Protein AF-A0A1I8B9E3-F1 (afdb_monomer)

Foldseek 3Di:
DDDLPQFAKDKDFDPAFDDAFDKDKDKDAFAAPVSNVDVKRKKKKWFFFQDDPPDPLGTWTFWIWMWTADDPPDDFTKIWIWTGPPSDDIDDIDIDGRPQHHHGGMKMWMWGRHPFWTFIDIPNDPHTDTGGTPDHRSRGGMMIMGDDDPPDDDFQDVVHDDPPDDWDWDWDDDVQWTFIDTPNHGRDIGGDSDDPVSCPDDDDDDPDDDDPDVKDWDFDPDFDFQQADPPFQKKKKFDDQPQDPQDPPRLPDSTITIITDDDPAQQTQMDMDGHRGQRTSCNSVQFAWEDQDPRGIYTDDGQFWWKWKDAPNHDIGITGPDPDDDPGPAMAMDTGRHHHHHDPVCVQQFAWEWFDAQPRPDIGTDRYTQPLQKKKWAQDPPPRTIGIDRDDDDPPDDPQRMDMDRHHHPHDPQSHWAKEQAPPDPSRIDTDHQAFKKKWFWDDPDLQDIDIGTDTGDDPDLRMDIDRHHHPRVPPPQAPAWEQALVLHHIDGENAQKKKAFPSSGIDYDACVVVVPPAAMEMDGHHHPHHPVVSVPFDWEWDADPVRDTDIHNYGDPDPSDHDDDDPPVPPDPD

Nearest PDB structures (foldseek):
  2wt1-assembly1_A  TM=3.837E-01  e=2.945E-06  Porcine adenovirus 4
  3axd-assembly2_B  TM=5.856E-01  e=5.454E-03  Fibrobacter succinogenes subsp. succinogenes S85
  2r49-assembly1_A  TM=5.493E-01  e=6.366E-03  Fibrobacter succinogenes
  3hr9-assembly1_A  TM=5.136E-01  e=1.244E-02  Fibrobacter succinogenes
  1zm1-assembly1_B  TM=4.891E-01  e=9.131E-03  Fibrobacter succinogenes

InterPro domains:
  IPR001079 Galectin, carbohydrate recognition domain [PF00337] (152-202)
  IPR001079 Galectin, carbohydrate recognition domain [PS51304] (10-170)
  IPR013320 Concanavalin A-like lectin/glucanase domain superfamily [SSF49899] (58-143)
  IPR013320 Concanavalin A-like lectin/glucanase domain superfamily [SSF49899] (151-203)

Secondary structure (DSSP, 8-state):
----TT---EEEE-SS---TT-EEEEEEEPPPHHHHSSS--EEEEEEEES--TT-TTSSEEEEEEEEE---TTT---EEEEEEE-TT------EEEE-TT-SSSSEEEEEEEE-SSEEEEEETT-SSPEEEE-SS-GGG--EEEEE-----------SSPPPTT----EEEEEETTEEEEEETTEEEEEEE-SS-GGG--------SSS----SS--B--SS-----PPTT---EEEEE--PPPSS-GGGG--S-EEEEESS-S-TTS-EEEESSTT---HHHHTTS-EEEEETTEEEE-SSSPPEEEEEETTTEEEEEE-SS-----S-EEEEEE-STT---HHHHHTS---EEB-TT-SS-EE-SB--TTS-EEEEE-TTT--EEEEESPPPTT--TTTEEEE-STT---GGGSPEEEE-TTSTTSEEEE-TTS-EEEEEEEEETTEEEEEEEES---STTEEEE-STT--SSTTS-SEEEE-TTSSSEEEESSSEEEEETT--EEES-TTTTT--S-EEEEESTT---HHHHHT--EEEEE-TT--EEEEEEEPPTT--------TT-----

pLDDT: mean 76.55, std 17.05, range [29.75, 98.0]

Structure (mmCIF, N/CA/C/O backbone):
data_AF-A0A1I8B9E3-F1
#
_entry.id   AF-A0A1I8B9E3-F1
#
loop_
_atom_site.group_PDB
_atom_site.id
_atom_site.type_symbol
_atom_site.label_atom_id
_atom_site.label_alt_id
_atom_site.label_comp_id
_atom_site.label_asym_id
_atom_site.label_entity_id
_atom_site.label_seq_id
_atom_site.pdbx_PDB_ins_code
_atom_site.Cartn_x
_atom_site.Cartn_y
_atom_site.Cartn_z
_atom_site.occupancy
_atom_site.B_iso_or_equiv
_atom_site.auth_seq_id
_atom_site.auth_comp_id
_atom_site.auth_asym_id
_atom_site.auth_atom_id
_atom_site.pdbx_PDB_model_num
ATOM 1 N N . MET A 1 1 ? 18.383 -31.623 -49.478 1.00 32.19 1 MET A N 1
ATOM 2 C CA . MET A 1 1 ? 18.243 -30.736 -48.309 1.00 32.19 1 MET A CA 1
ATOM 3 C C . MET A 1 1 ? 19.401 -31.040 -47.386 1.00 32.19 1 MET A C 1
ATOM 5 O O . MET A 1 1 ? 19.388 -32.079 -46.746 1.00 32.19 1 MET A O 1
ATOM 9 N N . GLY A 1 2 ? 20.447 -30.224 -47.435 1.00 29.75 2 GLY A N 1
ATOM 10 C CA . GLY A 1 2 ? 21.567 -30.300 -46.507 1.00 29.75 2 GLY A CA 1
ATOM 11 C C . GLY A 1 2 ? 21.748 -28.903 -45.950 1.00 29.75 2 GLY A C 1
ATOM 12 O O . GLY A 1 2 ? 22.167 -28.022 -46.691 1.00 29.75 2 GLY A O 1
ATOM 13 N N . THR A 1 3 ? 21.353 -28.694 -44.698 1.00 35.56 3 THR A N 1
ATOM 14 C CA . THR A 1 3 ? 21.766 -27.521 -43.925 1.00 35.56 3 THR A CA 1
ATOM 15 C C . THR A 1 3 ? 23.289 -27.474 -43.944 1.00 35.56 3 THR A C 1
ATOM 17 O O . THR A 1 3 ? 23.921 -28.493 -43.658 1.00 35.56 3 THR A O 1
ATOM 20 N N . ASP A 1 4 ? 23.880 -26.341 -44.316 1.00 45.19 4 ASP A N 1
ATOM 21 C CA . ASP A 1 4 ? 25.330 -26.158 -44.268 1.00 45.19 4 ASP A CA 1
ATOM 22 C C . ASP A 1 4 ? 25.797 -26.281 -42.808 1.00 45.19 4 ASP A C 1
ATOM 24 O O . ASP A 1 4 ? 25.680 -25.350 -42.013 1.00 45.19 4 ASP A O 1
ATOM 28 N N . GLU A 1 5 ? 26.263 -27.476 -42.428 1.00 50.78 5 GLU A N 1
ATOM 29 C CA . GLU A 1 5 ? 26.661 -27.827 -41.057 1.00 50.78 5 GLU A CA 1
ATOM 30 C C . GLU A 1 5 ? 27.781 -26.916 -40.518 1.00 50.78 5 GLU A C 1
ATOM 32 O O . GLU A 1 5 ? 28.041 -26.917 -39.318 1.00 50.78 5 GLU A O 1
ATOM 37 N N . LYS A 1 6 ? 28.461 -26.149 -41.380 1.00 50.84 6 LYS A N 1
ATOM 38 C CA . LYS A 1 6 ? 29.711 -25.452 -41.054 1.00 50.84 6 LYS A CA 1
ATOM 39 C C . LYS A 1 6 ? 29.534 -24.139 -40.290 1.00 50.84 6 LYS A C 1
ATOM 41 O O . LYS A 1 6 ? 30.481 -23.737 -39.621 1.00 50.84 6 LYS A O 1
ATOM 46 N N . ASN A 1 7 ? 28.360 -23.503 -40.353 1.00 51.25 7 ASN A N 1
ATOM 47 C CA . ASN A 1 7 ? 28.145 -22.142 -39.844 1.00 51.25 7 ASN A CA 1
ATOM 48 C C . ASN A 1 7 ? 26.877 -22.045 -38.983 1.00 51.25 7 ASN A C 1
ATOM 50 O O . ASN A 1 7 ? 25.823 -21.619 -39.450 1.00 51.25 7 ASN A O 1
ATOM 54 N N . GLN A 1 8 ? 26.986 -22.437 -37.712 1.00 54.38 8 GLN A N 1
ATOM 55 C CA . GLN A 1 8 ? 25.898 -22.315 -36.739 1.00 54.38 8 GLN A CA 1
ATOM 56 C C . GLN A 1 8 ? 26.240 -21.270 -35.681 1.00 54.38 8 GLN A C 1
ATOM 58 O O . GLN A 1 8 ? 27.114 -21.503 -34.843 1.00 54.38 8 GLN A O 1
ATOM 63 N N . ILE A 1 9 ? 25.514 -20.152 -35.714 1.00 59.56 9 ILE A N 1
ATOM 64 C CA . ILE A 1 9 ? 25.472 -19.187 -34.618 1.00 59.56 9 ILE A CA 1
ATOM 65 C C . ILE A 1 9 ? 24.268 -19.544 -33.748 1.00 59.56 9 ILE A C 1
ATOM 67 O O . ILE A 1 9 ? 23.156 -19.676 -34.258 1.00 59.56 9 ILE A O 1
ATOM 71 N N . PHE A 1 10 ? 24.485 -19.730 -32.449 1.00 64.81 10 PHE A N 1
ATOM 72 C CA . PHE A 1 10 ? 23.407 -19.940 -31.481 1.00 64.81 10 PHE A CA 1
ATOM 73 C C . PHE A 1 10 ? 23.421 -18.781 -30.495 1.00 64.81 10 PHE A C 1
ATOM 75 O O . PHE A 1 10 ? 24.462 -18.508 -29.909 1.00 64.81 10 PHE A O 1
ATOM 82 N N . LYS A 1 11 ? 22.286 -18.102 -30.329 1.00 67.81 11 LYS A N 1
ATOM 83 C CA . LYS A 1 11 ? 22.112 -16.983 -29.399 1.00 67.81 11 LYS A CA 1
ATOM 84 C C . LYS A 1 11 ? 20.883 -17.257 -28.539 1.00 67.81 11 LYS A C 1
ATOM 86 O O . LYS A 1 11 ? 19.837 -17.623 -29.073 1.00 67.81 11 LYS A O 1
ATOM 91 N N . HIS A 1 12 ? 21.018 -17.090 -27.229 1.00 71.25 12 HIS A N 1
ATOM 92 C CA . HIS A 1 12 ? 19.942 -17.299 -26.266 1.00 71.25 12 HIS A CA 1
ATOM 93 C C . HIS A 1 12 ? 19.963 -16.195 -25.207 1.00 71.25 12 HIS A C 1
ATOM 95 O O . HIS A 1 12 ? 21.006 -15.947 -24.599 1.00 71.25 12 HIS A O 1
ATOM 101 N N . GLU A 1 13 ? 18.825 -15.525 -25.031 1.00 74.81 13 GLU A N 1
ATOM 102 C CA . GLU A 1 13 ? 18.593 -14.596 -23.923 1.00 74.81 13 GLU A CA 1
ATOM 103 C C . GLU A 1 13 ? 18.204 -15.395 -22.683 1.00 74.81 13 GLU A C 1
ATOM 105 O O . GLU A 1 13 ? 17.439 -16.354 -22.783 1.00 74.81 13 GLU A O 1
ATOM 110 N N . LEU A 1 14 ? 18.735 -15.015 -21.525 1.00 65.75 14 LEU A N 1
ATOM 111 C CA . LEU A 1 14 ? 18.371 -15.643 -20.263 1.00 65.75 14 LEU A CA 1
ATOM 112 C C . LEU A 1 14 ? 17.068 -15.040 -19.731 1.00 65.75 14 LEU A C 1
ATOM 114 O O . LEU A 1 14 ? 16.969 -13.827 -19.564 1.00 65.75 14 LEU A O 1
ATOM 118 N N . ASP A 1 15 ? 16.110 -15.895 -19.365 1.00 61.56 15 ASP A N 1
ATOM 119 C CA . ASP A 1 15 ? 14.837 -15.476 -18.752 1.00 61.56 15 ASP A CA 1
ATOM 120 C C . ASP A 1 15 ? 15.028 -14.768 -17.394 1.00 61.56 15 ASP A C 1
ATOM 122 O O . ASP A 1 15 ? 14.147 -14.053 -16.913 1.00 61.56 15 ASP A O 1
ATOM 126 N N . TYR A 1 16 ? 16.173 -14.990 -16.743 1.00 61.75 16 TYR A N 1
ATOM 127 C CA . TYR A 1 16 ? 16.550 -14.384 -15.471 1.00 61.75 16 TYR A CA 1
ATOM 128 C C . TYR A 1 16 ? 18.060 -14.148 -15.399 1.00 61.75 16 TYR A C 1
ATOM 130 O O . TYR A 1 16 ? 18.859 -14.916 -15.937 1.00 61.75 16 TYR A O 1
ATOM 138 N N . LEU A 1 17 ? 18.457 -13.097 -14.677 1.00 59.19 17 LEU A N 1
ATOM 139 C CA . LEU A 1 17 ? 19.867 -12.816 -14.416 1.00 59.19 17 LEU A CA 1
ATOM 140 C C . LEU A 1 17 ? 20.470 -13.920 -13.533 1.00 59.19 17 LEU A C 1
ATOM 142 O O . LEU A 1 17 ? 19.831 -14.352 -12.564 1.00 59.19 17 LEU A O 1
ATOM 146 N N . PRO A 1 18 ? 21.698 -14.377 -13.815 1.00 63.88 18 PRO A N 1
ATOM 147 C CA . PRO A 1 18 ? 22.320 -15.423 -13.027 1.00 63.88 18 PRO A CA 1
ATOM 148 C C . PRO A 1 18 ? 22.717 -14.909 -11.643 1.00 63.88 18 PRO A C 1
ATOM 150 O O . PRO A 1 18 ? 23.302 -13.838 -11.480 1.00 63.88 18 PRO A O 1
ATOM 153 N N . PHE A 1 19 ? 22.432 -15.726 -10.635 1.00 63.97 19 PHE A N 1
ATOM 154 C CA . PHE A 1 19 ? 22.842 -15.529 -9.247 1.00 63.97 19 PHE A CA 1
ATOM 155 C C . PHE A 1 19 ? 23.816 -16.632 -8.815 1.00 63.97 19 PHE A C 1
ATOM 157 O O . PHE A 1 19 ? 23.918 -17.673 -9.469 1.00 63.97 19 PHE A O 1
ATOM 164 N N . ASN A 1 20 ? 24.524 -16.425 -7.704 1.00 63.03 20 ASN A N 1
ATOM 165 C CA . ASN A 1 20 ? 25.465 -17.412 -7.165 1.00 63.03 20 ASN A CA 1
ATOM 166 C C . ASN A 1 20 ? 24.787 -18.780 -6.981 1.00 63.03 20 ASN A C 1
ATOM 168 O O . ASN A 1 20 ? 23.761 -18.887 -6.311 1.00 63.03 20 ASN A O 1
ATOM 172 N N . GLY A 1 21 ? 25.376 -19.821 -7.565 1.00 59.56 21 GLY A N 1
ATOM 173 C CA . GLY A 1 21 ? 24.817 -21.172 -7.631 1.00 59.56 21 GLY A CA 1
ATOM 174 C C . GLY A 1 21 ? 24.120 -21.510 -8.953 1.00 59.56 21 GLY A C 1
ATOM 175 O O . GLY A 1 21 ? 23.737 -22.663 -9.141 1.00 59.56 21 GLY A O 1
ATOM 176 N N . SER A 1 22 ? 23.978 -20.555 -9.878 1.00 73.00 22 SER A N 1
ATOM 177 C CA . SER A 1 22 ? 23.486 -20.827 -11.238 1.00 73.00 22 SER A CA 1
ATOM 178 C C . SER A 1 22 ? 24.491 -21.667 -12.028 1.00 73.00 22 SER A C 1
ATOM 180 O O . SER A 1 22 ? 25.702 -21.543 -11.831 1.00 73.00 22 SER A O 1
ATOM 182 N N . VAL A 1 23 ? 23.996 -22.501 -12.945 1.00 76.19 23 VAL A N 1
ATOM 183 C CA . VAL A 1 23 ? 24.835 -23.321 -13.827 1.00 76.19 23 VAL A CA 1
ATOM 184 C C . VAL A 1 23 ? 24.322 -23.231 -15.258 1.00 76.19 23 VAL A C 1
ATOM 186 O O . VAL A 1 23 ? 23.143 -23.477 -15.510 1.00 76.19 23 VAL A O 1
ATOM 189 N N . PHE A 1 24 ? 25.212 -22.909 -16.194 1.00 80.44 24 PHE A N 1
ATOM 190 C CA . PHE A 1 24 ? 24.931 -22.972 -17.626 1.00 80.44 24 PHE A CA 1
ATOM 191 C C . PHE A 1 24 ? 25.466 -24.280 -18.190 1.00 80.44 24 PHE A C 1
ATOM 193 O O . PHE A 1 24 ? 26.665 -24.527 -18.102 1.00 80.44 24 PHE A O 1
ATOM 200 N N . CYS A 1 25 ? 24.601 -25.095 -18.788 1.00 78.12 25 CYS A N 1
ATOM 201 C CA . CYS A 1 25 ? 24.990 -26.364 -19.396 1.00 78.12 25 CYS A CA 1
ATOM 202 C C . CYS A 1 25 ? 24.865 -26.271 -20.916 1.00 78.12 25 CYS A C 1
ATOM 204 O O . CYS A 1 25 ? 23.774 -26.049 -21.438 1.00 78.12 25 CYS A O 1
ATOM 206 N N . LEU A 1 26 ? 25.980 -26.459 -21.617 1.00 81.50 26 LEU A N 1
ATOM 207 C CA . LEU A 1 26 ? 26.035 -26.515 -23.071 1.00 81.50 26 LEU A CA 1
ATOM 208 C C . LEU A 1 26 ? 26.528 -27.889 -23.502 1.00 81.50 26 LEU A C 1
ATOM 210 O O . LEU A 1 26 ? 27.607 -28.318 -23.100 1.00 81.50 26 LEU A O 1
ATOM 214 N N . GLU A 1 27 ? 25.761 -28.548 -24.359 1.00 80.44 27 GLU A N 1
ATOM 215 C CA . GLU A 1 27 ? 26.121 -29.826 -24.963 1.00 80.44 27 GLU A CA 1
ATOM 216 C C . GLU A 1 27 ? 26.112 -29.685 -26.483 1.00 80.44 27 GLU A C 1
ATOM 218 O O . GLU A 1 27 ? 25.288 -28.969 -27.059 1.00 80.44 27 GLU A O 1
ATOM 223 N N . GLY A 1 28 ? 27.054 -30.339 -27.151 1.00 81.81 28 GLY A N 1
ATOM 224 C CA . GLY A 1 28 ? 27.133 -30.276 -28.601 1.00 81.81 28 GLY A CA 1
ATOM 225 C C . GLY A 1 28 ? 28.188 -31.193 -29.187 1.00 81.81 28 GLY A C 1
ATOM 226 O O . GLY A 1 28 ? 28.839 -31.958 -28.487 1.00 81.81 28 GLY A O 1
ATOM 227 N N . PHE A 1 29 ? 28.369 -31.101 -30.501 1.00 80.62 29 PHE A N 1
ATOM 228 C CA . PHE A 1 29 ? 29.351 -31.883 -31.245 1.00 80.62 29 PHE A CA 1
ATOM 229 C C . PHE A 1 29 ? 30.298 -30.953 -32.003 1.00 80.62 29 PHE A C 1
ATOM 231 O O . PHE A 1 29 ? 29.853 -30.080 -32.755 1.00 80.62 29 PHE A O 1
ATOM 238 N N . VAL A 1 30 ? 31.608 -31.127 -31.816 1.00 82.00 30 VAL A N 1
ATOM 239 C CA . VAL A 1 30 ? 32.629 -30.397 -32.580 1.00 82.00 30 VAL A CA 1
ATOM 240 C C . VAL A 1 30 ? 32.834 -31.107 -33.910 1.00 82.00 30 VAL A C 1
ATOM 242 O O . VAL A 1 30 ? 33.169 -32.288 -33.938 1.00 82.00 30 VAL A O 1
ATOM 245 N N . LEU A 1 31 ? 32.684 -30.400 -35.030 1.00 80.81 31 LEU A N 1
ATOM 246 C CA . LEU A 1 31 ? 32.890 -31.006 -36.347 1.00 80.81 31 LEU A CA 1
ATOM 247 C C . LEU A 1 31 ? 34.344 -31.477 -36.543 1.00 80.81 31 LEU A C 1
ATOM 249 O O . LEU A 1 31 ? 35.272 -30.773 -36.142 1.00 80.81 31 LEU A O 1
ATOM 253 N N . PRO A 1 32 ? 34.571 -32.627 -37.207 1.00 78.75 32 PRO A N 1
ATOM 254 C CA . PRO A 1 32 ? 35.914 -33.077 -37.555 1.00 78.75 32 PRO A CA 1
ATOM 255 C C . PRO A 1 32 ? 36.559 -32.123 -38.569 1.00 78.75 32 PRO A C 1
ATOM 257 O O . PRO A 1 32 ? 35.881 -31.577 -39.443 1.00 78.75 32 PRO A O 1
ATOM 260 N N . THR A 1 33 ? 37.886 -31.983 -38.518 1.00 76.94 33 THR A N 1
ATOM 261 C CA . THR A 1 33 ? 38.661 -31.078 -39.393 1.00 76.94 33 THR A CA 1
ATOM 262 C C . THR A 1 33 ? 38.358 -31.276 -40.881 1.00 76.94 33 THR A C 1
ATOM 264 O O . THR A 1 33 ? 38.250 -30.308 -41.632 1.00 76.94 33 THR A O 1
ATOM 267 N N . SER A 1 34 ? 38.125 -32.523 -41.309 1.00 75.38 34 SER A N 1
ATOM 268 C CA . SER A 1 34 ? 37.772 -32.865 -42.694 1.00 75.38 34 SER A CA 1
ATOM 269 C C . SER A 1 34 ? 36.477 -32.208 -43.189 1.00 75.38 34 SER A C 1
ATOM 271 O O . SER A 1 34 ? 36.328 -31.996 -44.391 1.00 75.38 34 SER A O 1
ATOM 273 N N . LYS A 1 35 ? 35.550 -31.860 -42.287 1.00 73.06 35 LYS A N 1
ATOM 274 C CA . LYS A 1 35 ? 34.286 -31.189 -42.620 1.00 73.06 35 LYS A CA 1
ATOM 275 C C . LYS A 1 35 ? 34.398 -29.662 -42.620 1.00 73.06 35 LYS A C 1
ATOM 277 O O . LYS A 1 35 ? 33.716 -29.018 -43.414 1.00 73.06 35 LYS A O 1
ATOM 282 N N . VAL A 1 36 ? 35.259 -29.075 -41.787 1.00 68.44 36 VAL A N 1
ATOM 283 C CA . VAL A 1 36 ? 35.350 -27.609 -41.611 1.00 68.44 36 VAL A CA 1
ATOM 284 C C . VAL A 1 36 ? 35.998 -26.920 -42.822 1.00 68.44 36 VAL A C 1
ATOM 286 O O . VAL A 1 36 ? 35.669 -25.781 -43.130 1.00 68.44 36 VAL A O 1
ATOM 289 N N . GLY A 1 37 ? 36.848 -27.620 -43.583 1.00 64.38 37 GLY A N 1
ATOM 290 C CA . GLY A 1 37 ? 37.472 -27.086 -44.806 1.00 64.38 37 GLY A CA 1
ATOM 291 C C . GLY A 1 37 ? 38.624 -26.100 -44.562 1.00 64.38 37 GLY A C 1
ATOM 292 O O . GLY A 1 37 ? 39.260 -25.665 -45.518 1.00 64.38 37 GLY A O 1
ATOM 293 N N . THR A 1 38 ? 38.921 -25.791 -43.298 1.00 67.00 38 THR A N 1
ATOM 294 C CA . THR A 1 38 ? 40.104 -25.054 -42.835 1.00 67.00 38 THR A CA 1
ATOM 295 C C . THR A 1 38 ? 40.911 -25.931 -41.880 1.00 67.00 38 THR A C 1
ATOM 297 O O . THR A 1 38 ? 40.346 -26.798 -41.212 1.00 67.00 38 THR A O 1
ATOM 300 N N . ASN A 1 39 ? 42.223 -25.698 -41.782 1.00 65.44 39 ASN A N 1
ATOM 301 C CA . ASN A 1 39 ? 43.070 -26.406 -40.811 1.00 65.44 39 ASN A CA 1
ATOM 302 C C . ASN A 1 39 ? 42.764 -25.997 -39.360 1.00 65.44 39 ASN A C 1
ATOM 304 O O . ASN A 1 39 ? 43.041 -26.764 -38.441 1.00 65.44 39 ASN A O 1
ATOM 308 N N . ASP A 1 40 ? 42.138 -24.833 -39.170 1.00 69.50 40 ASP A N 1
ATOM 309 C CA . ASP A 1 40 ? 41.800 -24.298 -37.856 1.00 69.50 40 ASP A CA 1
ATOM 310 C C . ASP A 1 40 ? 40.335 -24.609 -37.518 1.00 69.50 40 ASP A C 1
ATOM 312 O O . ASP A 1 40 ? 39.396 -24.050 -38.104 1.00 69.50 40 ASP A O 1
ATOM 316 N N . VAL A 1 41 ? 40.143 -25.531 -36.572 1.00 78.56 41 VAL A N 1
ATOM 317 C CA . VAL A 1 41 ? 38.848 -25.785 -35.932 1.00 78.56 41 VAL A CA 1
ATOM 318 C C . VAL A 1 41 ? 38.832 -25.002 -34.625 1.00 78.56 41 VAL A C 1
ATOM 320 O O . VAL A 1 41 ? 39.652 -25.247 -33.740 1.00 78.56 41 VAL A O 1
ATOM 323 N N . ILE A 1 42 ? 37.925 -24.031 -34.548 1.00 81.69 42 ILE A N 1
ATOM 324 C CA . ILE A 1 42 ? 37.746 -23.129 -33.410 1.00 81.69 42 ILE A CA 1
ATOM 325 C C . ILE A 1 42 ? 36.264 -23.132 -33.056 1.00 81.69 42 ILE A C 1
ATOM 327 O O . ILE A 1 42 ? 35.412 -23.133 -33.949 1.00 81.69 42 ILE A O 1
ATOM 331 N N . PHE A 1 43 ? 35.985 -23.145 -31.761 1.00 80.75 43 PHE A N 1
ATOM 332 C CA . PHE A 1 43 ? 34.651 -23.024 -31.196 1.00 80.75 43 PHE A CA 1
ATOM 333 C C . PHE A 1 43 ? 34.690 -22.016 -30.047 1.00 80.75 43 PHE A C 1
ATOM 335 O O . PHE A 1 43 ? 35.559 -22.116 -29.183 1.00 80.75 43 PHE A O 1
ATOM 342 N N . GLU A 1 44 ? 33.768 -21.055 -30.050 1.00 85.12 44 GLU A N 1
ATOM 343 C CA . GLU A 1 44 ? 33.713 -19.966 -29.072 1.00 85.12 44 GLU A CA 1
ATOM 344 C C . GLU A 1 44 ? 32.366 -19.960 -28.337 1.00 85.12 44 GLU A C 1
ATOM 346 O O . GLU A 1 44 ? 31.320 -20.215 -28.943 1.00 85.12 44 GLU A O 1
ATOM 351 N N . ILE A 1 45 ? 32.406 -19.676 -27.033 1.00 86.44 45 ILE A N 1
ATOM 352 C CA . ILE A 1 45 ? 31.237 -19.423 -26.181 1.00 86.44 45 ILE A CA 1
ATOM 353 C C . ILE A 1 45 ? 31.412 -18.047 -25.538 1.00 86.44 45 ILE A C 1
ATOM 355 O O . ILE A 1 45 ? 32.402 -17.815 -24.845 1.00 86.44 45 ILE A O 1
ATOM 359 N N . PHE A 1 46 ? 30.423 -17.175 -25.701 1.00 85.06 46 PHE A N 1
ATOM 360 C CA . PHE A 1 46 ? 30.391 -15.837 -25.118 1.00 85.06 46 PHE A CA 1
ATOM 361 C C . PHE A 1 46 ? 29.275 -15.725 -24.078 1.00 85.06 46 PHE A C 1
ATOM 363 O O . PHE A 1 46 ? 28.129 -16.083 -24.357 1.00 85.06 46 PHE A O 1
ATOM 370 N N . LEU A 1 47 ? 29.602 -15.176 -22.908 1.00 85.00 47 LEU A N 1
ATOM 371 C CA . LEU A 1 47 ? 28.653 -14.676 -21.914 1.00 85.00 47 LEU A CA 1
ATOM 372 C C . LEU A 1 47 ? 28.654 -13.148 -21.966 1.00 85.00 47 LEU A C 1
ATOM 374 O O . LEU A 1 47 ? 29.698 -12.527 -21.744 1.00 85.00 47 LEU A O 1
ATOM 378 N N . MET A 1 48 ? 27.504 -12.547 -22.273 1.00 80.75 48 MET A N 1
ATOM 379 C CA . MET A 1 48 ? 27.420 -11.120 -22.600 1.00 80.75 48 MET A CA 1
ATOM 380 C C . MET A 1 48 ? 26.370 -10.365 -21.781 1.00 80.75 48 MET A C 1
ATOM 382 O O . MET A 1 48 ? 25.358 -10.941 -21.377 1.00 80.75 48 MET A O 1
ATOM 386 N N . HIS A 1 49 ? 26.612 -9.064 -21.601 1.00 71.38 49 HIS A N 1
ATOM 387 C CA . HIS A 1 49 ? 25.679 -8.066 -21.076 1.00 71.38 49 HIS A CA 1
ATOM 388 C C . HIS A 1 49 ? 25.284 -7.062 -22.166 1.00 71.38 49 HIS A C 1
ATOM 390 O O . HIS A 1 49 ? 26.149 -6.594 -22.904 1.00 71.38 49 HIS A O 1
ATOM 396 N N . GLU A 1 50 ? 23.998 -6.705 -22.252 1.00 63.66 50 GLU A N 1
ATOM 397 C CA . GLU A 1 50 ? 23.476 -5.670 -23.173 1.00 63.66 50 GLU A CA 1
ATOM 398 C C . GLU A 1 50 ? 23.922 -5.861 -24.643 1.00 63.66 50 GLU A C 1
ATOM 400 O O . GLU A 1 50 ? 24.214 -4.902 -25.359 1.00 63.66 50 GLU A O 1
ATOM 405 N N . SER A 1 51 ? 23.984 -7.113 -25.116 1.00 56.75 51 SER A N 1
ATOM 406 C CA . SER A 1 51 ? 24.378 -7.401 -26.498 1.00 56.75 51 SER A CA 1
ATOM 407 C C . SER A 1 51 ? 23.293 -7.000 -27.499 1.00 56.75 51 SER A C 1
ATOM 409 O O . SER A 1 51 ? 22.139 -7.403 -27.347 1.00 56.75 51 SER A O 1
ATOM 411 N N . ASN A 1 52 ? 23.654 -6.260 -28.556 1.00 50.22 52 ASN A N 1
ATOM 412 C CA . ASN A 1 52 ? 22.741 -6.016 -29.679 1.00 50.22 52 ASN A CA 1
ATOM 413 C C . ASN A 1 52 ? 22.808 -7.149 -30.724 1.00 50.22 52 ASN A C 1
ATOM 415 O O . ASN A 1 52 ? 23.760 -7.925 -30.781 1.00 50.22 52 ASN A O 1
ATOM 419 N N . ASP A 1 53 ? 21.777 -7.280 -31.558 1.00 46.25 53 ASP A N 1
ATOM 420 C CA . ASP A 1 53 ? 21.602 -8.415 -32.483 1.00 46.25 53 ASP A CA 1
ATOM 421 C C . ASP A 1 53 ? 22.551 -8.436 -33.692 1.00 46.25 53 ASP A C 1
ATOM 423 O O . ASP A 1 53 ? 22.398 -9.276 -34.578 1.00 46.25 53 ASP A O 1
ATOM 427 N N . VAL A 1 54 ? 23.526 -7.522 -33.756 1.00 38.38 54 VAL A N 1
ATOM 428 C CA . VAL A 1 54 ? 24.270 -7.239 -34.993 1.00 38.38 54 VAL A CA 1
ATOM 429 C C . VAL A 1 54 ? 25.780 -7.471 -34.861 1.00 38.38 54 VAL A C 1
ATOM 431 O O . VAL A 1 54 ? 26.437 -7.655 -35.887 1.00 38.38 54 VAL A O 1
ATOM 434 N N . SER A 1 55 ? 26.377 -7.494 -33.657 1.00 46.06 55 SER A N 1
ATOM 435 C CA . SER A 1 55 ? 27.809 -7.832 -33.528 1.00 46.06 55 SER A CA 1
ATOM 436 C C . SER A 1 55 ? 28.275 -8.099 -32.091 1.00 46.06 55 SER A C 1
ATOM 438 O O . SER A 1 55 ? 27.863 -7.392 -31.174 1.00 46.06 55 SER A O 1
ATOM 440 N N . SER A 1 56 ? 29.247 -9.007 -31.911 1.00 42.84 56 SER A N 1
ATOM 441 C CA . SER A 1 56 ? 29.903 -9.230 -30.609 1.00 42.84 56 SER A CA 1
ATOM 442 C C . SER A 1 56 ? 30.716 -8.028 -30.097 1.00 42.84 56 SER A C 1
ATOM 444 O O . SER A 1 56 ? 31.091 -8.001 -28.933 1.00 42.84 56 SER A O 1
ATOM 446 N N . LYS A 1 57 ? 30.934 -6.991 -30.925 1.00 47.06 57 LYS A N 1
ATOM 447 C CA . LYS A 1 57 ? 31.495 -5.690 -30.498 1.00 47.06 57 LYS A CA 1
ATOM 448 C C . LYS A 1 57 ? 30.513 -4.811 -29.726 1.00 47.06 57 LYS A C 1
ATOM 450 O O . LYS A 1 57 ? 30.897 -3.750 -29.252 1.00 47.06 57 LYS A O 1
ATOM 455 N N . PHE A 1 58 ? 29.237 -5.177 -29.686 1.00 54.12 58 PHE A N 1
ATOM 456 C CA . PHE A 1 58 ? 28.212 -4.384 -29.030 1.00 54.12 58 PHE A CA 1
ATOM 457 C C . PHE A 1 58 ? 27.622 -5.220 -27.903 1.00 54.12 58 PHE A C 1
ATOM 459 O O . PHE A 1 58 ? 26.837 -6.136 -28.147 1.00 54.12 58 PHE A O 1
ATOM 466 N N . GLY A 1 59 ? 28.072 -4.914 -26.692 1.00 63.78 59 GLY A N 1
ATOM 467 C CA . GLY A 1 59 ? 27.766 -5.611 -25.447 1.00 63.78 59 GLY A CA 1
ATOM 468 C C . GLY A 1 59 ? 29.047 -5.859 -24.654 1.00 63.78 59 GLY A C 1
ATOM 469 O O . GLY A 1 59 ? 30.118 -6.016 -25.240 1.00 63.78 59 GLY A O 1
ATOM 470 N N . ASP A 1 60 ? 28.950 -5.886 -23.329 1.00 73.06 60 ASP A N 1
ATOM 471 C CA . ASP A 1 60 ? 30.092 -6.256 -22.497 1.00 73.06 60 ASP A CA 1
ATOM 472 C C . ASP A 1 60 ? 30.257 -7.777 -22.538 1.00 73.06 60 ASP A C 1
ATOM 474 O O . ASP A 1 60 ? 29.323 -8.523 -22.244 1.00 73.06 60 ASP A O 1
ATOM 478 N N . ILE A 1 61 ? 31.444 -8.255 -22.897 1.00 81.38 61 ILE A N 1
ATOM 479 C CA . ILE A 1 61 ? 31.802 -9.672 -22.876 1.00 81.38 61 ILE A CA 1
ATOM 480 C C . ILE A 1 61 ? 32.390 -9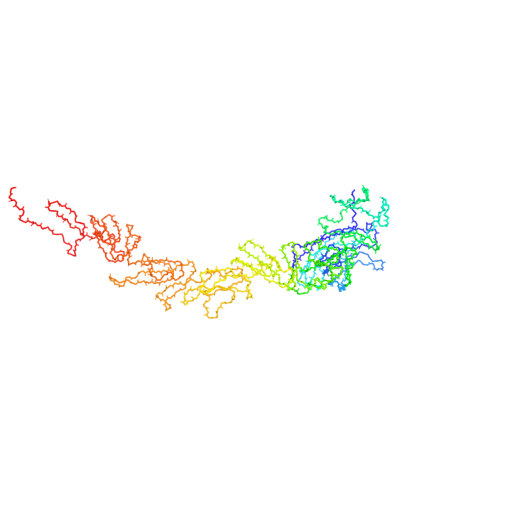.969 -21.505 1.00 81.38 61 ILE A C 1
ATOM 482 O O . ILE A 1 61 ? 33.530 -9.609 -21.210 1.00 81.38 61 ILE A O 1
ATOM 486 N N . LEU A 1 62 ? 31.611 -10.637 -20.661 1.00 83.69 62 LEU A N 1
ATOM 487 C CA . LEU A 1 62 ? 32.029 -11.001 -19.311 1.00 83.69 62 LEU A CA 1
ATOM 488 C C . LEU A 1 62 ? 32.945 -12.225 -19.301 1.00 83.69 62 LEU A C 1
ATOM 490 O O . LEU A 1 62 ? 33.828 -12.323 -18.450 1.00 83.69 62 LEU A O 1
ATOM 494 N N . LEU A 1 63 ? 32.725 -13.145 -20.240 1.00 87.00 63 LEU A N 1
ATOM 495 C CA . LEU A 1 63 ? 33.556 -14.322 -20.460 1.00 87.00 63 LEU A CA 1
ATOM 496 C C . LEU A 1 63 ? 33.450 -14.747 -21.928 1.00 87.00 63 LEU A C 1
ATOM 498 O O . LEU A 1 63 ? 32.374 -15.118 -22.391 1.00 87.00 63 LEU A O 1
ATOM 502 N N . ASN A 1 64 ? 34.569 -14.726 -22.641 1.00 90.56 64 ASN A N 1
ATOM 503 C CA . ASN A 1 64 ? 34.775 -15.440 -23.895 1.00 90.56 64 ASN A CA 1
ATOM 504 C C . ASN A 1 64 ? 35.575 -16.707 -23.589 1.00 90.56 64 ASN A C 1
ATOM 506 O O . ASN A 1 64 ? 36.624 -16.616 -22.957 1.00 90.56 64 ASN A O 1
ATOM 510 N N . MET A 1 65 ? 35.101 -17.868 -24.032 1.00 90.12 65 MET A N 1
ATOM 511 C CA . MET A 1 65 ? 35.828 -19.134 -23.987 1.00 90.12 65 MET A CA 1
ATOM 512 C C . MET A 1 65 ? 36.075 -19.627 -25.405 1.00 90.12 65 MET A C 1
ATOM 514 O O . MET A 1 65 ? 35.144 -20.043 -26.097 1.00 90.12 65 MET A O 1
ATOM 518 N N . LYS A 1 66 ? 37.338 -19.647 -25.812 1.00 90.31 66 LYS A N 1
ATOM 519 C CA . LYS A 1 66 ? 37.765 -20.035 -27.150 1.00 90.31 66 LYS A CA 1
ATOM 520 C C . LYS A 1 66 ? 38.521 -21.355 -27.123 1.00 90.31 66 LYS A C 1
ATOM 522 O O . LYS A 1 66 ? 39.656 -21.439 -26.659 1.00 90.31 66 LYS A O 1
ATOM 527 N N . PHE A 1 67 ? 37.893 -22.393 -27.660 1.00 88.56 67 PHE A N 1
ATOM 528 C CA . PHE A 1 67 ? 38.457 -23.730 -27.795 1.00 88.56 67 PHE A CA 1
ATOM 529 C C . PHE A 1 67 ? 39.149 -23.863 -29.154 1.00 88.56 67 PHE A C 1
ATOM 531 O O . PHE A 1 67 ? 38.508 -24.056 -30.189 1.00 88.56 67 PHE A O 1
ATOM 538 N N . ASN A 1 68 ? 40.475 -23.776 -29.143 1.00 87.19 68 ASN A N 1
ATOM 539 C CA . ASN A 1 68 ? 41.336 -23.964 -30.303 1.00 87.19 68 ASN A CA 1
ATOM 540 C C . ASN A 1 68 ? 41.801 -25.424 -30.375 1.00 87.19 68 ASN A C 1
ATOM 542 O O . ASN A 1 68 ? 42.349 -25.963 -29.408 1.00 87.19 68 ASN A O 1
ATOM 546 N N . PHE A 1 69 ? 41.614 -26.072 -31.527 1.00 80.62 69 PHE A N 1
ATOM 547 C CA . PHE A 1 69 ? 41.955 -27.489 -31.696 1.00 80.62 69 PHE A CA 1
ATOM 548 C C . PHE A 1 69 ? 43.261 -27.736 -32.472 1.00 80.62 69 PHE A C 1
ATOM 550 O O . PHE A 1 69 ? 43.784 -28.842 -32.376 1.00 80.62 69 PHE A O 1
ATOM 557 N N . ILE A 1 70 ? 43.815 -26.749 -33.204 1.00 69.38 70 ILE A N 1
ATOM 558 C CA . ILE A 1 70 ? 45.103 -26.849 -33.934 1.00 69.38 70 ILE A CA 1
ATOM 559 C C . ILE A 1 70 ? 45.774 -25.460 -34.062 1.00 69.38 70 ILE A C 1
ATOM 561 O O . ILE A 1 70 ? 45.098 -24.477 -34.346 1.00 69.38 70 ILE A O 1
ATOM 565 N N . SER A 1 71 ? 47.106 -25.392 -33.891 1.00 49.06 71 SER A N 1
ATOM 566 C CA . SER A 1 71 ? 47.971 -24.247 -34.243 1.00 49.06 71 SER A CA 1
ATOM 567 C C . SER A 1 71 ? 49.010 -24.685 -35.278 1.00 49.06 71 SER A C 1
ATOM 569 O O . SER A 1 71 ? 49.696 -25.690 -35.081 1.00 49.06 71 SER A O 1
ATOM 571 N N . ILE A 1 72 ? 49.155 -23.910 -36.357 1.00 49.88 72 ILE A N 1
ATOM 572 C CA . ILE A 1 72 ? 49.974 -24.232 -37.542 1.00 49.88 72 ILE A CA 1
ATOM 573 C C . ILE A 1 72 ? 51.483 -24.296 -37.215 1.00 49.88 72 ILE A C 1
ATOM 575 O O . ILE A 1 72 ? 52.248 -24.835 -38.007 1.00 49.88 72 ILE A O 1
ATOM 579 N N . ASN A 1 73 ? 51.923 -23.815 -36.041 1.00 45.09 73 ASN A N 1
ATOM 580 C CA . ASN A 1 73 ? 53.351 -23.758 -35.705 1.00 45.09 73 ASN A CA 1
ATOM 581 C C . ASN A 1 73 ? 53.808 -24.512 -34.436 1.00 45.09 73 ASN A C 1
ATOM 583 O O . ASN A 1 73 ? 54.999 -24.794 -34.379 1.00 45.09 73 ASN A O 1
ATOM 587 N N . TYR A 1 74 ? 52.958 -24.884 -33.455 1.00 50.97 74 TYR A N 1
ATOM 588 C CA . TYR A 1 74 ? 53.450 -25.516 -32.197 1.00 50.97 74 TYR A CA 1
ATOM 589 C C . TYR A 1 74 ? 52.529 -26.536 -31.465 1.00 50.97 74 TYR A C 1
ATOM 591 O O . TYR A 1 74 ? 52.832 -26.923 -30.343 1.00 50.97 74 TYR A O 1
ATOM 599 N N . GLY A 1 75 ? 51.472 -27.077 -32.087 1.00 58.00 75 GLY A N 1
ATOM 600 C CA . GLY A 1 75 ? 51.054 -28.468 -31.796 1.00 58.00 75 GLY A CA 1
ATOM 601 C C . GLY A 1 75 ? 50.301 -28.834 -30.497 1.00 58.00 75 GLY A C 1
ATOM 602 O O . GLY A 1 75 ? 50.186 -30.030 -30.238 1.00 58.00 75 GLY A O 1
ATOM 603 N N . THR A 1 76 ? 49.733 -27.906 -29.717 1.00 67.56 76 THR A N 1
ATOM 604 C CA . THR A 1 76 ? 48.828 -28.257 -28.594 1.00 67.56 76 THR A CA 1
ATOM 605 C C . THR A 1 76 ? 47.473 -27.533 -28.666 1.00 67.56 76 THR A C 1
ATOM 607 O O . THR A 1 76 ? 47.446 -26.317 -28.852 1.00 67.56 76 THR A O 1
ATOM 610 N N . PRO A 1 77 ? 46.342 -28.252 -28.521 1.00 80.62 77 PRO A N 1
ATOM 611 C CA . PRO A 1 77 ? 45.011 -27.664 -28.353 1.00 80.62 77 PRO A CA 1
ATOM 612 C C . PRO A 1 77 ? 44.924 -26.768 -27.106 1.00 80.62 77 PRO A C 1
ATOM 614 O O . PRO A 1 77 ? 45.352 -27.175 -26.023 1.00 80.62 77 PRO A O 1
ATOM 617 N N . LEU A 1 78 ? 44.337 -25.574 -27.233 1.00 87.88 78 LEU A N 1
ATOM 618 C CA . LEU A 1 78 ? 44.244 -24.578 -26.154 1.00 87.88 78 LEU A CA 1
ATOM 619 C C . LEU A 1 78 ? 42.807 -24.109 -25.915 1.00 87.88 78 LEU A C 1
ATOM 621 O O . LEU A 1 78 ? 42.032 -23.963 -26.855 1.00 87.88 78 LEU A O 1
ATOM 625 N N . LEU A 1 79 ? 42.475 -23.861 -24.652 1.00 90.06 79 LEU A N 1
ATOM 626 C CA . LEU A 1 79 ? 41.323 -23.076 -24.225 1.00 90.06 79 LEU A CA 1
ATOM 627 C C . LEU A 1 79 ? 41.832 -21.695 -23.805 1.00 90.06 79 LEU A C 1
ATOM 629 O O . LEU A 1 79 ? 42.622 -21.592 -22.867 1.00 90.06 79 LEU A O 1
ATOM 633 N N . GLU A 1 80 ? 41.387 -20.653 -24.497 1.00 90.81 80 GLU A N 1
ATOM 634 C CA . GLU A 1 80 ? 41.677 -19.259 -24.161 1.00 90.81 80 GLU A CA 1
ATOM 635 C C . GLU A 1 80 ? 40.437 -18.631 -23.523 1.00 90.81 80 GLU A C 1
ATOM 637 O O . GLU A 1 80 ? 39.326 -18.824 -24.017 1.00 90.81 80 GLU A O 1
ATOM 642 N N . MET A 1 81 ? 40.620 -17.910 -22.418 1.00 90.88 81 MET A N 1
ATOM 643 C CA . MET A 1 81 ? 39.541 -17.211 -21.725 1.00 90.88 81 MET A CA 1
ATOM 644 C C . MET A 1 81 ? 39.883 -15.740 -21.535 1.00 90.88 81 MET A C 1
ATOM 646 O O . MET A 1 81 ? 40.956 -15.411 -21.026 1.00 90.88 81 MET A O 1
ATOM 650 N N . GLU A 1 82 ? 38.965 -14.863 -21.916 1.00 90.12 82 GLU A N 1
ATOM 651 C CA . GLU A 1 82 ? 39.163 -13.412 -21.915 1.00 90.12 82 GLU A CA 1
ATOM 652 C C . GLU A 1 82 ? 37.838 -12.665 -21.706 1.00 90.12 82 GLU A C 1
ATOM 654 O O . GLU A 1 82 ? 36.760 -13.258 -21.753 1.00 90.12 82 GLU A O 1
ATOM 659 N N . SER A 1 83 ? 37.914 -11.359 -21.455 1.00 85.50 83 SER A N 1
ATOM 660 C CA . SER A 1 83 ? 36.745 -10.490 -21.297 1.00 85.50 83 SER A CA 1
ATOM 661 C C . SER A 1 83 ? 36.992 -9.124 -21.927 1.00 85.50 83 SER A C 1
ATOM 663 O O . SER A 1 83 ? 38.139 -8.698 -22.080 1.00 85.50 83 SER A O 1
ATOM 665 N N . GLN A 1 84 ? 35.917 -8.428 -22.284 1.00 82.88 84 GLN A N 1
ATOM 666 C CA . GLN A 1 84 ? 35.962 -7.104 -22.895 1.00 82.88 84 GLN A CA 1
ATOM 667 C C . GLN A 1 84 ? 34.790 -6.272 -22.371 1.00 82.88 84 GLN A C 1
ATOM 669 O O . GLN A 1 84 ? 33.638 -6.591 -22.641 1.00 82.88 84 GLN A O 1
ATOM 674 N N . LEU A 1 85 ? 35.076 -5.212 -21.612 1.00 72.94 85 LEU A N 1
ATOM 675 C CA . LEU A 1 85 ? 34.056 -4.342 -21.016 1.00 72.94 85 LEU A CA 1
ATOM 676 C C . LEU A 1 85 ? 34.124 -2.940 -21.639 1.00 72.94 85 LEU A C 1
ATOM 678 O O . LEU A 1 85 ? 35.214 -2.427 -21.892 1.00 72.94 85 LEU A O 1
ATOM 682 N N . PHE A 1 86 ? 32.970 -2.310 -21.839 1.00 68.00 86 PHE A N 1
ATOM 683 C CA . PHE A 1 86 ? 32.776 -0.922 -22.265 1.00 68.00 86 PHE A CA 1
ATOM 684 C C . PHE A 1 86 ? 33.489 -0.536 -23.569 1.00 68.00 86 PHE A C 1
ATOM 686 O O . PHE A 1 86 ? 34.017 0.573 -23.679 1.00 68.00 86 PHE A O 1
ATOM 693 N N . ASP A 1 87 ? 33.519 -1.444 -24.552 1.00 62.31 87 ASP A N 1
ATOM 694 C CA . ASP A 1 87 ? 34.225 -1.245 -25.836 1.00 62.31 87 ASP A CA 1
ATOM 695 C C . ASP A 1 87 ? 35.741 -0.964 -25.637 1.00 62.31 87 ASP A C 1
ATOM 697 O O . ASP A 1 87 ? 36.398 -0.327 -26.464 1.00 62.31 87 ASP A O 1
ATOM 701 N N . GLY A 1 88 ? 36.293 -1.399 -24.493 1.00 63.53 88 GLY A N 1
ATOM 702 C CA . GLY A 1 88 ? 37.702 -1.276 -24.117 1.00 63.53 88 GLY A CA 1
ATOM 703 C C . GLY A 1 88 ? 38.597 -2.361 -24.725 1.00 63.53 88 GLY A C 1
ATOM 704 O O . GLY A 1 88 ? 38.149 -3.209 -25.499 1.00 63.53 88 GLY A O 1
ATOM 705 N N . ASP A 1 89 ? 39.885 -2.340 -24.373 1.00 74.94 89 ASP A N 1
ATOM 706 C CA . ASP A 1 89 ? 40.827 -3.396 -24.760 1.00 74.94 89 ASP A CA 1
ATOM 707 C C . ASP A 1 89 ? 40.461 -4.732 -24.084 1.00 74.94 89 ASP A C 1
ATOM 709 O O . ASP A 1 89 ? 39.912 -4.756 -22.979 1.00 74.94 89 ASP A O 1
ATOM 713 N N . TRP A 1 90 ? 40.776 -5.853 -24.739 1.00 78.38 90 TRP A N 1
ATOM 714 C CA . TRP A 1 90 ? 40.613 -7.184 -24.149 1.00 78.38 90 TRP A CA 1
ATOM 715 C C . TRP A 1 90 ? 41.450 -7.308 -22.868 1.00 78.38 90 TRP A C 1
ATOM 717 O O . TRP A 1 90 ? 42.648 -7.008 -22.855 1.00 78.38 90 TRP A O 1
ATOM 727 N N . ASN A 1 91 ? 40.811 -7.750 -21.786 1.00 74.75 91 ASN A N 1
ATOM 728 C CA . ASN A 1 91 ? 41.458 -7.996 -20.501 1.00 74.75 91 ASN A CA 1
ATOM 729 C C . ASN A 1 91 ? 42.310 -9.280 -20.533 1.00 74.75 91 ASN A C 1
ATOM 731 O O . ASN A 1 91 ? 42.379 -9.992 -21.530 1.00 74.75 91 ASN A O 1
ATOM 735 N N . THR A 1 92 ? 42.978 -9.579 -19.414 1.00 64.19 92 THR A N 1
ATOM 736 C CA . THR A 1 92 ? 43.936 -10.685 -19.257 1.00 64.19 92 THR A CA 1
ATOM 737 C C . THR A 1 92 ? 43.453 -12.015 -19.849 1.00 64.19 92 THR A C 1
ATOM 739 O O . THR A 1 92 ? 42.493 -12.611 -19.363 1.00 64.19 92 THR A O 1
ATOM 742 N N . ILE A 1 93 ? 44.200 -12.507 -20.841 1.00 76.31 93 ILE A N 1
ATOM 743 C CA . ILE A 1 93 ? 44.020 -13.824 -21.458 1.00 76.31 93 ILE A CA 1
ATOM 744 C C . ILE A 1 93 ? 44.523 -14.897 -20.484 1.00 76.31 93 ILE A C 1
ATOM 746 O O . ILE A 1 93 ? 45.702 -14.907 -20.118 1.00 76.31 93 ILE A O 1
ATOM 750 N N . GLN A 1 94 ? 43.649 -15.817 -20.078 1.00 85.00 94 GLN A N 1
ATOM 751 C CA . GLN A 1 94 ? 44.032 -17.052 -19.389 1.00 85.00 94 GLN A CA 1
ATOM 752 C C . GLN A 1 94 ? 44.064 -18.203 -20.395 1.00 85.00 94 GLN A C 1
ATOM 754 O O . GLN A 1 94 ? 43.122 -18.379 -21.162 1.00 85.00 94 GLN A O 1
ATOM 759 N N . GLN A 1 95 ? 45.145 -18.985 -20.404 1.00 88.00 95 GLN A N 1
ATOM 760 C CA . GLN A 1 95 ? 45.310 -20.114 -21.321 1.00 88.00 95 GLN A CA 1
ATOM 761 C C . GLN A 1 95 ? 45.401 -21.429 -20.550 1.00 88.00 95 GLN A C 1
ATOM 763 O O . GLN A 1 95 ? 46.187 -21.565 -19.612 1.00 88.00 95 GLN A O 1
ATOM 768 N N . HIS A 1 96 ? 44.626 -22.412 -20.993 1.00 88.50 96 HIS A N 1
ATOM 769 C CA . HIS A 1 96 ? 44.628 -23.777 -20.482 1.00 88.50 96 HIS A CA 1
ATOM 770 C C . HIS A 1 96 ? 44.775 -24.765 -21.639 1.00 88.50 96 HIS A C 1
ATOM 772 O O . HIS A 1 96 ? 44.498 -24.438 -22.793 1.00 88.50 96 HIS A O 1
ATOM 778 N N . ASN A 1 97 ? 45.175 -26.002 -21.345 1.00 88.06 97 ASN A N 1
ATOM 779 C CA . ASN A 1 97 ? 45.063 -27.078 -22.329 1.00 88.06 97 ASN A CA 1
ATOM 780 C C . ASN A 1 97 ? 43.585 -27.280 -22.666 1.00 88.06 97 ASN A C 1
ATOM 782 O O . ASN A 1 97 ? 42.768 -27.333 -21.749 1.00 88.06 97 ASN A O 1
ATOM 786 N N . ASN A 1 98 ? 43.240 -27.402 -23.949 1.00 88.50 98 ASN A N 1
ATOM 787 C CA . ASN A 1 98 ? 41.854 -27.620 -24.361 1.00 88.50 98 ASN A CA 1
ATOM 788 C C . ASN A 1 98 ? 41.357 -28.976 -23.814 1.00 88.50 98 ASN A C 1
ATOM 790 O O . ASN A 1 98 ? 41.813 -30.022 -24.289 1.00 88.50 98 ASN A O 1
ATOM 794 N N . PRO A 1 99 ? 40.413 -28.986 -22.855 1.00 87.31 99 PRO A N 1
ATOM 795 C CA . PRO A 1 99 ? 39.967 -30.214 -22.200 1.00 87.31 99 PRO A CA 1
ATOM 796 C C . PRO A 1 99 ? 39.073 -31.090 -23.094 1.00 87.31 99 PRO A C 1
ATOM 798 O O . PRO A 1 99 ? 38.863 -32.259 -22.784 1.00 87.31 99 PRO A O 1
ATOM 801 N N . ILE A 1 100 ? 38.577 -30.563 -24.220 1.00 88.00 100 ILE A N 1
ATOM 802 C CA . ILE A 1 100 ? 37.832 -31.338 -25.229 1.00 88.00 100 ILE A CA 1
ATOM 803 C C . ILE A 1 100 ? 38.798 -32.225 -26.039 1.00 88.00 100 ILE A C 1
ATOM 805 O O . ILE A 1 100 ? 38.419 -33.272 -26.565 1.00 88.00 100 ILE A O 1
ATOM 809 N N . GLY A 1 101 ? 40.075 -31.839 -26.115 1.00 83.94 101 GLY A N 1
ATOM 810 C CA . GLY A 1 101 ? 41.123 -32.601 -26.783 1.00 83.94 101 GLY A CA 1
ATOM 811 C C . GLY A 1 101 ? 41.115 -32.413 -28.299 1.00 83.94 101 GLY A C 1
ATOM 812 O O . GLY A 1 101 ? 41.870 -31.595 -28.817 1.00 83.94 101 GLY A O 1
ATOM 813 N N . GLN A 1 102 ? 40.294 -33.182 -29.019 1.00 83.69 102 GLN A N 1
ATOM 814 C CA . GLN A 1 102 ? 40.328 -33.265 -30.487 1.00 83.69 102 GLN A CA 1
ATOM 815 C C . GLN A 1 102 ? 38.972 -32.921 -31.126 1.00 83.69 102 GLN A C 1
ATOM 817 O O . GLN A 1 102 ? 37.940 -33.097 -30.485 1.00 83.69 102 GLN A O 1
ATOM 822 N N . PRO A 1 103 ? 38.938 -32.454 -32.387 1.00 84.00 103 PRO A N 1
ATOM 823 C CA . PRO A 1 103 ? 37.682 -32.235 -33.100 1.00 84.00 103 PRO A CA 1
ATOM 824 C C . PRO A 1 103 ? 37.012 -33.571 -33.469 1.00 84.00 103 PRO A C 1
ATOM 826 O O . PRO A 1 103 ? 37.666 -34.612 -33.520 1.00 84.00 103 PRO A O 1
ATOM 829 N N . GLY A 1 104 ? 35.716 -33.550 -33.790 1.00 80.38 104 GLY A N 1
ATOM 830 C CA . GLY A 1 104 ? 34.945 -34.754 -34.133 1.00 80.38 104 GLY A CA 1
ATOM 831 C C . GLY A 1 104 ? 34.364 -35.504 -32.931 1.00 80.38 104 GLY A C 1
ATOM 832 O O . GLY A 1 104 ? 34.033 -36.681 -33.069 1.00 80.38 104 GLY A O 1
ATOM 833 N N . VAL A 1 105 ? 34.267 -34.854 -31.769 1.00 84.19 105 VAL A N 1
ATOM 834 C CA . VAL A 1 105 ? 33.752 -35.433 -30.520 1.00 84.19 105 VAL A CA 1
ATOM 835 C C . VAL A 1 105 ? 32.585 -34.616 -29.975 1.00 84.19 105 VAL A C 1
ATOM 837 O O . VAL A 1 105 ? 32.453 -33.421 -30.263 1.00 84.19 105 VAL A O 1
ATOM 840 N N . GLU A 1 106 ? 31.749 -35.266 -29.171 1.00 84.25 106 GLU A N 1
ATOM 841 C CA . GLU A 1 106 ? 30.772 -34.578 -28.333 1.00 84.25 106 GLU A CA 1
ATOM 842 C C . GLU A 1 106 ? 31.481 -33.846 -27.193 1.00 84.25 106 GLU A C 1
ATOM 844 O O . GLU A 1 106 ? 32.521 -34.285 -26.693 1.00 84.25 106 GLU A O 1
ATOM 849 N N . PHE A 1 107 ? 30.919 -32.713 -26.796 1.00 86.69 107 PHE A N 1
ATOM 850 C CA . PHE A 1 107 ? 31.376 -31.941 -25.660 1.00 86.69 107 PHE A CA 1
ATOM 851 C C . PHE A 1 107 ? 30.201 -31.589 -24.758 1.00 86.69 107 PHE A C 1
ATOM 853 O O . PHE A 1 107 ? 29.079 -31.370 -25.219 1.00 86.69 107 PHE A O 1
ATOM 860 N N . LYS A 1 108 ? 30.512 -31.457 -23.475 1.00 85.31 108 LYS A N 1
ATOM 861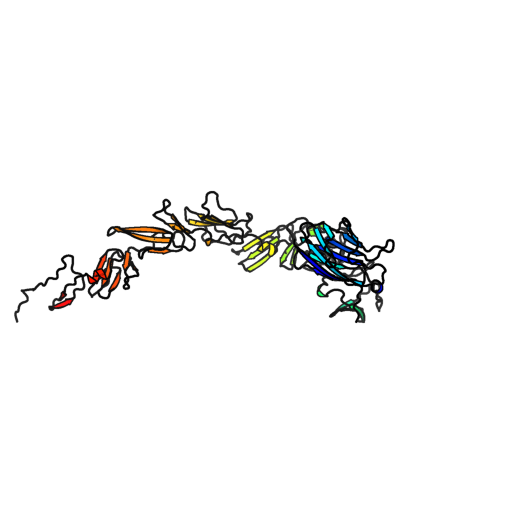 C CA . LYS A 1 108 ? 29.651 -30.871 -22.460 1.00 85.31 108 LYS A CA 1
ATOM 862 C C . LYS A 1 108 ? 30.451 -29.835 -21.691 1.00 85.31 108 LYS A C 1
ATOM 864 O O . LYS A 1 108 ? 31.534 -30.141 -21.204 1.00 85.31 108 LYS A O 1
ATOM 869 N N . VAL A 1 109 ? 29.939 -28.619 -21.587 1.00 86.88 109 VAL A N 1
ATOM 870 C CA . VAL A 1 109 ? 30.528 -27.542 -20.789 1.00 86.88 109 VAL A CA 1
ATOM 871 C C . VAL A 1 109 ? 29.488 -27.094 -19.774 1.00 86.88 109 VAL A C 1
ATOM 873 O O . VAL A 1 109 ? 28.403 -26.663 -20.156 1.00 86.88 109 VAL A O 1
ATOM 876 N N . ALA A 1 110 ? 29.822 -27.201 -18.492 1.00 85.06 110 ALA A N 1
ATOM 877 C CA . ALA A 1 110 ? 29.048 -26.636 -17.399 1.00 85.06 110 ALA A CA 1
ATOM 878 C C . ALA A 1 110 ? 29.800 -25.433 -16.818 1.00 85.06 110 ALA A C 1
ATOM 880 O O . ALA A 1 110 ? 30.961 -25.544 -16.429 1.00 85.06 110 ALA A O 1
ATOM 881 N N . ILE A 1 111 ? 29.153 -24.272 -16.781 1.00 88.31 111 ILE A N 1
ATOM 882 C CA . ILE A 1 111 ? 29.713 -23.034 -16.234 1.00 88.31 111 ILE A CA 1
ATOM 883 C C . ILE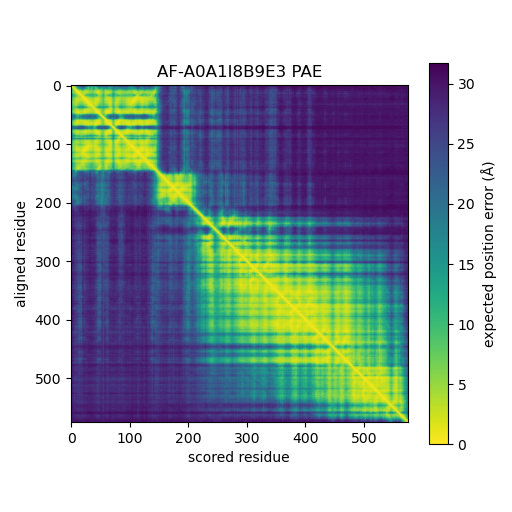 A 1 111 ? 28.959 -22.713 -14.951 1.00 88.31 111 ILE A C 1
ATOM 885 O O . ILE A 1 111 ? 27.789 -22.336 -14.987 1.00 88.31 111 ILE A O 1
ATOM 889 N N . HIS A 1 112 ? 29.631 -22.864 -13.821 1.00 82.19 112 HIS A N 1
ATOM 890 C CA . HIS A 1 112 ? 29.101 -22.609 -12.493 1.00 82.19 112 HIS A CA 1
ATOM 891 C C . HIS A 1 112 ? 29.374 -21.159 -12.105 1.00 82.19 112 HIS A C 1
ATOM 893 O O . HIS A 1 112 ? 30.514 -20.694 -12.144 1.00 82.19 112 HIS A O 1
ATOM 899 N N . VAL A 1 113 ? 28.323 -20.445 -11.719 1.00 81.75 113 VAL A N 1
ATOM 900 C CA . VAL A 1 113 ? 28.403 -19.073 -11.222 1.00 81.75 113 VAL A CA 1
ATOM 901 C C . VAL A 1 113 ? 28.681 -19.136 -9.724 1.00 81.75 113 VAL A C 1
ATOM 903 O O . VAL A 1 113 ? 27.775 -19.390 -8.931 1.00 81.75 113 VAL A O 1
ATOM 906 N N . GLU A 1 114 ? 29.937 -18.954 -9.319 1.00 80.75 114 GLU A N 1
ATOM 907 C CA . GLU A 1 114 ? 30.318 -18.903 -7.903 1.00 80.75 114 GLU A CA 1
ATOM 908 C C . GLU A 1 114 ? 30.339 -17.457 -7.391 1.00 80.75 114 GLU A C 1
ATOM 910 O O . GLU A 1 114 ? 30.059 -16.512 -8.119 1.00 80.75 114 GLU A O 1
ATOM 915 N N . GLU A 1 115 ? 30.672 -17.244 -6.122 1.00 76.19 115 GLU A N 1
ATOM 916 C CA . GLU A 1 115 ? 30.600 -15.911 -5.514 1.00 76.19 115 GLU A CA 1
ATOM 917 C C . GLU A 1 115 ? 31.562 -14.886 -6.144 1.00 76.19 115 GLU A C 1
ATOM 919 O O . GLU A 1 115 ? 31.229 -13.707 -6.234 1.00 76.19 115 GLU A O 1
ATOM 924 N N . TYR A 1 116 ? 32.726 -15.331 -6.637 1.00 77.94 116 TYR A N 1
ATOM 925 C CA . TYR A 1 116 ? 33.796 -14.439 -7.121 1.00 77.94 116 TYR A CA 1
ATOM 926 C C . TYR A 1 116 ? 34.426 -14.851 -8.464 1.00 77.94 116 TYR A C 1
ATOM 928 O O . TYR A 1 116 ? 35.372 -14.211 -8.932 1.00 77.94 116 TYR A O 1
ATOM 936 N N . LYS A 1 117 ? 33.949 -15.940 -9.073 1.00 85.75 117 LYS A N 1
ATOM 937 C CA . LYS A 1 117 ? 34.546 -16.543 -10.269 1.00 85.75 117 LYS A CA 1
ATOM 938 C C . LYS A 1 117 ? 33.569 -17.478 -10.978 1.00 85.75 117 LYS A C 1
ATOM 940 O O . LYS A 1 117 ? 32.668 -18.027 -10.350 1.00 85.75 117 LYS A O 1
ATOM 945 N N . PHE A 1 118 ? 33.805 -17.719 -12.260 1.00 86.69 118 PHE A N 1
ATOM 946 C CA . PHE A 1 118 ? 33.197 -18.830 -12.980 1.00 86.69 118 PHE A CA 1
ATOM 947 C C . PHE A 1 118 ? 33.999 -20.110 -12.719 1.00 86.69 118 PHE A C 1
ATOM 949 O O . PHE A 1 118 ? 35.227 -20.106 -12.837 1.00 86.69 118 PHE A O 1
ATOM 956 N N . GLY A 1 119 ? 33.311 -21.197 -12.370 1.00 89.75 119 GLY A N 1
ATOM 957 C CA . GLY A 1 119 ? 33.857 -22.553 -12.346 1.00 89.75 119 GLY A CA 1
ATOM 958 C C . GLY A 1 119 ? 33.451 -23.304 -13.611 1.00 89.75 119 GLY A C 1
ATOM 959 O O . GLY A 1 119 ? 32.286 -23.645 -13.775 1.00 89.75 119 GLY A O 1
ATOM 960 N N . ILE A 1 120 ? 34.391 -23.559 -14.516 1.00 92.44 120 ILE A N 1
ATOM 961 C CA . ILE A 1 120 ? 34.138 -24.229 -15.792 1.00 92.44 120 ILE A CA 1
ATOM 962 C C . ILE A 1 120 ? 34.492 -25.710 -15.668 1.00 92.44 120 ILE A C 1
ATOM 964 O O . ILE A 1 120 ? 35.637 -26.066 -15.391 1.00 92.44 120 ILE A O 1
ATOM 968 N N . GLN A 1 121 ? 33.515 -26.574 -15.911 1.00 89.81 121 GLN A N 1
ATOM 969 C CA . GLN A 1 121 ? 33.664 -28.021 -15.970 1.00 89.81 121 GLN A CA 1
ATOM 970 C C . GLN A 1 121 ? 33.435 -28.489 -17.407 1.00 89.81 121 GLN A C 1
ATOM 972 O O . GLN A 1 121 ? 32.441 -28.127 -18.035 1.00 89.81 121 GLN A O 1
ATOM 977 N N . VAL A 1 122 ? 34.344 -29.306 -17.939 1.00 89.19 122 VAL A N 1
ATOM 978 C CA . VAL A 1 122 ? 34.224 -29.857 -19.296 1.00 89.19 122 VAL A CA 1
ATOM 979 C C . VAL A 1 122 ? 34.161 -31.379 -19.230 1.00 89.19 122 VAL A C 1
ATOM 981 O O . VAL A 1 122 ? 34.953 -31.998 -18.522 1.00 89.19 122 VAL A O 1
ATOM 984 N N . ASN A 1 123 ? 33.211 -31.972 -19.955 1.00 86.44 123 ASN A N 1
ATOM 985 C CA . ASN A 1 123 ? 32.957 -33.412 -20.052 1.00 86.44 123 ASN A CA 1
ATOM 986 C C . ASN A 1 123 ? 32.851 -34.106 -18.682 1.00 86.44 123 ASN A C 1
ATOM 988 O O . ASN A 1 123 ? 33.435 -35.167 -18.471 1.00 86.44 123 ASN A O 1
ATOM 992 N N . ASP A 1 124 ? 32.134 -33.474 -17.746 1.00 80.44 124 ASP A N 1
ATOM 993 C CA . ASP A 1 124 ? 31.929 -33.949 -16.370 1.00 80.44 124 ASP A CA 1
ATOM 994 C C . ASP A 1 124 ? 33.239 -34.197 -15.580 1.00 80.44 124 ASP A C 1
ATOM 996 O O . ASP A 1 124 ? 33.268 -34.962 -14.614 1.00 80.44 124 ASP A O 1
ATOM 1000 N N . GLY A 1 125 ? 34.340 -33.532 -15.956 1.00 80.94 125 GLY A N 1
ATOM 1001 C CA . GLY A 1 125 ? 35.624 -33.626 -15.255 1.00 80.94 125 GLY A CA 1
ATOM 1002 C C . GLY A 1 125 ? 35.526 -33.236 -13.774 1.00 80.94 125 GLY A C 1
ATOM 1003 O O . GLY A 1 125 ? 34.761 -32.354 -13.411 1.00 80.94 125 GLY A O 1
ATOM 1004 N N . MET A 1 126 ? 36.293 -33.877 -12.890 1.00 73.44 126 MET A N 1
ATOM 1005 C CA . MET A 1 126 ? 36.208 -33.600 -11.441 1.00 73.44 126 MET A CA 1
ATOM 1006 C C . MET A 1 126 ? 36.856 -32.270 -11.018 1.00 73.44 126 MET A C 1
ATOM 1008 O O . MET A 1 126 ? 36.678 -31.841 -9.880 1.00 73.44 126 MET A O 1
ATOM 1012 N N . GLU A 1 127 ? 37.619 -31.635 -11.908 1.00 81.50 127 GLU A N 1
ATOM 1013 C CA . GLU A 1 127 ? 38.336 -30.389 -11.642 1.00 81.50 127 GLU A CA 1
ATOM 1014 C C . GLU A 1 127 ? 37.712 -29.222 -12.410 1.00 81.50 127 GLU A C 1
ATOM 1016 O O . GLU A 1 127 ? 37.396 -29.340 -13.596 1.00 81.50 127 GLU A O 1
ATOM 1021 N N . TYR A 1 128 ? 37.574 -28.083 -11.730 1.00 88.19 128 TYR A N 1
ATOM 1022 C CA . TYR A 1 128 ? 37.119 -26.836 -12.332 1.00 88.19 128 TYR A CA 1
ATOM 1023 C C . TYR A 1 128 ? 38.293 -26.033 -12.886 1.00 88.19 128 TYR A C 1
ATOM 1025 O O . TYR A 1 128 ? 39.302 -25.819 -12.209 1.00 88.19 128 TYR A O 1
ATOM 1033 N N . ILE A 1 129 ? 38.113 -25.507 -14.092 1.00 92.81 129 ILE A N 1
ATOM 1034 C CA . ILE A 1 129 ? 38.917 -24.414 -14.629 1.00 92.81 129 ILE A CA 1
ATOM 1035 C C . ILE A 1 129 ? 38.273 -23.117 -14.138 1.00 92.81 129 ILE A C 1
ATOM 1037 O O . ILE A 1 129 ? 37.094 -22.887 -14.383 1.00 92.81 129 ILE A O 1
ATOM 1041 N N . TYR A 1 130 ? 39.013 -22.280 -13.412 1.00 92.56 130 TYR A N 1
ATOM 1042 C CA . TYR A 1 130 ? 38.450 -21.074 -12.803 1.00 92.56 130 TYR A CA 1
ATOM 1043 C C . TYR A 1 130 ? 38.778 -19.815 -13.598 1.00 92.56 130 TYR A C 1
ATOM 1045 O O . TYR A 1 130 ? 39.940 -19.580 -13.912 1.00 92.56 130 TYR A O 1
ATOM 1053 N N . TYR A 1 131 ? 37.774 -18.963 -13.816 1.00 89.44 131 TYR A N 1
ATOM 1054 C CA . TYR A 1 131 ? 37.949 -17.619 -14.367 1.00 89.44 131 TYR A CA 1
ATOM 1055 C C . TYR A 1 131 ? 37.394 -16.574 -13.395 1.00 89.44 131 TYR A C 1
ATOM 1057 O O . TYR A 1 131 ? 36.195 -16.545 -13.118 1.00 89.44 131 TYR A O 1
ATOM 1065 N N . ASN A 1 132 ? 38.262 -15.723 -12.846 1.00 85.31 132 ASN A N 1
ATOM 1066 C CA . ASN A 1 132 ? 37.849 -14.677 -11.908 1.00 85.31 132 ASN A CA 1
ATOM 1067 C C . ASN A 1 132 ? 36.992 -13.620 -12.607 1.00 85.31 132 ASN A C 1
ATOM 1069 O O . ASN A 1 132 ? 37.281 -13.228 -13.735 1.00 85.31 132 ASN A O 1
ATOM 1073 N N . TYR A 1 133 ? 35.979 -13.114 -11.910 1.00 76.25 133 TYR A N 1
ATOM 1074 C CA . TYR A 1 133 ? 35.110 -12.082 -12.459 1.00 76.25 133 TYR A CA 1
ATOM 1075 C C . TYR A 1 133 ? 35.865 -10.789 -12.770 1.00 76.25 133 TYR A C 1
ATOM 1077 O O . TYR A 1 133 ? 36.536 -10.222 -11.909 1.00 76.25 133 TYR A O 1
ATOM 1085 N N . THR A 1 134 ? 35.695 -10.288 -13.992 1.00 75.38 134 THR A N 1
ATOM 1086 C CA . THR A 1 134 ? 36.082 -8.918 -14.362 1.00 75.38 134 THR A CA 1
ATOM 1087 C C . THR A 1 134 ? 34.929 -7.929 -14.191 1.00 75.38 134 THR A C 1
ATOM 1089 O O . THR A 1 134 ? 35.163 -6.730 -14.084 1.00 75.38 134 THR A O 1
ATOM 1092 N N . ALA A 1 135 ? 33.695 -8.433 -14.130 1.00 68.50 135 ALA A N 1
ATOM 1093 C CA . ALA A 1 135 ? 32.471 -7.701 -13.830 1.00 68.50 135 ALA A CA 1
ATOM 1094 C C . ALA A 1 135 ? 31.497 -8.619 -13.067 1.00 68.50 135 ALA A C 1
ATOM 1096 O O . ALA A 1 135 ? 31.648 -9.843 -13.136 1.00 68.50 135 ALA A O 1
ATOM 1097 N N . PRO A 1 136 ? 30.517 -8.068 -12.331 1.00 68.50 136 PRO A N 1
ATOM 1098 C CA . PRO A 1 136 ? 29.563 -8.880 -11.589 1.00 68.50 136 PRO A CA 1
ATOM 1099 C C . PRO A 1 136 ? 28.809 -9.886 -12.480 1.00 68.50 136 PRO A C 1
ATOM 1101 O O . PRO A 1 136 ? 28.332 -9.511 -13.551 1.00 68.50 136 PRO A O 1
ATOM 1104 N N . PRO A 1 137 ? 28.631 -11.146 -12.042 1.00 55.91 137 PRO A N 1
ATOM 1105 C CA . PRO A 1 137 ? 28.061 -12.205 -12.878 1.00 55.91 137 PRO A CA 1
ATOM 1106 C C . PRO A 1 137 ? 26.610 -11.940 -13.287 1.00 55.91 137 PRO A C 1
ATOM 1108 O O . PRO A 1 137 ? 26.211 -12.349 -14.372 1.00 55.91 137 PRO A O 1
ATOM 1111 N N . TRP A 1 138 ? 25.845 -11.204 -12.470 1.00 65.06 138 TRP A N 1
ATOM 1112 C CA . TRP A 1 138 ? 24.460 -10.821 -12.768 1.00 65.06 138 TRP A CA 1
ATOM 1113 C C . TRP A 1 138 ? 24.319 -9.969 -14.033 1.00 65.06 138 TRP A C 1
ATOM 1115 O O . TRP A 1 138 ? 23.208 -9.801 -14.517 1.00 65.06 138 TRP A O 1
ATOM 1125 N N . MET A 1 139 ? 25.411 -9.430 -14.582 1.00 68.00 139 MET A N 1
ATOM 1126 C CA . MET A 1 139 ? 25.365 -8.707 -15.851 1.00 68.00 139 MET A CA 1
ATOM 1127 C C . MET A 1 139 ? 25.164 -9.651 -17.048 1.00 68.00 139 MET A C 1
ATOM 1129 O O . MET A 1 139 ? 24.730 -9.205 -18.100 1.00 68.00 139 MET A O 1
ATOM 1133 N N . VAL A 1 140 ? 25.408 -10.958 -16.935 1.00 59.84 140 VAL A N 1
ATOM 1134 C CA . VAL A 1 140 ? 25.167 -11.865 -18.069 1.00 59.84 140 VAL A CA 1
ATOM 1135 C C . VAL A 1 140 ? 23.662 -11.988 -18.331 1.00 59.84 140 VAL A C 1
ATOM 1137 O O . VAL A 1 140 ? 22.934 -12.534 -17.509 1.00 59.84 140 VAL A O 1
ATOM 1140 N N . ASN A 1 141 ? 23.197 -11.527 -19.491 1.00 66.69 141 ASN A N 1
ATOM 1141 C CA . ASN A 1 141 ? 21.830 -11.752 -19.974 1.00 66.69 141 ASN A CA 1
ATOM 1142 C C . ASN A 1 141 ? 21.775 -12.476 -21.328 1.00 66.69 141 ASN A C 1
ATOM 1144 O O . ASN A 1 141 ? 20.694 -12.868 -21.759 1.00 66.69 141 ASN A O 1
ATOM 1148 N N . TRP A 1 142 ? 22.923 -12.726 -21.966 1.00 66.81 142 TRP A N 1
ATOM 1149 C CA . TRP A 1 142 ? 23.012 -13.450 -23.236 1.00 66.81 142 TRP A CA 1
ATOM 1150 C C . TRP A 1 142 ? 24.098 -14.527 -23.233 1.00 66.81 142 TRP A C 1
ATOM 1152 O O . TRP A 1 142 ? 25.178 -14.337 -22.668 1.00 66.81 142 TRP A O 1
ATOM 1162 N N . ILE A 1 143 ? 23.830 -15.621 -23.954 1.00 55.50 143 ILE A N 1
ATOM 1163 C CA . ILE A 1 143 ? 24.802 -16.666 -24.301 1.00 55.50 143 ILE A CA 1
ATOM 1164 C C . ILE A 1 143 ? 24.877 -16.798 -25.824 1.00 55.50 143 ILE A C 1
ATOM 1166 O O . ILE A 1 143 ? 23.848 -16.996 -26.475 1.00 55.50 143 ILE A O 1
ATOM 1170 N N . ILE A 1 144 ? 26.085 -16.708 -26.393 1.00 59.81 144 ILE A N 1
ATOM 1171 C CA . ILE A 1 144 ? 26.321 -16.805 -27.844 1.00 59.81 144 ILE A CA 1
ATOM 1172 C C . ILE A 1 144 ? 27.379 -17.870 -28.168 1.00 59.81 144 ILE A C 1
ATOM 1174 O O . ILE A 1 144 ? 28.410 -17.955 -27.510 1.00 59.81 144 ILE A O 1
ATOM 1178 N N . LYS A 1 145 ? 27.144 -18.656 -29.222 1.00 50.62 145 LYS A N 1
ATOM 1179 C CA . LYS A 1 145 ? 28.122 -19.500 -29.929 1.00 50.62 145 LYS A CA 1
ATOM 1180 C C . LYS A 1 145 ? 28.339 -18.913 -31.320 1.00 50.62 145 LYS A C 1
ATOM 1182 O O . LYS A 1 145 ? 27.357 -18.791 -32.047 1.00 50.62 145 LYS A O 1
ATOM 1187 N N . GLU A 1 146 ? 29.574 -18.605 -31.720 1.00 55.19 146 GLU A N 1
ATOM 1188 C CA . GLU A 1 146 ? 29.859 -17.960 -33.017 1.00 55.19 146 GLU A CA 1
ATOM 1189 C C . GLU A 1 146 ? 31.117 -18.511 -33.731 1.00 55.19 146 GLU A C 1
ATOM 1191 O O . GLU A 1 146 ? 32.039 -19.028 -33.102 1.00 55.19 146 GLU A O 1
ATOM 1196 N N . LYS A 1 147 ? 31.132 -18.396 -35.073 1.00 36.06 147 LYS A N 1
ATOM 1197 C CA . LYS A 1 147 ? 32.328 -18.279 -35.931 1.00 36.06 147 LYS A CA 1
ATOM 1198 C C . LYS A 1 147 ? 31.994 -17.302 -37.070 1.00 36.06 147 LYS A C 1
ATOM 1200 O O . LYS A 1 147 ? 31.003 -17.495 -37.772 1.00 36.06 147 LYS A O 1
ATOM 1205 N N . TYR A 1 148 ? 32.811 -16.268 -37.267 1.00 34.22 148 TYR A N 1
ATOM 1206 C CA . TYR A 1 148 ? 32.590 -15.237 -38.290 1.00 34.22 148 TYR A CA 1
ATOM 1207 C C . TYR A 1 148 ? 32.767 -15.760 -39.726 1.00 34.22 148 TYR A C 1
ATOM 1209 O O . TYR A 1 148 ? 33.846 -16.241 -40.072 1.00 34.22 148 TYR A O 1
ATOM 1217 N N . PHE A 1 149 ? 31.772 -15.537 -40.595 1.00 33.16 149 PHE A N 1
ATOM 1218 C CA . PHE A 1 149 ? 31.943 -15.549 -42.055 1.00 33.16 149 PHE A CA 1
ATOM 1219 C C . PHE A 1 149 ? 31.125 -14.435 -42.723 1.00 33.16 149 PHE A C 1
ATOM 1221 O O . PHE A 1 149 ? 29.897 -14.452 -42.729 1.00 33.16 149 PHE A O 1
ATOM 1228 N N . CYS A 1 150 ? 31.818 -13.480 -43.349 1.00 32.88 150 CYS A N 1
ATOM 1229 C CA . CYS A 1 150 ? 31.232 -12.621 -44.376 1.00 32.88 150 CYS A CA 1
ATOM 1230 C C . CYS A 1 150 ? 31.286 -13.366 -45.715 1.00 32.88 150 CYS A C 1
ATOM 1232 O O . CYS A 1 150 ? 32.180 -13.108 -46.524 1.00 32.88 150 CYS A O 1
ATOM 1234 N N . ASP A 1 151 ? 30.353 -14.287 -45.953 1.00 41.56 151 ASP A N 1
ATOM 1235 C CA . ASP A 1 151 ? 30.193 -14.864 -47.288 1.00 41.56 151 ASP A CA 1
ATOM 1236 C C . ASP A 1 151 ? 29.619 -13.788 -48.212 1.00 41.56 151 ASP A C 1
ATOM 1238 O O . ASP A 1 151 ? 28.456 -13.394 -48.118 1.00 41.56 151 ASP A O 1
ATOM 1242 N N . LYS A 1 152 ? 30.472 -13.247 -49.084 1.00 48.69 152 LYS A N 1
ATOM 1243 C CA . LYS A 1 152 ? 30.048 -12.313 -50.124 1.00 48.69 152 LYS A CA 1
ATOM 1244 C C . LYS A 1 152 ? 29.452 -13.108 -51.274 1.00 48.69 152 LYS A C 1
ATOM 1246 O O . LYS A 1 152 ? 30.183 -13.702 -52.062 1.00 48.69 152 LYS A O 1
ATOM 1251 N N . GLU A 1 153 ? 28.134 -13.078 -51.393 1.00 55.91 153 GLU A N 1
ATOM 1252 C CA . GLU A 1 153 ? 27.450 -13.536 -52.595 1.00 55.91 153 GLU A CA 1
ATOM 1253 C C . GLU A 1 153 ? 27.094 -12.336 -53.468 1.00 55.91 153 GLU A C 1
ATOM 1255 O O . GLU A 1 153 ? 26.190 -11.559 -53.165 1.00 55.91 153 GLU A O 1
ATOM 1260 N N . GLU A 1 154 ? 27.825 -12.174 -54.567 1.00 62.69 154 GLU A N 1
ATOM 1261 C CA . GLU A 1 154 ? 27.534 -11.149 -55.563 1.00 62.69 154 GLU A CA 1
ATOM 1262 C C . GLU A 1 154 ? 26.551 -11.702 -56.601 1.00 62.69 154 GLU A C 1
ATOM 1264 O O . GLU A 1 154 ? 26.755 -12.778 -57.171 1.00 62.69 154 GLU A O 1
ATOM 1269 N N . LYS A 1 155 ? 25.464 -10.966 -56.852 1.00 73.88 155 LYS A N 1
ATOM 1270 C CA . LYS A 1 155 ? 24.488 -11.280 -57.903 1.00 73.88 155 LYS A CA 1
ATOM 1271 C C . LYS A 1 155 ? 24.524 -10.195 -58.965 1.00 73.88 155 LYS A C 1
ATOM 1273 O O . LYS A 1 155 ? 24.451 -9.005 -58.664 1.00 73.88 155 LYS A O 1
ATOM 1278 N N . THR A 1 156 ? 24.634 -10.610 -60.221 1.00 76.38 156 THR A N 1
ATOM 1279 C CA . THR A 1 156 ? 24.527 -9.695 -61.356 1.00 76.38 156 THR A CA 1
ATOM 1280 C C . THR A 1 156 ? 23.060 -9.338 -61.567 1.00 76.38 156 THR A C 1
ATOM 1282 O O . THR A 1 156 ? 22.229 -10.223 -61.744 1.00 76.38 156 THR A O 1
ATOM 1285 N N . LEU A 1 157 ? 22.746 -8.044 -61.551 1.00 77.06 157 LEU A N 1
ATOM 1286 C CA . LEU A 1 157 ? 21.400 -7.550 -61.836 1.00 77.06 157 LEU A CA 1
ATOM 1287 C C . LEU A 1 157 ? 21.163 -7.499 -63.348 1.00 77.06 157 LEU A C 1
ATOM 1289 O O . LEU A 1 157 ? 22.020 -7.019 -64.096 1.00 77.06 157 LEU A O 1
ATOM 1293 N N . ASN A 1 158 ? 19.990 -7.957 -63.780 1.00 78.25 158 ASN A N 1
ATOM 1294 C CA . ASN A 1 158 ? 19.516 -7.843 -65.152 1.00 78.25 158 ASN A CA 1
ATOM 1295 C C . ASN A 1 158 ? 18.123 -7.184 -65.145 1.00 78.25 158 ASN A C 1
ATOM 1297 O O . ASN A 1 158 ? 17.225 -7.721 -64.506 1.00 78.25 158 ASN A O 1
ATOM 1301 N N . PRO A 1 159 ? 17.925 -6.027 -65.802 1.00 77.06 159 PRO A N 1
ATOM 1302 C CA . PRO A 1 159 ? 18.942 -5.207 -66.464 1.00 77.06 159 PRO A CA 1
ATOM 1303 C C . PRO A 1 159 ? 19.975 -4.616 -65.478 1.00 77.06 159 PRO A C 1
ATOM 1305 O O . PRO A 1 159 ? 19.673 -4.422 -64.302 1.00 77.06 159 PRO A O 1
ATOM 1308 N N . PRO A 1 160 ? 21.200 -4.295 -65.929 1.00 80.56 160 PRO A N 1
ATOM 1309 C CA . PRO A 1 160 ? 22.184 -3.626 -65.084 1.00 80.56 160 PRO A CA 1
ATOM 1310 C C . PRO A 1 160 ? 21.713 -2.217 -64.694 1.00 80.56 160 PRO A C 1
ATOM 1312 O O . PRO A 1 160 ? 21.132 -1.489 -65.501 1.00 80.56 160 PRO A O 1
ATOM 1315 N N . LEU A 1 161 ? 22.009 -1.811 -63.456 1.00 72.44 161 LEU A N 1
ATOM 1316 C CA . LEU A 1 161 ? 21.660 -0.484 -62.947 1.00 72.44 161 LEU A CA 1
ATOM 1317 C C . LEU A 1 161 ? 22.442 0.619 -63.670 1.00 72.44 161 LEU A C 1
ATOM 1319 O O . LEU A 1 161 ? 23.674 0.619 -63.688 1.00 72.44 161 LEU A O 1
ATOM 1323 N N . VAL A 1 162 ? 21.727 1.618 -64.191 1.00 75.81 162 VAL A N 1
ATOM 1324 C CA . VAL A 1 162 ? 22.328 2.831 -64.760 1.00 75.81 162 VAL A CA 1
ATOM 1325 C C . VAL A 1 162 ? 22.324 3.955 -63.722 1.00 75.81 162 VAL A C 1
ATOM 1327 O O . VAL A 1 162 ? 21.355 4.162 -62.991 1.00 75.81 162 VAL A O 1
ATOM 1330 N N . LYS A 1 163 ? 23.412 4.729 -63.647 1.00 59.47 163 LYS A N 1
ATOM 1331 C CA . LYS A 1 163 ? 23.530 5.852 -62.704 1.00 59.47 163 LYS A CA 1
ATOM 1332 C C . LYS A 1 163 ? 22.354 6.829 -62.857 1.00 59.47 163 LYS A C 1
ATOM 1334 O O . LYS A 1 163 ? 22.136 7.379 -63.931 1.00 59.47 163 LYS A O 1
ATOM 1339 N N . GLY A 1 164 ? 21.647 7.088 -61.755 1.00 56.38 164 GLY A N 1
ATOM 1340 C CA . GLY A 1 164 ? 20.486 7.988 -61.716 1.00 56.38 164 GLY A CA 1
ATOM 1341 C C . GLY A 1 164 ? 19.144 7.324 -62.050 1.00 56.38 164 GLY A C 1
ATOM 1342 O O . GLY A 1 164 ? 18.111 7.979 -61.931 1.00 56.38 164 GLY A O 1
ATOM 1343 N N . GLN A 1 165 ? 19.142 6.040 -62.418 1.00 63.94 165 GLN A N 1
ATOM 1344 C CA . GLN A 1 165 ? 17.932 5.253 -62.631 1.00 63.94 165 GLN A CA 1
ATOM 1345 C C . GLN A 1 165 ? 17.251 4.939 -61.291 1.00 63.94 165 GLN A C 1
ATOM 1347 O O . GLN A 1 165 ? 17.903 4.543 -60.323 1.00 63.94 165 GLN A O 1
ATOM 1352 N N . LYS A 1 166 ? 15.925 5.099 -61.238 1.00 59.81 166 LYS A N 1
ATOM 1353 C CA . LYS A 1 166 ? 15.115 4.555 -60.142 1.00 59.81 166 LYS A CA 1
ATOM 1354 C C . LYS A 1 166 ? 14.979 3.051 -60.335 1.00 59.81 166 LYS A C 1
ATOM 1356 O O . LYS A 1 166 ? 14.709 2.603 -61.446 1.00 59.81 166 LYS A O 1
ATOM 1361 N N . PHE A 1 167 ? 15.114 2.293 -59.260 1.00 68.38 167 PHE A N 1
ATOM 1362 C CA . PHE A 1 167 ? 14.902 0.855 -59.279 1.00 68.38 167 PHE A CA 1
ATOM 1363 C C . PHE A 1 167 ? 14.043 0.426 -58.093 1.00 68.38 167 PHE A C 1
ATOM 1365 O O . PHE A 1 167 ? 13.892 1.178 -57.130 1.00 68.38 167 PHE A O 1
ATOM 1372 N N . SER A 1 168 ? 13.483 -0.775 -58.193 1.00 69.31 168 SER A N 1
ATOM 1373 C CA . SER A 1 168 ? 12.717 -1.426 -57.137 1.00 69.31 168 SER A CA 1
ATOM 1374 C C . SER A 1 168 ? 13.353 -2.780 -56.846 1.00 69.31 168 SER A C 1
ATOM 1376 O O . SER A 1 168 ? 13.693 -3.511 -57.778 1.00 69.31 168 SER A O 1
ATOM 1378 N N . MET A 1 169 ? 13.525 -3.092 -55.565 1.00 73.56 169 MET A N 1
ATOM 1379 C CA . MET A 1 169 ? 13.816 -4.440 -55.084 1.00 73.56 169 MET A CA 1
ATOM 1380 C C . MET A 1 169 ? 12.717 -4.840 -54.115 1.00 73.56 169 MET A C 1
ATOM 1382 O O . MET A 1 169 ? 12.316 -4.035 -53.274 1.00 73.56 169 MET A O 1
ATOM 1386 N N . VAL A 1 170 ? 12.267 -6.084 -54.213 1.00 77.06 170 VAL A N 1
ATOM 1387 C CA . VAL A 1 170 ? 11.264 -6.648 -53.311 1.00 77.06 170 VAL A CA 1
ATOM 1388 C C . VAL A 1 170 ? 11.896 -7.808 -52.562 1.00 77.06 170 VAL A C 1
ATOM 1390 O O . VAL A 1 170 ? 12.454 -8.710 -53.177 1.00 77.06 170 VAL A O 1
ATOM 1393 N N . PHE A 1 171 ? 11.801 -7.779 -51.236 1.00 78.12 171 PHE A N 1
ATOM 1394 C CA . PHE A 1 171 ? 12.187 -8.885 -50.366 1.00 78.12 171 PHE A CA 1
ATOM 1395 C C . PHE A 1 171 ? 10.902 -9.517 -49.846 1.00 78.12 171 PHE A C 1
ATOM 1397 O O . PHE A 1 171 ? 10.220 -8.939 -49.000 1.00 78.12 171 PHE A O 1
ATOM 1404 N N . LEU A 1 172 ? 10.540 -10.672 -50.390 1.00 78.12 172 LEU A N 1
ATOM 1405 C CA . LEU A 1 172 ? 9.392 -11.438 -49.937 1.00 78.12 172 LEU A CA 1
ATOM 1406 C C . LEU A 1 172 ? 9.847 -12.404 -48.845 1.00 78.12 172 LEU A C 1
ATOM 1408 O O . LEU A 1 172 ? 10.738 -13.227 -49.054 1.00 78.12 172 LEU A O 1
ATOM 1412 N N . ILE A 1 173 ? 9.236 -12.285 -47.674 1.00 79.44 173 ILE A N 1
ATOM 1413 C CA . ILE A 1 173 ? 9.532 -13.121 -46.515 1.00 79.44 173 ILE A CA 1
ATOM 1414 C C . ILE A 1 173 ? 8.589 -14.322 -46.548 1.00 79.44 173 ILE A C 1
ATOM 1416 O O . ILE A 1 173 ? 7.381 -14.160 -46.392 1.00 79.44 173 ILE A O 1
ATOM 1420 N N . ASN A 1 174 ? 9.140 -15.518 -46.732 1.00 79.25 174 ASN A N 1
ATOM 1421 C CA . ASN A 1 174 ? 8.391 -16.770 -46.738 1.00 79.25 174 ASN A CA 1
ATOM 1422 C C . ASN A 1 174 ? 8.889 -17.694 -45.627 1.00 79.25 174 ASN A C 1
ATOM 1424 O O . ASN A 1 174 ? 9.957 -17.490 -45.062 1.00 79.25 174 ASN A O 1
ATOM 1428 N N . GLU A 1 175 ? 8.140 -18.746 -45.312 1.00 73.50 175 GLU A N 1
ATOM 1429 C CA . GLU A 1 175 ? 8.584 -19.730 -44.324 1.00 73.50 175 GLU A CA 1
ATOM 1430 C C . GLU A 1 175 ? 9.952 -20.325 -44.725 1.00 73.50 175 GLU A C 1
ATOM 1432 O O . GLU A 1 175 ? 10.108 -20.921 -45.792 1.00 73.50 175 GLU A O 1
ATOM 1437 N N . GLY A 1 176 ? 10.966 -20.097 -43.884 1.00 69.69 176 GLY A N 1
ATOM 1438 C CA . GLY A 1 176 ? 12.329 -20.614 -44.054 1.00 69.69 176 GLY A CA 1
ATOM 1439 C C . GLY A 1 176 ? 13.244 -19.899 -45.064 1.00 69.69 176 GLY A C 1
ATOM 1440 O O . GLY A 1 176 ? 14.406 -20.291 -45.163 1.00 69.69 176 GLY A O 1
ATOM 1441 N N . LYS A 1 177 ? 12.796 -18.870 -45.803 1.00 84.19 177 LYS A N 1
ATOM 1442 C CA . LYS A 1 177 ? 13.638 -18.150 -46.786 1.00 84.19 177 LYS A CA 1
ATOM 1443 C C . LYS A 1 177 ? 13.114 -16.757 -47.168 1.00 84.19 177 LYS A C 1
ATOM 1445 O O . LYS A 1 177 ? 11.907 -16.519 -47.206 1.00 84.19 177 LYS A O 1
ATOM 1450 N N . PHE A 1 178 ? 14.027 -15.894 -47.606 1.00 79.62 178 PHE A N 1
ATOM 1451 C CA . PHE A 1 178 ? 13.724 -14.695 -48.382 1.00 79.62 178 PHE A CA 1
ATOM 1452 C C . PHE A 1 178 ? 13.752 -15.007 -49.874 1.00 79.62 178 PHE A C 1
ATOM 1454 O O . PHE A 1 178 ? 14.678 -15.656 -50.364 1.00 79.62 178 PHE A O 1
ATOM 1461 N N . GLU A 1 179 ? 12.783 -14.483 -50.609 1.00 88.81 179 GLU A N 1
ATOM 1462 C CA . GLU A 1 179 ? 12.822 -14.403 -52.067 1.00 88.81 179 GLU A CA 1
ATOM 1463 C C . GLU A 1 179 ? 13.055 -12.945 -52.459 1.00 88.81 179 GLU A C 1
ATOM 1465 O O . GLU A 1 179 ? 12.319 -12.049 -52.047 1.00 88.81 179 GLU A O 1
ATOM 1470 N N . ILE A 1 180 ? 14.122 -12.695 -53.209 1.00 86.25 180 ILE A N 1
ATOM 1471 C CA . ILE A 1 180 ? 14.577 -11.357 -53.569 1.00 86.25 180 ILE A CA 1
ATOM 1472 C C . ILE A 1 180 ? 14.300 -11.154 -55.050 1.00 86.25 180 ILE A C 1
ATOM 1474 O O . ILE A 1 180 ? 14.797 -11.911 -55.884 1.00 86.25 180 ILE A O 1
ATOM 1478 N N . TYR A 1 181 ? 13.538 -10.114 -55.369 1.00 82.94 181 TYR A N 1
ATOM 1479 C CA . TYR A 1 181 ? 13.142 -9.767 -56.726 1.00 82.94 181 TYR A CA 1
ATOM 1480 C C . TYR A 1 181 ? 13.713 -8.413 -57.139 1.00 82.94 181 TYR A C 1
ATOM 1482 O O . TYR A 1 181 ? 13.758 -7.470 -56.344 1.00 82.94 181 TYR A O 1
ATOM 1490 N N . TYR A 1 182 ? 14.098 -8.302 -58.405 1.00 84.12 182 TYR A N 1
ATOM 1491 C CA . TYR A 1 182 ? 14.526 -7.071 -59.056 1.00 84.12 182 TYR A CA 1
ATOM 1492 C C . TYR A 1 182 ? 13.918 -7.011 -60.458 1.00 84.12 182 TYR A C 1
ATOM 1494 O O . TYR A 1 182 ? 14.002 -7.984 -61.197 1.00 84.12 182 TYR A O 1
ATOM 1502 N N . ALA A 1 183 ? 13.308 -5.876 -60.818 1.00 81.38 183 ALA A N 1
ATOM 1503 C CA . ALA A 1 183 ? 12.599 -5.710 -62.096 1.00 81.38 183 ALA A CA 1
ATOM 1504 C C . ALA A 1 183 ? 11.593 -6.849 -62.391 1.00 81.38 183 ALA A C 1
ATOM 1506 O O . ALA A 1 183 ? 11.489 -7.313 -63.521 1.00 81.38 183 ALA A O 1
ATOM 1507 N N . ASP A 1 184 ? 10.877 -7.287 -61.349 1.00 78.69 184 ASP A N 1
ATOM 1508 C CA . ASP A 1 184 ? 9.902 -8.388 -61.360 1.00 78.69 184 ASP A CA 1
ATOM 1509 C C . ASP A 1 184 ? 10.483 -9.790 -61.644 1.00 78.69 184 ASP A C 1
ATOM 1511 O O . ASP A 1 184 ? 9.735 -10.762 -61.740 1.00 78.69 184 ASP A O 1
ATOM 1515 N N . GLU A 1 185 ? 11.812 -9.932 -61.690 1.00 82.94 185 GLU A N 1
ATOM 1516 C CA . GLU A 1 185 ? 12.504 -11.221 -61.769 1.00 82.94 185 GLU A CA 1
ATOM 1517 C C . GLU A 1 185 ? 13.058 -11.633 -60.399 1.00 82.94 185 GLU A C 1
ATOM 1519 O O . GLU A 1 185 ? 13.648 -10.823 -59.682 1.00 82.94 185 GLU A O 1
ATOM 1524 N N . GLU A 1 186 ? 12.888 -12.905 -60.027 1.00 89.25 186 GLU A N 1
ATOM 1525 C CA . GLU A 1 186 ? 13.514 -13.473 -58.830 1.00 89.25 186 GLU A CA 1
ATOM 1526 C C . GLU A 1 186 ? 15.027 -13.581 -59.058 1.00 89.25 186 GLU A C 1
ATOM 1528 O O . GLU A 1 186 ? 15.497 -14.417 -59.830 1.00 89.25 186 GLU A O 1
ATOM 1533 N N . ILE A 1 187 ? 15.798 -12.738 -58.375 1.00 87.88 187 ILE A N 1
ATOM 1534 C CA . ILE A 1 187 ? 17.259 -12.717 -58.492 1.00 87.88 187 ILE A CA 1
ATOM 1535 C C . ILE A 1 187 ? 17.939 -13.623 -57.473 1.00 87.88 187 ILE A C 1
ATOM 1537 O O . ILE A 1 187 ? 19.073 -14.056 -57.703 1.00 87.88 187 ILE A O 1
ATOM 1541 N N . TYR A 1 188 ? 17.285 -13.901 -56.339 1.00 86.75 188 TYR A N 1
ATOM 1542 C CA . TYR A 1 188 ? 17.861 -14.790 -55.344 1.00 86.75 188 TYR A CA 1
ATOM 1543 C C . TYR A 1 188 ? 16.869 -15.367 -54.331 1.00 86.75 188 TYR A C 1
ATOM 1545 O O . TYR A 1 188 ? 15.878 -14.733 -53.980 1.00 86.75 188 TYR A O 1
ATOM 1553 N N . LYS A 1 189 ? 17.202 -16.550 -53.801 1.00 87.25 189 LYS A N 1
ATOM 1554 C CA . LYS A 1 189 ? 16.567 -17.152 -52.626 1.00 87.25 189 LYS A CA 1
ATOM 1555 C C . LYS A 1 189 ? 17.604 -17.290 -51.521 1.00 87.25 189 LYS A C 1
ATOM 1557 O O . LYS A 1 189 ? 18.581 -18.010 -51.699 1.00 87.25 189 LYS A O 1
ATOM 1562 N N . TYR A 1 190 ? 17.379 -16.618 -50.400 1.00 77.31 190 TYR A N 1
ATOM 1563 C CA . TYR A 1 190 ? 18.263 -16.658 -49.241 1.00 77.31 190 TYR A CA 1
ATOM 1564 C C . TYR A 1 190 ? 17.575 -17.420 -48.112 1.00 77.31 190 TYR A C 1
ATOM 1566 O O . TYR A 1 190 ? 16.570 -16.956 -47.580 1.00 77.31 190 TYR A O 1
ATOM 1574 N N . GLU A 1 191 ? 18.087 -18.591 -47.745 1.00 76.06 191 GLU A N 1
ATOM 1575 C CA . GLU A 1 191 ? 17.545 -19.355 -46.616 1.00 76.06 191 GLU A CA 1
ATOM 1576 C C . GLU A 1 191 ? 17.692 -18.573 -45.307 1.00 76.06 191 GLU A C 1
ATOM 1578 O O . GLU A 1 191 ? 18.707 -17.918 -45.063 1.00 76.06 191 GLU A O 1
ATOM 1583 N N . HIS A 1 192 ? 16.676 -18.628 -44.449 1.00 61.56 192 HIS A N 1
ATOM 1584 C CA . HIS A 1 192 ? 16.726 -17.966 -43.152 1.00 61.56 192 HIS A CA 1
ATOM 1585 C C . HIS A 1 192 ? 17.837 -18.565 -42.296 1.00 61.56 192 HIS A C 1
ATOM 1587 O O . HIS A 1 192 ? 17.712 -19.667 -41.772 1.00 61.56 192 HIS A O 1
ATOM 1593 N N . LYS A 1 193 ? 18.917 -17.804 -42.117 1.00 57.28 193 LYS A N 1
ATOM 1594 C CA . LYS A 1 193 ? 19.954 -18.120 -41.128 1.00 57.28 193 LYS A CA 1
ATOM 1595 C C . LYS A 1 193 ? 19.590 -17.622 -39.726 1.00 57.28 193 LYS A C 1
ATOM 1597 O O . LYS A 1 193 ? 20.187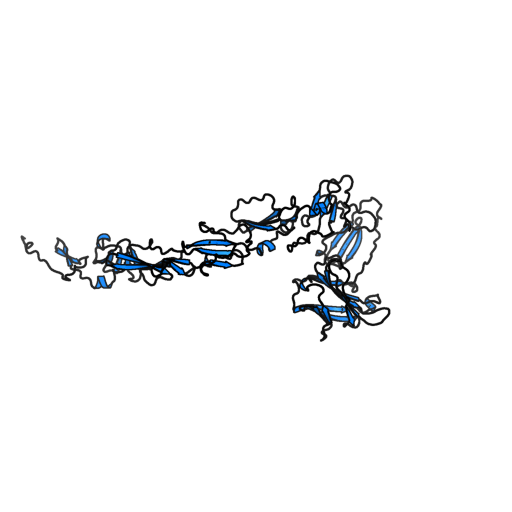 -18.063 -38.753 1.00 57.28 193 LYS A O 1
ATOM 1602 N N . LEU A 1 194 ? 18.608 -16.721 -39.633 1.00 47.41 194 LEU A N 1
ATOM 1603 C CA . LEU A 1 194 ? 18.081 -16.142 -38.398 1.00 47.41 194 LEU A CA 1
ATOM 1604 C C . LEU A 1 194 ? 16.543 -16.184 -38.414 1.00 47.41 194 LEU A C 1
ATOM 1606 O O . LEU A 1 194 ? 15.951 -16.135 -39.498 1.00 47.41 194 LEU A O 1
ATOM 1610 N N . PRO A 1 195 ? 15.874 -16.249 -37.248 1.00 44.34 195 PRO A N 1
ATOM 1611 C CA . PRO A 1 195 ? 14.421 -16.161 -37.178 1.00 44.34 195 PRO A CA 1
ATOM 1612 C C . PRO A 1 195 ? 13.904 -14.837 -37.752 1.00 44.34 195 PRO A C 1
ATOM 1614 O O . PRO A 1 195 ? 14.406 -13.767 -37.427 1.00 44.34 195 PRO A O 1
ATOM 1617 N N . VAL A 1 196 ? 12.854 -14.897 -38.573 1.00 44.78 196 VAL A N 1
ATOM 1618 C CA . VAL A 1 196 ? 12.270 -13.718 -39.245 1.00 44.78 196 VAL A CA 1
ATOM 1619 C C . VAL A 1 196 ? 11.810 -12.645 -38.268 1.00 44.78 196 VAL A C 1
ATOM 1621 O O . VAL A 1 196 ? 11.963 -11.458 -38.536 1.00 44.78 196 VAL A O 1
ATOM 1624 N N . TRP A 1 197 ? 11.242 -13.058 -37.134 1.00 45.16 197 TRP A N 1
ATOM 1625 C CA . TRP A 1 197 ? 10.747 -12.139 -36.112 1.00 45.16 197 TRP A CA 1
ATOM 1626 C C . TRP A 1 197 ? 11.872 -11.322 -35.455 1.00 45.16 197 TRP A C 1
ATOM 1628 O O . TRP A 1 197 ? 11.588 -10.298 -34.844 1.00 45.16 197 TRP A O 1
ATOM 1638 N N . ALA A 1 198 ? 13.136 -11.732 -35.612 1.00 37.50 198 ALA A N 1
ATOM 1639 C CA . ALA A 1 198 ? 14.299 -10.995 -35.123 1.00 37.50 198 ALA A CA 1
ATOM 1640 C C . ALA A 1 198 ? 14.728 -9.849 -36.068 1.00 37.50 198 ALA A C 1
ATOM 1642 O O . ALA A 1 198 ? 15.614 -9.066 -35.737 1.00 37.50 198 ALA A O 1
ATOM 1643 N N . ILE A 1 199 ? 14.113 -9.714 -37.250 1.00 45.75 199 ILE A N 1
ATOM 1644 C CA . ILE A 1 199 ? 14.415 -8.631 -38.195 1.00 45.75 199 ILE A CA 1
ATOM 1645 C C . ILE A 1 199 ? 13.671 -7.367 -37.761 1.00 45.75 199 ILE A C 1
ATOM 1647 O O . ILE A 1 199 ? 12.498 -7.180 -38.076 1.00 45.75 199 ILE A O 1
ATOM 1651 N N . GLN A 1 200 ? 14.366 -6.479 -37.055 1.00 37.44 200 GLN A N 1
ATOM 1652 C CA . GLN A 1 200 ? 13.790 -5.217 -36.569 1.00 37.44 200 GLN A CA 1
ATOM 1653 C C . GLN A 1 200 ? 14.128 -4.008 -37.457 1.00 37.44 200 GLN A C 1
ATOM 1655 O O . GLN A 1 200 ? 13.425 -2.998 -37.431 1.00 37.44 200 GLN A O 1
ATOM 1660 N N . TYR A 1 201 ? 15.183 -4.103 -38.274 1.00 40.78 201 TYR A N 1
ATOM 1661 C CA . TYR A 1 201 ? 15.686 -3.000 -39.097 1.00 40.78 201 TYR A CA 1
ATOM 1662 C C . TYR A 1 201 ? 16.087 -3.479 -40.497 1.00 40.78 201 TYR A C 1
ATOM 1664 O O . TYR A 1 201 ? 16.610 -4.579 -40.662 1.00 40.78 201 TYR A O 1
ATOM 1672 N N . ILE A 1 202 ? 15.916 -2.618 -41.504 1.00 44.28 202 ILE A N 1
ATOM 1673 C CA . ILE A 1 202 ? 16.515 -2.779 -42.837 1.00 44.28 202 ILE A CA 1
ATOM 1674 C C . ILE A 1 202 ? 17.561 -1.678 -43.001 1.00 44.28 202 ILE A C 1
ATOM 1676 O O . ILE A 1 202 ? 17.230 -0.492 -42.986 1.00 44.28 202 ILE A O 1
ATOM 1680 N N . VAL A 1 203 ? 18.826 -2.064 -43.169 1.00 40.09 203 VAL A N 1
ATOM 1681 C CA . VAL A 1 203 ? 19.929 -1.124 -43.403 1.00 40.09 203 VAL A CA 1
ATOM 1682 C C . VAL A 1 203 ? 20.372 -1.229 -44.854 1.00 40.09 203 VAL A C 1
ATOM 1684 O O . VAL A 1 203 ? 20.878 -2.256 -45.297 1.00 40.09 203 VAL A O 1
ATOM 1687 N N . ALA A 1 204 ? 20.205 -0.142 -45.601 1.00 44.22 204 ALA A N 1
ATOM 1688 C CA . ALA A 1 204 ? 20.693 -0.027 -46.966 1.00 44.22 204 ALA A CA 1
ATOM 1689 C C . ALA A 1 204 ? 22.033 0.735 -46.956 1.00 44.22 204 ALA A C 1
ATOM 1691 O O . ALA A 1 204 ? 22.067 1.963 -47.026 1.00 44.22 204 ALA A O 1
ATOM 1692 N N . GLY A 1 205 ? 23.140 0.007 -46.792 1.00 42.94 205 GLY A N 1
ATOM 1693 C CA . GLY A 1 205 ? 24.495 0.568 -46.746 1.00 42.94 205 GLY A CA 1
ATOM 1694 C C . GLY A 1 205 ? 25.201 0.546 -48.105 1.00 42.94 205 GLY A C 1
ATOM 1695 O O . GLY A 1 205 ? 24.930 -0.308 -48.945 1.00 42.94 205 GLY A O 1
ATOM 1696 N N . CYS A 1 206 ? 26.145 1.465 -48.325 1.00 41.97 206 CYS A N 1
ATOM 1697 C CA . CYS A 1 206 ? 27.017 1.457 -49.500 1.00 41.97 206 CYS A CA 1
ATOM 1698 C C . CYS A 1 206 ? 28.473 1.692 -49.084 1.00 41.97 206 CYS A C 1
ATOM 1700 O O . CYS A 1 206 ? 28.746 2.616 -48.320 1.00 41.97 206 CYS A O 1
ATOM 1702 N N . GLY A 1 207 ? 29.404 0.897 -49.625 1.00 39.00 207 GLY A N 1
ATOM 1703 C CA . GLY A 1 207 ? 30.841 1.128 -49.459 1.00 39.00 207 GLY A CA 1
ATOM 1704 C C . GLY A 1 207 ? 31.289 2.438 -50.110 1.00 39.00 207 GLY A C 1
ATOM 1705 O O . GLY A 1 207 ? 32.021 3.194 -49.491 1.00 39.00 207 GLY A O 1
ATOM 1706 N N . HIS A 1 208 ? 30.795 2.754 -51.314 1.00 36.59 208 HIS A N 1
ATOM 1707 C CA . HIS A 1 208 ? 31.013 4.030 -52.001 1.00 36.59 208 HIS A CA 1
ATOM 1708 C C . HIS A 1 208 ? 29.901 4.260 -53.059 1.00 36.59 208 HIS A C 1
ATOM 1710 O O . HIS A 1 208 ? 29.898 3.602 -54.093 1.00 36.59 208 HIS A O 1
ATOM 1716 N N . ALA A 1 209 ? 29.007 5.233 -52.812 1.00 37.75 209 ALA A N 1
ATOM 1717 C CA . ALA A 1 209 ? 27.964 5.801 -53.698 1.00 37.75 209 ALA A CA 1
ATOM 1718 C C . ALA A 1 209 ? 26.526 5.197 -53.740 1.00 37.75 209 ALA A C 1
ATOM 1720 O O . ALA A 1 209 ? 26.247 4.184 -54.368 1.00 37.75 209 ALA A O 1
ATOM 1721 N N . CYS A 1 210 ? 25.596 6.032 -53.243 1.00 37.84 210 CYS A N 1
ATOM 1722 C CA . CYS A 1 210 ? 24.207 6.266 -53.682 1.00 37.84 210 CYS A CA 1
ATOM 1723 C C . CYS A 1 210 ? 23.111 5.217 -53.414 1.00 37.84 210 CYS A C 1
ATOM 1725 O O . CYS A 1 210 ? 22.785 4.408 -54.276 1.00 37.84 210 CYS A O 1
ATOM 1727 N N . ILE A 1 211 ? 22.359 5.440 -52.328 1.00 34.03 211 ILE A N 1
ATOM 1728 C CA . ILE A 1 211 ? 20.923 5.128 -52.250 1.00 34.03 211 ILE A CA 1
ATOM 1729 C C . ILE A 1 211 ? 20.189 6.429 -51.885 1.00 34.03 211 ILE A C 1
ATOM 1731 O O . ILE A 1 211 ? 20.456 7.029 -50.847 1.00 34.03 211 ILE A O 1
ATOM 1735 N N . LYS A 1 212 ? 19.295 6.910 -52.760 1.00 35.03 212 LYS A N 1
ATOM 1736 C CA . LYS A 1 212 ? 18.306 7.951 -52.423 1.00 35.03 212 LYS A CA 1
ATOM 1737 C C . LYS A 1 212 ? 17.030 7.241 -51.962 1.00 35.03 212 LYS A C 1
ATOM 1739 O O . LYS A 1 212 ? 16.136 7.020 -52.771 1.00 35.03 212 LYS A O 1
ATOM 1744 N N . ALA A 1 213 ? 16.972 6.868 -50.689 1.00 32.06 213 ALA A N 1
ATOM 1745 C CA . ALA A 1 213 ? 15.710 6.604 -50.002 1.00 32.06 213 ALA A CA 1
ATOM 1746 C C . ALA A 1 213 ? 15.291 7.894 -49.275 1.00 32.06 213 ALA A C 1
ATOM 1748 O O . ALA A 1 213 ? 16.156 8.647 -48.828 1.00 32.06 213 ALA A O 1
ATOM 1749 N N . GLU A 1 214 ? 13.994 8.181 -49.166 1.00 33.38 214 GLU A N 1
ATOM 1750 C CA . GLU A 1 214 ? 13.462 9.410 -48.541 1.00 33.38 214 GLU A CA 1
ATOM 1751 C C . GLU A 1 214 ? 13.703 9.531 -47.019 1.00 33.38 214 GLU A C 1
ATOM 1753 O O . GLU A 1 214 ? 13.201 10.453 -46.388 1.00 33.38 214 GLU A O 1
ATOM 1758 N N . ALA A 1 215 ? 14.546 8.687 -46.425 1.00 31.16 215 ALA A N 1
ATOM 1759 C CA . ALA A 1 215 ? 15.061 8.851 -45.072 1.00 31.16 215 ALA A CA 1
ATOM 1760 C C . ALA A 1 215 ? 16.524 8.385 -45.044 1.00 31.16 215 ALA A C 1
ATOM 1762 O O . ALA A 1 215 ? 16.817 7.192 -45.089 1.00 31.16 215 ALA A O 1
ATOM 1763 N N . TYR A 1 216 ? 17.465 9.329 -45.034 1.00 35.56 216 TYR A N 1
ATOM 1764 C CA . TYR A 1 216 ? 18.891 9.025 -44.900 1.00 35.56 216 TYR A CA 1
ATOM 1765 C C . TYR A 1 216 ? 19.206 8.807 -43.412 1.00 35.56 216 TYR A C 1
ATOM 1767 O O . TYR A 1 216 ? 18.970 9.718 -42.628 1.00 35.56 216 TYR A O 1
ATOM 1775 N N . ARG A 1 217 ? 19.742 7.641 -43.022 1.00 38.19 217 ARG A N 1
ATOM 1776 C CA . ARG A 1 217 ? 20.442 7.432 -41.738 1.00 38.19 217 ARG A CA 1
ATOM 1777 C C . ARG A 1 217 ? 21.944 7.491 -42.011 1.00 38.19 217 ARG A C 1
ATOM 1779 O O . ARG A 1 217 ? 22.429 6.787 -42.892 1.00 38.19 217 ARG A O 1
ATOM 1786 N N . ALA A 1 218 ? 22.677 8.304 -41.259 1.00 38.47 218 ALA A N 1
ATOM 1787 C CA . ALA A 1 218 ? 24.132 8.206 -41.178 1.00 38.47 218 ALA A CA 1
ATOM 1788 C C . ALA A 1 218 ? 24.516 7.909 -39.727 1.00 38.47 218 ALA A C 1
ATOM 1790 O O . ALA A 1 218 ? 24.276 8.737 -38.852 1.00 38.47 218 ALA A O 1
ATOM 1791 N N . GLU A 1 219 ? 25.109 6.744 -39.476 1.00 36.59 219 GLU A N 1
ATOM 1792 C CA . GLU A 1 219 ? 25.818 6.470 -38.226 1.00 36.59 219 GLU A CA 1
ATOM 1793 C C . GLU A 1 219 ? 27.190 7.147 -38.317 1.00 36.59 219 GLU A C 1
ATOM 1795 O O . GLU A 1 219 ? 28.105 6.657 -38.982 1.00 36.59 219 GLU A O 1
ATOM 1800 N N . ALA A 1 220 ? 27.329 8.333 -37.727 1.00 35.78 220 ALA A N 1
ATOM 1801 C CA . ALA A 1 220 ? 28.587 9.067 -37.751 1.00 35.78 220 ALA A CA 1
ATOM 1802 C C . ALA A 1 220 ? 29.347 8.870 -36.433 1.00 35.78 220 ALA A C 1
ATOM 1804 O O . ALA A 1 220 ? 28.904 9.293 -35.373 1.00 35.78 220 ALA A O 1
ATOM 1805 N N . LYS A 1 221 ? 30.561 8.311 -36.519 1.00 36.28 221 LYS A N 1
ATOM 1806 C CA . LYS A 1 221 ? 31.545 8.250 -35.418 1.00 36.28 221 LYS A CA 1
ATOM 1807 C C . LYS A 1 221 ? 32.090 9.633 -34.984 1.00 36.28 221 LYS A C 1
ATOM 1809 O O . LYS A 1 221 ? 32.947 9.681 -34.107 1.00 36.28 221 LYS A O 1
ATOM 1814 N N . TRP A 1 222 ? 31.634 10.739 -35.589 1.00 38.31 222 TRP A N 1
ATOM 1815 C CA . TRP A 1 222 ? 32.093 12.117 -35.340 1.00 38.31 222 TRP A CA 1
ATOM 1816 C C . TRP A 1 222 ? 30.950 13.139 -35.554 1.00 38.31 222 TRP A C 1
ATOM 1818 O O . TRP A 1 222 ? 30.133 12.934 -36.453 1.00 38.31 222 TRP A O 1
ATOM 1828 N N . PRO A 1 223 ? 30.890 14.251 -34.787 1.00 40.75 223 PRO A N 1
ATOM 1829 C CA . PRO A 1 223 ? 29.721 15.130 -34.644 1.00 40.75 223 PRO A CA 1
ATOM 1830 C C . PRO A 1 223 ? 29.600 16.136 -35.799 1.00 40.75 223 PRO A C 1
ATOM 1832 O O . PRO A 1 223 ? 29.630 17.353 -35.607 1.00 40.75 223 PRO A O 1
ATOM 1835 N N . HIS A 1 224 ? 29.512 15.649 -37.032 1.00 48.53 224 HIS A N 1
ATOM 1836 C CA . HIS A 1 224 ? 29.311 16.510 -38.190 1.00 48.53 224 HIS A CA 1
ATOM 1837 C C . HIS A 1 224 ? 27.846 16.460 -38.613 1.00 48.53 224 HIS A C 1
ATOM 1839 O O . HIS A 1 224 ? 27.330 15.421 -39.008 1.00 48.53 224 HIS A O 1
ATOM 1845 N N . THR A 1 225 ? 27.189 17.612 -38.486 1.00 53.34 225 THR A N 1
ATOM 1846 C CA . THR A 1 225 ? 25.812 17.886 -38.900 1.00 53.34 225 THR A CA 1
ATOM 1847 C C . THR A 1 225 ? 25.510 17.315 -40.283 1.00 53.34 225 THR A C 1
ATOM 1849 O O . THR A 1 225 ? 26.186 17.646 -41.259 1.00 53.34 225 THR A O 1
ATOM 1852 N N . MET A 1 226 ? 24.458 16.502 -40.389 1.00 57.72 226 MET A N 1
ATOM 1853 C CA . MET A 1 226 ? 23.925 16.107 -41.690 1.00 57.72 226 MET A CA 1
ATOM 1854 C C . MET A 1 226 ? 23.295 17.333 -42.378 1.00 57.72 226 MET A C 1
ATOM 1856 O O . MET A 1 226 ? 22.387 17.957 -41.833 1.00 57.72 226 MET A O 1
ATOM 1860 N N . ASP A 1 227 ? 23.780 17.690 -43.572 1.00 66.50 227 ASP A N 1
ATOM 1861 C CA . ASP A 1 227 ? 23.202 18.759 -44.400 1.00 66.50 227 ASP A CA 1
ATOM 1862 C C . ASP A 1 227 ? 22.102 18.175 -45.293 1.00 66.50 227 ASP A C 1
ATOM 1864 O O . ASP A 1 227 ? 22.378 17.436 -46.244 1.00 66.50 227 ASP A O 1
ATOM 1868 N N . CYS A 1 228 ? 20.845 18.471 -44.964 1.00 65.00 228 CYS A N 1
ATOM 1869 C CA . CYS A 1 228 ? 19.702 17.952 -45.707 1.00 65.00 228 CYS A CA 1
ATOM 1870 C C . CYS A 1 228 ? 19.659 18.537 -47.143 1.00 65.00 228 CYS A C 1
ATOM 1872 O O . CYS A 1 228 ? 19.909 19.734 -47.328 1.00 65.00 228 CYS A O 1
ATOM 1874 N N . PRO A 1 229 ? 19.310 17.745 -48.182 1.00 68.62 229 PRO A N 1
ATOM 1875 C CA . PRO A 1 229 ? 19.305 18.201 -49.575 1.00 68.62 229 PRO A CA 1
ATOM 1876 C C . PRO A 1 229 ? 18.481 19.474 -49.822 1.00 68.62 229 PRO A C 1
ATOM 1878 O O . PRO A 1 229 ? 17.487 19.747 -49.144 1.00 68.62 229 PRO A O 1
ATOM 1881 N N . GLN A 1 230 ? 18.843 20.237 -50.861 1.00 60.22 230 GLN A N 1
ATOM 1882 C CA . GLN A 1 230 ? 18.055 21.396 -51.287 1.00 60.22 230 GLN A CA 1
ATOM 1883 C C . GLN A 1 230 ? 16.601 20.990 -51.594 1.00 60.22 230 GLN A C 1
ATOM 1885 O O . GLN A 1 230 ? 16.354 20.116 -52.416 1.00 60.22 230 GLN A O 1
ATOM 1890 N N . GLY A 1 231 ? 15.649 21.637 -50.915 1.00 68.44 231 GLY A N 1
ATOM 1891 C CA . GLY A 1 231 ? 14.210 21.347 -50.977 1.00 68.44 231 GLY A CA 1
ATOM 1892 C C . GLY A 1 231 ? 13.652 20.742 -49.685 1.00 68.44 231 GLY A C 1
ATOM 1893 O O . GLY A 1 231 ? 12.499 20.994 -49.352 1.00 68.44 231 GLY A O 1
ATOM 1894 N N . VAL A 1 232 ? 14.481 20.053 -48.896 1.00 69.75 232 VAL A N 1
ATOM 1895 C CA . VAL A 1 232 ? 14.090 19.528 -47.582 1.00 69.75 232 VAL A CA 1
ATOM 1896 C C . VAL A 1 232 ? 14.178 20.650 -46.547 1.00 69.75 232 VAL A C 1
ATOM 1898 O O . VAL A 1 232 ? 15.171 21.375 -46.491 1.00 69.75 232 VAL A O 1
ATOM 1901 N N . THR A 1 233 ? 13.132 20.844 -45.746 1.00 75.75 233 THR A N 1
ATOM 1902 C CA . THR A 1 233 ? 13.072 21.899 -44.714 1.00 75.75 233 THR A CA 1
ATOM 1903 C C . THR A 1 233 ? 13.107 21.352 -43.292 1.00 75.75 233 THR A C 1
ATOM 1905 O O . THR A 1 233 ? 13.148 22.140 -42.350 1.00 75.75 233 THR A O 1
ATOM 1908 N N . LYS A 1 234 ? 13.097 20.026 -43.128 1.00 79.31 234 LYS A N 1
ATOM 1909 C CA . LYS A 1 234 ? 13.109 19.359 -41.828 1.00 79.31 234 LYS A CA 1
ATOM 1910 C C . LYS A 1 234 ? 14.201 18.307 -41.764 1.00 79.31 234 LYS A C 1
ATOM 1912 O O . LYS A 1 234 ? 14.452 17.617 -42.749 1.00 79.31 234 LYS A O 1
ATOM 1917 N N . CYS A 1 235 ? 14.821 18.185 -40.606 1.00 77.50 235 CYS A N 1
ATOM 1918 C CA . CYS A 1 235 ? 15.770 17.126 -40.297 1.00 77.50 235 CYS A CA 1
ATOM 1919 C C . CYS A 1 235 ? 15.441 16.597 -38.897 1.00 77.50 235 CYS A C 1
ATOM 1921 O O . CYS A 1 235 ? 14.835 17.315 -38.095 1.00 77.50 235 CYS A O 1
ATOM 1923 N N . TYR A 1 236 ? 15.844 15.368 -38.596 1.00 80.25 236 TYR A N 1
ATOM 1924 C CA . TYR A 1 236 ? 15.637 14.749 -37.293 1.00 80.25 236 TYR A CA 1
ATOM 1925 C C . TYR A 1 236 ? 16.942 14.207 -36.713 1.00 80.25 236 TYR A C 1
ATOM 1927 O O . TYR A 1 236 ? 17.898 13.913 -37.436 1.00 80.25 236 TYR A O 1
ATOM 1935 N N . VAL A 1 237 ? 16.951 14.083 -35.390 1.00 74.44 237 VAL A N 1
ATOM 1936 C CA . VAL A 1 237 ? 17.940 13.338 -34.614 1.00 74.44 237 VAL A CA 1
ATOM 1937 C C . VAL A 1 237 ? 17.192 12.386 -33.688 1.00 74.44 237 VAL A C 1
ATOM 1939 O O . VAL A 1 237 ? 16.234 12.786 -33.029 1.00 74.44 237 VAL A O 1
ATOM 1942 N N . SER A 1 238 ? 17.604 11.129 -33.668 1.00 71.75 238 SER A N 1
ATOM 1943 C CA . SER A 1 238 ? 17.132 10.105 -32.743 1.00 71.75 238 SER A CA 1
ATOM 1944 C C . SER A 1 238 ? 18.319 9.514 -32.005 1.00 71.75 238 SER A C 1
ATOM 1946 O O . SER A 1 238 ? 19.437 9.544 -32.510 1.00 71.75 238 SER A O 1
ATOM 1948 N N . GLY A 1 239 ? 18.101 8.962 -30.826 1.00 64.69 239 GLY A N 1
ATOM 1949 C CA . GLY A 1 239 ? 19.167 8.327 -30.066 1.00 64.69 239 GLY A CA 1
ATOM 1950 C C . GLY A 1 239 ? 18.601 7.276 -29.140 1.00 64.69 239 GLY A C 1
ATOM 1951 O O . GLY A 1 239 ? 17.478 7.420 -28.652 1.00 64.69 239 GLY A O 1
ATOM 1952 N N . ASP A 1 240 ? 19.398 6.246 -28.893 1.00 58.38 240 ASP A N 1
ATOM 1953 C CA . ASP A 1 240 ? 19.083 5.270 -27.865 1.00 58.38 240 ASP A CA 1
ATOM 1954 C C . ASP A 1 240 ? 19.329 5.917 -26.508 1.00 58.38 240 ASP A C 1
ATOM 1956 O O . ASP A 1 240 ? 20.450 6.290 -26.144 1.00 58.38 240 ASP A O 1
ATOM 1960 N N . VAL A 1 241 ? 18.241 6.100 -25.774 1.00 57.22 241 VAL A N 1
ATOM 1961 C CA . VAL A 1 241 ? 18.258 6.586 -24.403 1.00 57.22 241 VAL A CA 1
ATOM 1962 C C . VAL A 1 241 ? 18.059 5.357 -23.531 1.00 57.22 241 VAL A C 1
ATOM 1964 O O . VAL A 1 241 ? 17.012 4.714 -23.617 1.00 57.22 241 VAL A O 1
ATOM 1967 N N . LYS A 1 242 ? 19.068 5.001 -22.725 1.00 54.50 242 LYS A N 1
ATOM 1968 C CA . LYS A 1 242 ? 18.963 3.857 -21.808 1.00 54.50 242 LYS A CA 1
ATOM 1969 C C . LYS A 1 242 ? 17.700 4.005 -20.947 1.00 54.50 242 LYS A C 1
ATOM 1971 O O . LYS A 1 242 ? 17.486 5.070 -20.362 1.00 54.50 242 LYS A O 1
ATOM 1976 N N . LYS A 1 243 ? 16.872 2.951 -20.874 1.00 49.56 243 LYS A N 1
ATOM 1977 C CA . LYS A 1 243 ? 15.764 2.863 -19.905 1.00 49.56 243 LYS A CA 1
ATOM 1978 C C . LYS A 1 243 ? 16.375 3.023 -18.509 1.00 49.56 243 LYS A C 1
ATOM 1980 O O . LYS A 1 243 ? 17.261 2.263 -18.137 1.00 49.56 243 LYS A O 1
ATOM 1985 N N . GLY A 1 244 ? 15.980 4.083 -17.808 1.00 46.94 244 GLY A N 1
ATOM 1986 C CA . GLY A 1 244 ? 16.719 4.592 -16.657 1.00 46.94 244 GLY A CA 1
ATOM 1987 C C . GLY A 1 244 ? 16.739 3.650 -15.453 1.00 46.94 244 GLY A C 1
ATOM 1988 O O . GLY A 1 244 ? 15.693 3.331 -14.900 1.00 46.94 244 GLY A O 1
ATOM 1989 N N . ASP A 1 245 ? 17.947 3.333 -14.987 1.00 36.22 245 ASP A N 1
ATOM 1990 C CA . ASP A 1 245 ? 18.264 2.846 -13.635 1.00 36.22 245 ASP A CA 1
ATOM 1991 C C . ASP A 1 245 ? 18.438 3.997 -12.617 1.00 36.22 245 ASP A C 1
ATOM 1993 O O . ASP A 1 245 ? 18.787 3.786 -11.458 1.00 36.22 245 ASP A O 1
ATOM 1997 N N . GLY A 1 246 ? 18.195 5.242 -13.045 1.00 38.47 246 GLY A N 1
ATOM 1998 C CA . GLY A 1 246 ? 18.300 6.433 -12.204 1.00 38.47 246 GLY A CA 1
ATOM 1999 C C . GLY A 1 246 ? 19.650 7.157 -12.248 1.00 38.47 246 GLY A C 1
ATOM 2000 O O . GLY A 1 246 ? 19.812 8.128 -11.510 1.00 38.47 246 GLY A O 1
ATOM 2001 N N . THR A 1 247 ? 20.599 6.773 -13.112 1.00 35.81 247 THR A N 1
ATOM 2002 C CA . THR A 1 247 ? 21.910 7.446 -13.201 1.00 35.81 247 THR A CA 1
ATOM 2003 C C . THR A 1 247 ? 22.048 8.383 -14.414 1.00 35.81 247 THR A C 1
ATOM 2005 O O . THR A 1 247 ? 21.762 8.033 -15.558 1.00 35.81 247 THR A O 1
ATOM 2008 N N . LEU A 1 248 ? 22.526 9.615 -14.173 1.00 39.31 248 LEU A N 1
ATOM 2009 C CA . LEU A 1 248 ? 22.730 10.695 -15.165 1.00 39.31 248 LEU A CA 1
ATOM 2010 C C . LEU A 1 248 ? 23.678 10.340 -16.333 1.00 39.31 248 LEU A C 1
ATOM 2012 O O . LEU A 1 248 ? 23.781 11.113 -17.287 1.00 39.31 248 LEU A O 1
ATOM 2016 N N . GLU A 1 249 ? 24.375 9.205 -16.284 1.00 39.06 249 GLU A N 1
ATOM 2017 C CA . GLU A 1 249 ? 25.391 8.831 -17.274 1.00 39.06 249 GLU A CA 1
ATOM 2018 C C . GLU A 1 249 ? 24.813 8.234 -18.570 1.00 39.06 249 GLU A C 1
ATOM 2020 O O . GLU A 1 249 ? 25.462 8.309 -19.615 1.00 39.06 249 GLU A O 1
ATOM 2025 N N . GLY A 1 250 ? 23.558 7.761 -18.568 1.00 41.09 250 GLY A N 1
ATOM 2026 C CA . GLY A 1 250 ? 22.919 7.117 -19.729 1.00 41.09 250 GLY A CA 1
ATOM 2027 C C . GLY A 1 250 ? 22.599 8.025 -20.932 1.00 41.09 250 GLY A C 1
ATOM 2028 O O . GLY A 1 250 ? 22.198 7.530 -21.981 1.00 41.09 250 GLY A O 1
ATOM 2029 N N . THR A 1 251 ? 22.781 9.347 -20.823 1.00 39.25 251 THR A N 1
ATOM 2030 C CA . THR A 1 251 ? 22.464 10.322 -21.897 1.00 39.25 251 THR A CA 1
ATOM 2031 C C . THR A 1 251 ? 23.647 10.707 -22.784 1.00 39.25 251 THR A C 1
ATOM 2033 O O . THR A 1 251 ? 23.496 11.532 -23.684 1.00 39.25 251 THR A O 1
ATOM 2036 N N . ARG A 1 252 ? 24.835 10.132 -22.559 1.00 42.94 252 ARG A N 1
ATOM 2037 C CA . ARG A 1 252 ? 26.043 10.420 -23.353 1.00 42.94 252 ARG A CA 1
ATOM 2038 C C . ARG A 1 252 ? 26.416 9.307 -24.339 1.00 42.94 252 ARG A C 1
ATOM 2040 O O . ARG A 1 252 ? 27.595 9.182 -24.676 1.00 42.94 252 ARG A O 1
ATOM 2047 N N . SER A 1 253 ? 25.464 8.508 -24.827 1.00 43.72 253 SER A N 1
ATOM 2048 C CA . SER A 1 253 ? 25.774 7.586 -25.925 1.00 43.72 253 SER A CA 1
ATOM 2049 C C . SER A 1 253 ? 26.112 8.411 -27.179 1.00 43.72 253 SER A C 1
ATOM 2051 O O . SER A 1 253 ? 25.340 9.245 -27.647 1.00 43.72 253 SER A O 1
ATOM 2053 N N . ARG A 1 254 ? 27.329 8.235 -27.706 1.00 45.97 254 ARG A N 1
ATOM 2054 C CA . ARG A 1 254 ? 27.872 8.929 -28.895 1.00 45.97 254 ARG A CA 1
ATOM 2055 C C . ARG A 1 254 ? 27.208 8.485 -30.214 1.00 45.97 254 ARG A C 1
ATOM 2057 O O . ARG A 1 254 ? 27.832 8.568 -31.267 1.00 45.97 254 ARG A O 1
ATOM 2064 N N . GLN A 1 255 ? 25.993 7.943 -30.163 1.00 49.47 255 GLN A N 1
ATOM 2065 C CA . GLN A 1 255 ? 25.346 7.241 -31.272 1.00 49.47 255 GLN A CA 1
ATOM 2066 C C . GLN A 1 255 ? 23.940 7.804 -31.501 1.00 49.47 255 GLN A C 1
ATOM 2068 O O . GLN A 1 255 ? 22.934 7.116 -31.354 1.00 49.47 255 GLN A O 1
ATOM 2073 N N . SER A 1 256 ? 23.861 9.090 -31.847 1.00 55.66 256 SER A N 1
ATOM 2074 C CA . SER A 1 256 ? 22.621 9.650 -32.374 1.00 55.66 256 SER A CA 1
ATOM 2075 C C . SER A 1 256 ? 22.502 9.300 -33.865 1.00 55.66 256 SER A C 1
ATOM 2077 O O . SER A 1 256 ? 23.425 9.492 -34.659 1.00 55.66 256 SER A O 1
ATOM 2079 N N . SER A 1 257 ? 21.364 8.740 -34.263 1.00 62.59 257 SER A N 1
ATOM 2080 C CA . SER A 1 257 ? 20.991 8.584 -35.665 1.00 62.59 257 SER A CA 1
ATOM 2081 C C . SER A 1 257 ? 20.411 9.900 -36.171 1.00 62.59 257 SER A C 1
ATOM 2083 O O . SER A 1 257 ? 19.406 10.394 -35.666 1.00 62.59 257 SER A O 1
ATOM 2085 N N . GLN A 1 258 ? 21.022 10.473 -37.200 1.00 68.69 258 GLN A N 1
ATOM 2086 C CA . GLN A 1 258 ? 20.556 11.707 -37.831 1.00 68.69 258 GLN A CA 1
ATOM 2087 C C . GLN A 1 258 ? 19.907 11.396 -39.177 1.00 68.69 258 GLN A C 1
ATOM 2089 O O . GLN A 1 258 ? 20.343 10.474 -39.869 1.00 68.69 258 GLN A O 1
ATOM 2094 N N . GLY A 1 259 ? 18.897 12.177 -39.566 1.00 70.62 259 GLY A N 1
ATOM 2095 C CA . GLY A 1 259 ? 18.281 12.049 -40.882 1.00 70.62 259 GLY A CA 1
ATOM 2096 C C . GLY A 1 259 ? 17.543 13.282 -41.385 1.00 70.62 259 GLY A C 1
ATOM 2097 O O . GLY A 1 259 ? 17.415 14.298 -40.702 1.00 70.62 259 GLY A O 1
ATOM 2098 N N . CYS A 1 260 ? 17.086 13.191 -42.631 1.00 72.75 260 CYS A N 1
ATOM 2099 C CA . CYS A 1 260 ? 16.274 14.203 -43.306 1.00 72.75 260 CYS A CA 1
ATOM 2100 C C . CYS A 1 260 ? 14.786 13.857 -43.148 1.00 72.75 260 CYS A C 1
ATOM 2102 O O . CYS A 1 260 ? 14.426 12.696 -43.311 1.00 72.75 260 CYS A O 1
ATOM 2104 N N . GLY A 1 261 ? 13.926 14.848 -42.904 1.00 76.38 261 GLY A N 1
ATOM 2105 C CA . GLY A 1 261 ? 12.480 14.658 -42.744 1.00 76.38 261 GLY A CA 1
ATOM 2106 C C . GLY A 1 261 ? 11.994 14.711 -41.292 1.00 76.38 261 GLY A C 1
ATOM 2107 O O . GLY A 1 261 ? 12.643 15.300 -40.426 1.00 76.38 261 GLY A O 1
ATOM 2108 N N . GLU A 1 262 ? 10.810 14.147 -41.060 1.00 79.94 262 GLU A N 1
ATOM 2109 C CA . GLU A 1 262 ? 10.226 13.959 -39.725 1.00 79.94 262 GLU A CA 1
ATOM 2110 C C . GLU A 1 262 ? 10.771 12.697 -39.051 1.00 79.94 262 GLU A C 1
ATOM 2112 O O . GLU A 1 262 ? 11.376 11.842 -39.695 1.00 79.94 262 GLU A O 1
ATOM 2117 N N . CYS A 1 263 ? 10.531 12.576 -37.747 1.00 74.62 263 CYS A N 1
ATOM 2118 C CA . CYS A 1 263 ? 10.886 11.383 -36.990 1.00 74.62 263 CYS A CA 1
ATOM 2119 C C . CYS A 1 263 ? 10.199 10.125 -37.554 1.00 74.62 263 CYS A C 1
ATOM 2121 O O . CYS A 1 263 ? 8.976 10.128 -37.702 1.00 74.62 263 CYS A O 1
ATOM 2123 N N . PRO A 1 264 ? 10.958 9.053 -37.850 1.00 63.00 264 PRO A N 1
ATOM 2124 C CA . PRO A 1 264 ? 10.428 7.891 -38.558 1.00 63.00 264 PRO A CA 1
ATOM 2125 C C . PRO A 1 264 ? 9.621 6.927 -37.674 1.00 63.00 264 PRO A C 1
ATOM 2127 O O . PRO A 1 264 ? 8.800 6.191 -38.212 1.00 63.00 264 PRO A O 1
ATOM 2130 N N . VAL A 1 265 ? 9.832 6.912 -36.347 1.00 61.81 265 VAL A N 1
ATOM 2131 C CA . VAL A 1 265 ? 9.124 6.011 -35.414 1.00 61.81 265 VAL A CA 1
ATOM 2132 C C . VAL A 1 265 ? 8.934 6.691 -34.046 1.00 61.81 265 VAL A C 1
ATOM 2134 O O . VAL A 1 265 ? 9.884 7.307 -33.563 1.00 61.81 265 VAL A O 1
ATOM 2137 N N . PRO A 1 266 ? 7.752 6.588 -33.407 1.00 58.66 266 PRO A N 1
ATOM 2138 C CA . PRO A 1 266 ? 7.489 7.186 -32.092 1.00 58.66 266 PRO A CA 1
ATOM 2139 C C . PRO A 1 266 ? 8.068 6.401 -30.898 1.00 58.66 266 PRO A C 1
ATOM 2141 O O . PRO A 1 266 ? 8.135 6.942 -29.796 1.00 58.66 266 PRO A O 1
ATOM 2144 N N . SER A 1 267 ? 8.512 5.155 -31.096 1.00 56.53 267 SER A N 1
ATOM 2145 C CA . SER A 1 267 ? 9.050 4.297 -30.028 1.00 56.53 267 SER A CA 1
ATOM 2146 C C . SER A 1 267 ? 10.503 4.559 -29.656 1.00 56.53 267 SER A C 1
ATOM 2148 O O . SER A 1 267 ? 10.954 4.131 -28.595 1.00 56.53 267 SER A O 1
ATOM 2150 N N . ILE A 1 268 ? 11.228 5.302 -30.492 1.00 64.88 268 ILE A N 1
ATOM 2151 C CA . ILE A 1 268 ? 12.599 5.720 -30.218 1.00 64.88 268 ILE A CA 1
ATOM 2152 C C . ILE A 1 268 ? 12.581 7.226 -29.964 1.00 64.88 268 ILE A C 1
ATOM 2154 O O . ILE A 1 268 ? 12.022 7.967 -30.780 1.00 64.88 268 ILE A O 1
ATOM 2158 N N . PRO A 1 269 ? 13.220 7.708 -28.884 1.00 74.75 269 PRO A N 1
ATOM 2159 C CA . PRO A 1 269 ? 13.421 9.128 -28.650 1.00 74.75 269 PRO A CA 1
ATOM 2160 C C . PRO A 1 269 ? 13.946 9.810 -29.906 1.00 74.75 269 PRO A C 1
ATOM 2162 O O . PRO A 1 269 ? 15.029 9.507 -30.413 1.00 74.75 269 PRO A O 1
ATOM 2165 N N . CYS A 1 270 ? 13.143 10.724 -30.433 1.00 77.62 270 CYS A N 1
ATOM 2166 C CA . CYS A 1 270 ? 13.440 11.418 -31.667 1.00 77.62 270 CYS A CA 1
ATOM 2167 C C . CYS A 1 270 ? 12.937 12.855 -31.600 1.00 77.62 270 CYS A C 1
ATOM 2169 O O . CYS A 1 270 ? 11.916 13.163 -30.980 1.00 77.62 270 CYS A O 1
ATOM 2171 N N . ARG A 1 271 ? 13.671 13.755 -32.253 1.00 82.19 271 ARG A N 1
ATOM 2172 C CA . ARG A 1 271 ? 13.327 15.167 -32.337 1.00 82.19 271 ARG A CA 1
ATOM 2173 C C . ARG A 1 271 ? 13.564 15.690 -33.745 1.00 82.19 271 ARG A C 1
ATOM 2175 O O . ARG A 1 271 ? 14.684 15.629 -34.252 1.00 82.19 271 ARG A O 1
ATOM 2182 N N . SER A 1 272 ? 12.518 16.247 -34.351 1.00 84.94 272 SER A N 1
ATOM 2183 C CA . SER A 1 272 ? 12.607 16.954 -35.627 1.00 84.94 272 SER A CA 1
ATOM 2184 C C . SER A 1 272 ? 12.765 18.461 -35.426 1.00 84.94 272 SER A C 1
ATOM 2186 O O . SER A 1 272 ? 12.429 19.033 -34.383 1.00 84.94 272 SER A O 1
ATOM 2188 N N . CYS A 1 273 ? 13.339 19.124 -36.421 1.00 79.75 273 CYS A N 1
ATOM 2189 C CA . CYS A 1 273 ? 13.612 20.550 -36.387 1.00 79.75 273 CYS A CA 1
ATOM 2190 C C . CYS A 1 273 ? 13.498 21.159 -37.790 1.00 79.75 273 CYS A C 1
ATOM 2192 O O . CYS A 1 273 ? 13.709 20.487 -38.795 1.00 79.75 273 CYS A O 1
ATOM 2194 N N . SER A 1 274 ? 13.114 22.438 -37.864 1.00 81.38 274 SER A N 1
ATOM 2195 C CA . SER A 1 274 ? 12.691 23.101 -39.116 1.00 81.38 274 SER A CA 1
ATOM 2196 C C . SER A 1 274 ? 13.825 23.795 -39.881 1.00 81.38 274 SER A C 1
ATOM 2198 O O . SER A 1 274 ? 13.592 24.758 -40.611 1.00 81.38 274 SER A O 1
ATOM 2200 N N . THR A 1 275 ? 15.069 23.359 -39.692 1.00 72.00 275 THR A N 1
ATOM 2201 C CA . THR A 1 275 ? 16.207 23.862 -40.469 1.00 72.00 275 THR A CA 1
ATOM 2202 C C . THR A 1 275 ? 16.981 22.696 -41.068 1.00 72.00 275 THR A C 1
ATOM 2204 O O . THR A 1 275 ? 16.864 21.557 -40.631 1.00 72.00 275 THR A O 1
ATOM 2207 N N . ARG A 1 276 ? 17.793 22.972 -42.091 1.00 67.75 276 ARG A N 1
ATOM 2208 C CA . ARG A 1 276 ? 18.570 21.935 -42.788 1.00 67.75 276 ARG A CA 1
ATOM 2209 C C . ARG A 1 276 ? 19.761 21.385 -41.987 1.00 67.75 276 ARG A C 1
ATOM 2211 O O . ARG A 1 276 ? 20.429 20.491 -42.487 1.00 67.75 276 ARG A O 1
ATOM 2218 N N . LYS A 1 277 ? 20.060 21.951 -40.802 1.00 67.94 277 LYS A N 1
ATOM 2219 C CA . LYS A 1 277 ? 21.292 21.708 -40.013 1.00 67.94 277 LYS A CA 1
ATOM 2220 C C . LYS A 1 277 ? 21.080 21.753 -38.491 1.00 67.94 277 LYS A C 1
ATOM 2222 O O . LYS A 1 277 ? 21.895 22.323 -37.770 1.00 67.94 277 LYS A O 1
ATOM 2227 N N . CYS A 1 278 ? 19.965 21.237 -37.985 1.00 68.69 278 CYS A N 1
ATOM 2228 C CA . CYS A 1 278 ? 19.603 21.345 -36.560 1.00 68.69 278 CYS A CA 1
ATOM 2229 C C . CYS A 1 278 ? 19.583 20.013 -35.799 1.00 68.69 278 CYS A C 1
ATOM 2231 O O . CYS A 1 278 ? 19.313 20.005 -34.606 1.00 68.69 278 CYS A O 1
ATOM 2233 N N . ASN A 1 279 ? 19.917 18.904 -36.451 1.00 68.62 279 ASN A N 1
ATOM 2234 C CA . ASN A 1 279 ? 19.973 17.558 -35.878 1.00 68.62 279 ASN A CA 1
ATOM 2235 C C . ASN A 1 279 ? 21.300 17.249 -35.158 1.00 68.62 279 ASN A C 1
ATOM 2237 O O . ASN A 1 279 ? 21.752 16.113 -35.154 1.00 68.62 279 ASN A O 1
ATOM 2241 N N . HIS A 1 280 ? 21.943 18.255 -34.562 1.00 71.19 280 HIS A N 1
ATOM 2242 C CA . HIS A 1 280 ? 23.180 18.065 -33.800 1.00 71.19 280 HIS A CA 1
ATOM 2243 C C . HIS A 1 280 ? 22.900 17.354 -32.462 1.00 71.19 280 HIS A C 1
ATOM 2245 O O . HIS A 1 280 ? 21.842 17.561 -31.871 1.00 71.19 280 HIS A O 1
ATOM 2251 N N . ASP A 1 281 ? 23.861 16.603 -31.917 1.00 67.25 281 ASP A N 1
ATOM 2252 C CA . ASP A 1 281 ? 23.717 15.913 -30.619 1.00 67.25 281 ASP A CA 1
ATOM 2253 C C . ASP A 1 281 ? 23.283 16.864 -29.498 1.00 67.25 281 ASP A C 1
ATOM 2255 O O . ASP A 1 281 ? 22.416 16.545 -28.689 1.00 67.25 281 ASP A O 1
ATOM 2259 N N . SER A 1 282 ? 23.825 18.088 -29.497 1.00 73.56 282 SER A N 1
ATOM 2260 C CA . SER A 1 282 ? 23.436 19.144 -28.550 1.00 73.56 282 SER A CA 1
ATOM 2261 C C . SER A 1 282 ? 21.945 19.499 -28.612 1.00 73.56 282 SER A C 1
ATOM 2263 O O . SER A 1 282 ? 21.374 19.878 -27.596 1.00 73.56 282 SER A O 1
ATOM 2265 N N . PHE A 1 283 ? 21.304 19.374 -29.778 1.00 77.94 283 PHE A N 1
ATOM 2266 C CA . PHE A 1 283 ? 19.866 19.581 -29.944 1.00 77.94 283 PHE A CA 1
ATOM 2267 C C . PHE A 1 283 ? 19.062 18.408 -29.376 1.00 77.94 283 PHE A C 1
ATOM 2269 O O . PHE A 1 283 ? 17.998 18.630 -28.796 1.00 77.94 283 PHE A O 1
ATOM 2276 N N . PHE A 1 284 ? 19.578 17.183 -29.487 1.00 76.75 284 PHE A N 1
ATOM 2277 C CA . PHE A 1 284 ? 18.962 16.002 -28.890 1.00 76.75 284 PHE A CA 1
ATOM 2278 C C . PHE A 1 284 ? 19.010 16.057 -27.356 1.00 76.75 284 PHE A C 1
ATOM 2280 O O . PHE A 1 284 ? 17.968 15.932 -26.722 1.00 76.75 284 PHE A O 1
ATOM 2287 N N . ILE A 1 285 ? 20.174 16.348 -26.764 1.00 74.38 285 ILE A N 1
ATOM 2288 C CA . ILE A 1 285 ? 20.379 16.391 -25.298 1.00 74.38 285 ILE A CA 1
ATOM 2289 C C . ILE A 1 285 ? 19.865 17.676 -24.623 1.00 74.38 285 ILE A C 1
ATOM 2291 O O . ILE A 1 285 ? 19.896 17.798 -23.399 1.00 74.38 285 ILE A O 1
ATOM 2295 N N . ALA A 1 286 ? 19.435 18.677 -25.399 1.00 77.69 286 ALA A N 1
ATOM 2296 C CA . ALA A 1 286 ? 18.907 19.933 -24.858 1.00 77.69 286 ALA A CA 1
ATOM 2297 C C . ALA A 1 286 ? 17.527 19.780 -24.193 1.00 77.69 286 ALA A C 1
ATOM 2299 O O . ALA A 1 286 ? 17.048 20.727 -23.566 1.00 77.69 286 ALA A O 1
ATOM 2300 N N . VAL A 1 287 ? 16.881 18.626 -24.354 1.00 80.75 287 VAL A N 1
ATOM 2301 C CA . VAL A 1 287 ? 15.548 18.329 -23.828 1.00 80.75 287 VAL A CA 1
ATOM 2302 C C . VAL A 1 287 ? 15.557 17.023 -23.052 1.00 80.75 287 VAL A C 1
ATOM 2304 O O . VAL A 1 287 ? 16.415 16.171 -23.273 1.00 80.75 287 VAL A O 1
ATOM 2307 N N . ASN A 1 288 ? 14.589 16.877 -22.153 1.00 83.69 288 ASN A N 1
ATOM 2308 C CA . ASN A 1 288 ? 14.287 15.580 -21.565 1.00 83.69 288 ASN A CA 1
ATOM 2309 C C . ASN A 1 288 ? 13.320 14.797 -22.471 1.00 83.69 288 ASN A C 1
ATOM 2311 O O . ASN A 1 288 ? 12.539 15.408 -23.205 1.00 83.69 288 ASN A O 1
ATOM 2315 N N . TYR A 1 289 ? 13.361 13.467 -22.413 1.00 84.50 289 TYR A N 1
ATOM 2316 C CA . TYR A 1 289 ? 12.411 12.597 -23.112 1.00 84.50 289 TYR A CA 1
ATOM 2317 C C . TYR A 1 289 ? 11.620 11.809 -22.085 1.00 84.50 289 TYR A C 1
ATOM 2319 O O . TYR A 1 289 ? 12.214 11.230 -21.185 1.00 84.50 289 TYR A O 1
ATOM 2327 N N . CYS A 1 290 ? 10.303 11.761 -22.230 1.00 87.19 290 CYS A N 1
ATOM 2328 C CA . CYS A 1 290 ? 9.425 11.023 -21.327 1.00 87.19 290 CYS A CA 1
ATOM 2329 C C . CYS A 1 290 ? 8.547 10.072 -22.127 1.00 87.19 290 CYS A C 1
ATOM 2331 O O . CYS A 1 290 ? 8.225 10.353 -23.286 1.00 87.19 290 CYS A O 1
ATOM 2333 N N . TRP A 1 291 ? 8.136 8.972 -21.505 1.00 87.62 291 TRP A N 1
ATOM 2334 C CA . TRP A 1 291 ? 7.102 8.126 -22.081 1.00 87.62 291 TRP A CA 1
ATOM 2335 C C . TRP A 1 291 ? 5.780 8.889 -22.113 1.00 87.62 291 TRP A C 1
ATOM 2337 O O . TRP A 1 291 ? 5.345 9.386 -21.081 1.00 87.62 291 TRP A O 1
ATOM 2347 N N . GLU A 1 292 ? 5.150 8.990 -23.280 1.00 86.62 292 GLU A N 1
ATOM 2348 C CA . GLU A 1 292 ? 3.764 9.455 -23.444 1.00 86.62 292 GLU A CA 1
ATOM 2349 C C . GLU A 1 292 ? 2.785 8.288 -23.223 1.00 86.62 292 GLU A C 1
ATOM 2351 O O . GLU A 1 292 ? 1.702 8.464 -22.680 1.00 86.62 292 GLU A O 1
ATOM 2356 N N . ASN A 1 293 ? 3.207 7.073 -23.582 1.00 84.75 293 ASN A N 1
ATOM 2357 C CA . ASN A 1 293 ? 2.599 5.786 -23.233 1.00 84.75 293 ASN A CA 1
ATOM 2358 C C . ASN A 1 293 ? 3.701 4.699 -23.258 1.00 84.75 293 ASN A C 1
ATOM 2360 O O . ASN A 1 293 ? 4.869 5.041 -23.436 1.00 84.75 293 ASN A O 1
ATOM 2364 N N . GLU A 1 294 ? 3.368 3.424 -23.038 1.00 77.56 294 GLU A N 1
ATOM 2365 C CA . GLU A 1 294 ? 4.362 2.334 -22.942 1.00 77.56 294 GLU A CA 1
ATOM 2366 C C . GLU A 1 294 ? 5.194 2.122 -24.221 1.00 77.56 294 GLU A C 1
ATOM 2368 O O . GLU A 1 294 ? 6.283 1.554 -24.158 1.00 77.56 294 GLU A O 1
ATOM 2373 N N . GLU A 1 295 ? 4.714 2.610 -25.367 1.00 78.19 295 GLU A N 1
ATOM 2374 C CA . GLU A 1 295 ? 5.334 2.405 -26.677 1.00 78.19 295 GLU A CA 1
ATOM 2375 C C . GLU A 1 295 ? 5.894 3.688 -27.294 1.00 78.19 295 GLU A C 1
ATOM 2377 O O . GLU A 1 295 ? 6.628 3.608 -28.275 1.00 78.19 295 GLU A O 1
ATOM 2382 N N . VAL A 1 296 ? 5.545 4.869 -26.774 1.00 81.88 296 VAL A N 1
ATOM 2383 C CA . VAL A 1 296 ? 5.832 6.163 -27.410 1.00 81.88 296 VAL A CA 1
ATOM 2384 C C . VAL A 1 296 ? 6.602 7.080 -26.473 1.00 81.88 296 VAL A C 1
ATOM 2386 O O . VAL A 1 296 ? 6.112 7.450 -25.406 1.00 81.88 296 VAL A O 1
ATOM 2389 N N . ALA A 1 297 ? 7.786 7.514 -26.907 1.00 82.56 297 ALA A N 1
ATOM 2390 C CA . ALA A 1 297 ? 8.607 8.492 -26.204 1.00 82.56 297 ALA A CA 1
ATOM 2391 C C . ALA A 1 297 ? 8.553 9.854 -26.904 1.00 82.56 297 ALA A C 1
ATOM 2393 O O . ALA A 1 297 ? 8.637 9.959 -28.129 1.00 82.56 297 ALA A O 1
ATOM 2394 N N . LYS A 1 298 ? 8.472 10.929 -26.117 1.00 84.19 298 LYS A N 1
ATOM 2395 C CA . LYS A 1 298 ? 8.344 12.292 -26.637 1.00 84.19 298 LYS A CA 1
ATOM 2396 C C . LYS A 1 298 ? 9.324 13.247 -25.980 1.00 84.19 298 LYS A C 1
ATOM 2398 O O . LYS A 1 298 ? 9.573 13.184 -24.778 1.00 84.19 298 LYS A O 1
ATOM 2403 N N . ALA A 1 299 ? 9.856 14.161 -26.785 1.00 84.56 299 ALA A N 1
ATOM 2404 C CA . ALA A 1 299 ? 10.671 15.273 -26.316 1.00 84.56 299 ALA A CA 1
ATOM 2405 C C . ALA A 1 299 ? 9.820 16.296 -25.547 1.00 84.56 299 ALA A C 1
ATOM 2407 O O . ALA A 1 299 ? 8.837 16.819 -26.079 1.00 84.56 299 ALA A O 1
ATOM 2408 N N . CYS A 1 300 ? 10.246 16.646 -24.338 1.00 85.44 300 CYS A N 1
ATOM 2409 C CA . CYS A 1 300 ? 9.652 17.722 -23.555 1.00 85.44 300 CYS A CA 1
ATOM 2410 C C . CYS A 1 300 ? 10.191 19.093 -23.985 1.00 85.44 300 CYS A C 1
ATOM 2412 O O . CYS A 1 300 ? 11.286 19.221 -24.543 1.00 85.44 300 CYS A O 1
ATOM 2414 N N . LYS A 1 301 ? 9.443 20.164 -23.720 1.00 80.19 301 LYS A N 1
ATOM 2415 C CA . LYS A 1 301 ? 9.929 21.534 -23.896 1.00 80.19 301 LYS A CA 1
ATOM 2416 C C . LYS A 1 301 ? 10.910 21.873 -22.774 1.00 80.19 301 LYS A C 1
ATOM 2418 O O . LYS A 1 301 ? 10.546 22.322 -21.695 1.00 80.19 301 LYS A O 1
ATOM 2423 N N . GLY A 1 302 ? 12.196 21.726 -23.076 1.00 70.94 302 GLY A N 1
ATOM 2424 C CA . GLY A 1 302 ? 13.278 22.014 -22.134 1.00 70.94 302 GLY A CA 1
ATOM 2425 C C . GLY A 1 302 ? 13.564 20.833 -21.207 1.00 70.94 302 GLY A C 1
ATOM 2426 O O . GLY A 1 302 ? 13.351 19.678 -21.575 1.00 70.94 302 GLY A O 1
ATOM 2427 N N . LYS A 1 303 ? 14.094 21.113 -20.013 1.00 66.75 303 LYS A N 1
ATOM 2428 C CA . LYS A 1 303 ? 14.454 20.094 -19.010 1.00 66.75 303 LYS A CA 1
ATOM 2429 C C . LYS A 1 303 ? 13.296 19.816 -18.044 1.00 66.75 303 LYS A C 1
ATOM 2431 O O . LYS A 1 303 ? 13.462 19.927 -16.834 1.00 66.75 303 LYS A O 1
ATOM 2436 N N . SER A 1 304 ? 12.119 19.531 -18.594 1.00 73.94 304 SER A N 1
ATOM 2437 C CA . SER A 1 304 ? 10.925 19.189 -17.815 1.00 73.94 304 SER A CA 1
ATOM 2438 C C . SER A 1 304 ? 11.072 17.805 -17.172 1.00 73.94 304 SER A C 1
ATOM 2440 O O . SER A 1 304 ? 11.747 16.924 -17.711 1.00 73.94 304 SER A O 1
ATOM 2442 N N . GLU A 1 305 ? 10.438 17.606 -16.018 1.00 87.50 305 GLU A N 1
ATOM 2443 C CA . GLU A 1 305 ? 10.343 16.291 -15.376 1.00 87.50 305 GLU A CA 1
ATOM 2444 C C . GLU A 1 305 ? 9.372 15.389 -16.142 1.00 87.50 305 GLU A C 1
ATOM 2446 O O . GLU A 1 305 ? 8.409 15.869 -16.741 1.00 87.50 305 GLU A O 1
ATOM 2451 N N . CYS A 1 306 ? 9.601 14.085 -16.095 1.00 89.88 306 CYS A N 1
ATOM 2452 C CA . CYS A 1 306 ? 8.627 13.093 -16.515 1.00 89.88 306 CYS A CA 1
ATOM 2453 C C . CYS A 1 306 ? 7.662 12.791 -15.374 1.00 89.88 306 CYS A C 1
ATOM 2455 O O . CYS A 1 306 ? 8.041 12.888 -14.204 1.00 89.88 306 CYS A O 1
ATOM 2457 N N . TYR A 1 307 ? 6.435 12.394 -15.701 1.00 92.62 307 TYR A N 1
ATOM 2458 C CA . TYR A 1 307 ? 5.469 11.931 -14.713 1.00 92.62 307 TYR A CA 1
ATOM 2459 C C . TYR A 1 307 ? 4.783 10.634 -15.130 1.00 92.62 307 TYR A C 1
ATOM 2461 O O . TYR A 1 307 ? 4.590 10.379 -16.320 1.00 92.62 307 TYR A O 1
ATOM 2469 N N . TYR A 1 308 ? 4.406 9.850 -14.125 1.00 93.75 308 TYR A N 1
ATOM 2470 C CA . TYR A 1 308 ? 3.470 8.736 -14.219 1.00 93.75 308 TYR A CA 1
ATOM 2471 C C . TYR A 1 308 ? 2.368 8.980 -13.189 1.00 93.75 308 TYR A C 1
ATOM 2473 O O . TYR A 1 308 ? 2.672 9.192 -12.010 1.00 93.75 308 TYR A O 1
ATOM 2481 N N . ALA A 1 309 ? 1.111 8.991 -13.619 1.00 93.75 309 ALA A N 1
ATOM 2482 C CA . ALA A 1 309 ? -0.046 9.250 -12.781 1.00 93.75 309 ALA A CA 1
ATOM 2483 C C . ALA A 1 309 ? -1.098 8.148 -12.926 1.00 93.75 309 ALA A C 1
ATOM 2485 O O . ALA A 1 309 ? -1.389 7.691 -14.029 1.00 93.75 309 ALA A O 1
ATOM 2486 N N . VAL A 1 310 ? -1.687 7.760 -11.796 1.00 94.31 310 VAL A N 1
ATOM 2487 C CA . VAL A 1 310 ? -2.884 6.919 -11.728 1.00 94.31 310 VAL A CA 1
ATOM 2488 C C . VAL A 1 310 ? -4.020 7.758 -11.162 1.00 94.31 310 VAL A C 1
ATOM 2490 O O . VAL A 1 310 ? -3.900 8.305 -10.065 1.00 94.31 310 VAL A O 1
ATOM 2493 N N . ILE A 1 311 ? -5.098 7.875 -11.925 1.00 92.06 311 ILE A N 1
ATOM 2494 C CA . ILE A 1 311 ? -6.275 8.695 -11.643 1.00 92.06 311 ILE A CA 1
ATOM 2495 C C . ILE A 1 311 ? -7.461 7.754 -11.432 1.00 92.06 311 ILE A C 1
ATOM 2497 O O . ILE A 1 311 ? -7.666 6.821 -12.214 1.00 92.06 311 ILE A O 1
ATOM 2501 N N . ASP A 1 312 ? -8.215 7.970 -10.354 1.00 89.62 312 ASP A N 1
ATOM 2502 C CA . ASP A 1 312 ? -9.374 7.149 -9.974 1.00 89.62 312 ASP A CA 1
ATOM 2503 C C . ASP A 1 312 ? -9.075 5.637 -10.003 1.00 89.62 312 ASP A C 1
ATOM 2505 O O . ASP A 1 312 ? -9.880 4.812 -10.438 1.00 89.62 312 ASP A O 1
ATOM 2509 N N . ASP A 1 313 ? -7.871 5.290 -9.539 1.00 87.44 313 ASP A N 1
ATOM 2510 C CA . ASP A 1 313 ? -7.312 3.941 -9.395 1.00 87.44 313 ASP A CA 1
ATOM 2511 C C . ASP A 1 313 ? -7.090 3.137 -10.691 1.00 87.44 313 ASP A C 1
ATOM 2513 O O . ASP A 1 313 ? -6.423 2.105 -10.636 1.00 87.44 313 ASP A O 1
ATOM 2517 N N . ASN A 1 314 ? -7.583 3.596 -11.846 1.00 89.75 314 ASN A N 1
ATOM 2518 C CA . ASN A 1 314 ? -7.594 2.795 -13.079 1.00 89.75 314 ASN A CA 1
ATOM 2519 C C . ASN A 1 314 ? -7.124 3.538 -14.337 1.00 89.75 314 ASN A C 1
ATOM 2521 O O . ASN A 1 314 ? -6.770 2.892 -15.323 1.00 89.75 314 ASN A O 1
ATOM 2525 N N . ILE A 1 315 ? -7.141 4.872 -14.344 1.00 91.62 315 ILE A N 1
ATOM 2526 C CA . ILE A 1 315 ? -6.746 5.663 -15.513 1.00 91.62 315 ILE A CA 1
ATOM 2527 C C . ILE A 1 315 ? -5.265 5.997 -15.381 1.00 91.62 315 ILE A C 1
ATOM 2529 O O . ILE A 1 315 ? -4.854 6.605 -14.397 1.00 91.62 315 ILE A O 1
ATOM 2533 N N . VAL A 1 316 ? -4.465 5.603 -16.368 1.00 91.94 316 VAL A N 1
ATOM 2534 C CA . VAL A 1 316 ? -3.031 5.905 -16.407 1.00 91.94 316 VAL A CA 1
ATOM 2535 C C . VAL A 1 316 ? -2.781 7.062 -17.362 1.00 91.94 316 VAL A C 1
ATOM 2537 O O . VAL A 1 316 ? -3.149 6.998 -18.534 1.00 91.94 316 VAL A O 1
ATOM 2540 N N . GLU A 1 317 ? -2.103 8.092 -16.867 1.00 92.62 317 GLU A N 1
ATOM 2541 C CA . GLU A 1 317 ? -1.553 9.179 -17.675 1.00 92.62 317 GLU A CA 1
ATOM 2542 C C . GLU A 1 317 ? -0.055 9.309 -17.408 1.00 92.62 317 GLU A C 1
ATOM 2544 O O . GLU A 1 317 ? 0.393 9.254 -16.264 1.00 92.62 317 GLU A O 1
ATOM 2549 N N . GLN A 1 318 ? 0.742 9.507 -18.454 1.00 92.38 318 GLN A N 1
ATOM 2550 C CA . GLN A 1 318 ? 2.182 9.696 -18.319 1.00 92.38 318 GLN A CA 1
ATOM 2551 C C . GLN A 1 318 ? 2.718 10.620 -19.416 1.00 92.38 318 GLN A C 1
ATOM 2553 O O . GLN A 1 318 ? 2.122 10.758 -20.483 1.00 92.38 318 GLN A O 1
ATOM 2558 N N . GLY A 1 319 ? 3.824 11.312 -19.150 1.00 91.19 319 GLY A N 1
ATOM 2559 C CA . GLY A 1 319 ? 4.393 12.247 -20.117 1.00 91.19 319 GLY A CA 1
ATOM 2560 C C . GLY A 1 319 ? 5.325 13.278 -19.506 1.00 91.19 319 GLY A C 1
ATOM 2561 O O . GLY A 1 319 ? 5.940 13.065 -18.463 1.00 91.19 319 GLY A O 1
ATOM 2562 N N . CYS A 1 320 ? 5.412 14.425 -20.174 1.00 89.81 320 CYS A N 1
ATOM 2563 C CA . CYS A 1 320 ? 6.147 15.596 -19.707 1.00 89.81 320 CYS A CA 1
ATOM 2564 C C . CYS A 1 320 ? 5.314 16.397 -18.697 1.00 89.81 320 CYS A C 1
ATOM 2566 O O . CYS A 1 320 ? 4.160 16.724 -18.967 1.00 89.81 320 CYS A O 1
ATOM 2568 N N . ASN A 1 321 ? 5.913 16.774 -17.567 1.00 81.88 321 ASN A N 1
ATOM 2569 C CA . ASN A 1 321 ? 5.301 17.579 -16.507 1.00 81.88 321 ASN A CA 1
ATOM 2570 C C . ASN A 1 321 ? 5.213 19.072 -16.894 1.00 81.88 321 ASN A C 1
ATOM 2572 O O . ASN A 1 321 ? 5.832 19.936 -16.274 1.00 81.88 321 ASN A O 1
ATOM 2576 N N . GLU A 1 322 ? 4.468 19.388 -17.955 1.00 75.19 322 GLU A N 1
ATOM 2577 C CA . GLU A 1 322 ? 4.271 20.755 -18.449 1.00 75.19 322 GLU A CA 1
ATOM 2578 C C . GLU A 1 322 ? 2.829 21.213 -18.251 1.00 75.19 322 GLU A C 1
ATOM 2580 O O . GLU A 1 322 ? 1.969 20.992 -19.098 1.00 75.19 322 GLU A O 1
ATOM 2585 N N . GLY A 1 323 ? 2.575 21.899 -17.132 1.00 67.50 323 GLY A N 1
ATOM 2586 C CA . GLY A 1 323 ? 1.298 22.583 -16.902 1.00 67.50 323 GLY A CA 1
ATOM 2587 C C . GLY A 1 323 ? 0.111 21.649 -16.676 1.00 67.50 323 GLY A C 1
ATOM 2588 O O . GLY A 1 323 ? -1.023 22.042 -16.941 1.00 67.50 323 GLY A O 1
ATOM 2589 N N . ILE A 1 324 ? 0.362 20.427 -16.202 1.00 76.50 324 ILE A N 1
ATOM 2590 C CA . ILE A 1 324 ? -0.705 19.466 -15.944 1.00 76.50 324 ILE A CA 1
ATOM 2591 C C . ILE A 1 324 ? -1.514 19.927 -14.741 1.00 76.50 324 ILE A C 1
ATOM 2593 O O . ILE A 1 324 ? -0.967 20.205 -13.670 1.00 76.50 324 ILE A O 1
ATOM 2597 N N . ASN A 1 325 ? -2.825 19.991 -14.931 1.00 76.44 325 ASN A N 1
ATOM 2598 C CA . ASN A 1 325 ? -3.769 20.286 -13.877 1.00 76.44 325 ASN A CA 1
ATOM 2599 C C . ASN A 1 325 ? -4.861 19.218 -13.901 1.00 76.44 325 ASN A C 1
ATOM 2601 O O . ASN A 1 325 ? -5.612 19.131 -14.868 1.00 76.44 325 ASN A O 1
ATOM 2605 N N . TRP A 1 326 ? -4.914 18.417 -12.842 1.00 82.25 326 TRP A N 1
ATOM 2606 C CA . TRP A 1 326 ? -5.971 17.435 -12.621 1.00 82.25 326 TRP A CA 1
ATOM 2607 C C . TRP A 1 326 ? -7.021 18.055 -11.707 1.00 82.25 326 TRP A C 1
ATOM 2609 O O . TRP A 1 326 ? -6.670 18.668 -10.693 1.00 82.25 326 TRP A O 1
ATOM 2619 N N . ASN A 1 327 ? -8.292 17.904 -12.071 1.00 81.06 327 ASN A N 1
ATOM 2620 C CA . ASN A 1 327 ? -9.418 18.355 -11.248 1.00 81.06 327 ASN A CA 1
ATOM 2621 C C . ASN A 1 327 ? -9.875 17.258 -10.274 1.00 81.06 327 ASN A C 1
ATOM 2623 O O . ASN A 1 327 ? -10.611 17.529 -9.325 1.00 81.06 327 ASN A O 1
ATOM 2627 N N . GLU A 1 328 ? -9.443 16.026 -10.520 1.00 83.94 328 GLU A N 1
ATOM 2628 C CA . GLU A 1 328 ? -9.746 14.831 -9.759 1.00 83.94 328 GLU A CA 1
ATOM 2629 C C . GLU A 1 328 ? -9.049 14.868 -8.398 1.00 83.94 328 GLU A C 1
ATOM 2631 O O . GLU A 1 328 ? -7.911 15.319 -8.242 1.00 83.94 328 GLU A O 1
ATOM 2636 N N . THR A 1 329 ? -9.742 14.366 -7.380 1.00 79.44 329 THR A N 1
ATOM 2637 C CA . THR A 1 329 ? -9.223 14.336 -6.009 1.00 79.44 329 THR A CA 1
ATOM 2638 C C . THR A 1 329 ? -8.410 13.080 -5.708 1.00 79.44 329 THR A C 1
ATOM 2640 O O . THR A 1 329 ? -7.609 13.100 -4.774 1.00 79.44 329 THR A O 1
ATOM 2643 N N . ASN A 1 330 ? -8.602 11.996 -6.472 1.00 88.38 330 ASN A N 1
ATOM 2644 C CA . ASN A 1 330 ? -7.873 10.737 -6.323 1.00 88.38 330 ASN A CA 1
ATOM 2645 C C . ASN A 1 330 ? -6.847 10.567 -7.450 1.00 88.38 330 ASN A C 1
ATOM 2647 O O . ASN A 1 330 ? -7.078 9.865 -8.430 1.00 88.38 330 ASN A O 1
ATOM 2651 N N . VAL A 1 331 ? -5.707 11.236 -7.298 1.00 91.69 331 VAL A N 1
ATOM 2652 C CA . VAL A 1 331 ? -4.587 11.163 -8.242 1.00 91.69 331 VAL A CA 1
ATOM 2653 C C . VAL A 1 331 ? -3.352 10.740 -7.472 1.00 91.69 331 VAL A C 1
ATOM 2655 O O . VAL A 1 331 ? -3.016 11.399 -6.496 1.00 91.69 331 VAL A O 1
ATOM 2658 N N . GLN A 1 332 ? -2.663 9.686 -7.901 1.00 93.88 332 GLN A N 1
ATOM 2659 C CA . GLN A 1 332 ? -1.330 9.328 -7.415 1.00 93.88 332 GLN A CA 1
ATOM 2660 C C . GLN A 1 332 ? -0.311 9.599 -8.505 1.00 93.88 332 GLN A C 1
ATOM 2662 O O . GLN A 1 332 ? -0.396 9.007 -9.575 1.00 93.88 332 GLN A O 1
ATOM 2667 N N . ILE A 1 333 ? 0.666 10.455 -8.228 1.00 92.25 333 ILE A N 1
ATOM 2668 C CA . ILE A 1 333 ? 1.656 10.899 -9.202 1.00 92.25 333 ILE A CA 1
ATOM 2669 C C . ILE A 1 333 ? 3.077 10.657 -8.711 1.00 92.25 333 ILE A C 1
ATOM 2671 O O . ILE A 1 333 ? 3.420 10.868 -7.546 1.00 92.25 333 ILE A O 1
ATOM 2675 N N . ILE A 1 334 ? 3.929 10.265 -9.650 1.00 91.44 334 ILE A N 1
ATOM 2676 C CA . ILE A 1 334 ? 5.373 10.205 -9.466 1.00 91.44 334 ILE A CA 1
ATOM 2677 C C . ILE A 1 334 ? 6.005 11.057 -10.530 1.00 91.44 334 ILE A C 1
ATOM 2679 O O . ILE A 1 334 ? 5.657 10.958 -11.703 1.00 91.44 334 ILE A O 1
ATOM 2683 N N . LYS A 1 335 ? 6.956 11.873 -10.095 1.00 90.88 335 LYS A N 1
ATOM 2684 C CA . LYS A 1 335 ? 7.794 12.679 -10.966 1.00 90.88 335 LYS A CA 1
ATOM 2685 C C . LYS A 1 335 ? 9.222 12.177 -10.896 1.00 90.88 335 LYS A C 1
ATOM 2687 O O . LYS A 1 335 ? 9.694 11.759 -9.834 1.00 90.88 335 LYS A O 1
ATOM 2692 N N . CYS A 1 336 ? 9.902 12.230 -12.026 1.00 86.38 336 CYS A N 1
ATOM 2693 C CA . CYS A 1 336 ? 11.299 11.859 -12.131 1.00 86.38 336 CYS A CA 1
ATOM 2694 C C . CYS A 1 336 ? 11.981 12.718 -13.201 1.00 86.38 336 CYS A C 1
ATOM 2696 O O . CYS A 1 336 ? 11.387 13.079 -14.213 1.00 86.38 336 CYS A O 1
ATOM 2698 N N . SER A 1 337 ? 13.227 13.110 -12.949 1.00 85.19 337 SER A N 1
ATOM 2699 C CA . SER A 1 337 ? 13.945 14.072 -13.800 1.00 85.19 337 SER A CA 1
ATOM 2700 C C . SER A 1 337 ? 14.829 13.400 -14.854 1.00 85.19 337 SER A C 1
ATOM 2702 O O . SER A 1 337 ? 15.374 14.079 -15.721 1.00 85.19 337 SER A O 1
ATOM 2704 N N . MET A 1 338 ? 14.990 12.079 -14.768 1.00 77.69 338 MET A N 1
ATOM 2705 C CA . MET A 1 338 ? 15.735 11.286 -15.742 1.00 77.69 338 MET A CA 1
ATOM 2706 C C . MET A 1 338 ? 14.924 11.110 -17.033 1.00 77.69 338 MET A C 1
ATOM 2708 O O . MET A 1 338 ? 13.698 11.191 -16.997 1.00 77.69 338 MET A O 1
ATOM 2712 N N . PRO A 1 339 ? 15.556 10.867 -18.187 1.00 77.62 339 PRO A N 1
ATOM 2713 C CA . PRO A 1 339 ? 14.805 10.497 -19.373 1.00 77.62 339 PRO A CA 1
ATOM 2714 C C . PRO A 1 339 ? 14.123 9.145 -19.182 1.00 77.62 339 PRO A C 1
ATOM 2716 O O . PRO A 1 339 ? 14.717 8.229 -18.615 1.00 77.62 339 PRO A O 1
ATOM 2719 N N . ILE A 1 340 ? 12.902 9.008 -19.702 1.00 80.50 340 ILE A N 1
ATOM 2720 C CA . ILE A 1 340 ? 12.242 7.710 -19.914 1.00 80.50 340 ILE A CA 1
ATOM 2721 C C . ILE A 1 340 ? 12.023 6.958 -18.580 1.00 80.50 340 ILE A C 1
ATOM 2723 O O . ILE A 1 340 ? 11.876 5.742 -18.522 1.00 80.50 340 ILE A O 1
ATOM 2727 N N . CYS A 1 341 ? 11.991 7.701 -17.472 1.00 82.81 341 CYS A N 1
ATOM 2728 C CA . CYS A 1 341 ? 11.918 7.161 -16.116 1.00 82.81 341 CYS A CA 1
ATOM 2729 C C . CYS A 1 341 ? 10.487 6.937 -15.622 1.00 82.81 341 CYS A C 1
ATOM 2731 O O . CYS A 1 341 ? 10.280 6.253 -14.626 1.00 82.81 341 CYS A O 1
ATOM 2733 N N . ASN A 1 342 ? 9.496 7.540 -16.276 1.00 90.44 342 ASN A N 1
ATOM 2734 C CA . ASN A 1 342 ? 8.100 7.483 -15.870 1.00 90.44 342 ASN A CA 1
ATOM 2735 C C . ASN A 1 342 ? 7.450 6.169 -16.312 1.00 90.44 342 ASN A C 1
ATOM 2737 O O . ASN A 1 342 ? 6.654 6.143 -17.245 1.00 90.44 342 ASN A O 1
ATOM 2741 N N . THR A 1 343 ? 7.835 5.076 -15.662 1.00 88.25 343 THR A N 1
ATOM 2742 C CA . THR A 1 343 ? 7.363 3.724 -15.966 1.00 88.25 343 THR A CA 1
ATOM 2743 C C . THR A 1 343 ? 6.377 3.220 -14.918 1.00 88.25 343 THR A C 1
ATOM 2745 O O . THR A 1 343 ? 6.371 3.669 -13.766 1.00 88.25 343 THR A O 1
ATOM 2748 N N . LYS A 1 344 ? 5.583 2.218 -15.307 1.00 90.19 344 LYS A N 1
ATOM 2749 C CA . LYS A 1 344 ? 4.728 1.467 -14.386 1.00 90.19 344 LYS A CA 1
ATOM 2750 C C . LYS A 1 344 ? 5.537 0.826 -13.255 1.00 90.19 344 LYS A C 1
ATOM 2752 O O . LYS A 1 344 ? 5.133 0.912 -12.101 1.00 90.19 344 LYS A O 1
ATOM 2757 N N . ASP A 1 345 ? 6.709 0.276 -13.561 1.00 88.50 345 ASP A N 1
ATOM 2758 C CA . ASP A 1 345 ? 7.588 -0.340 -12.559 1.00 88.50 345 ASP A CA 1
ATOM 2759 C C . ASP A 1 345 ? 8.051 0.661 -11.497 1.00 88.50 345 ASP A C 1
ATOM 2761 O O . ASP A 1 345 ? 8.067 0.342 -10.306 1.00 88.50 345 ASP A O 1
ATOM 2765 N N . LEU A 1 346 ? 8.384 1.897 -11.894 1.00 89.19 346 LEU A N 1
ATOM 2766 C CA . LEU A 1 346 ? 8.693 2.956 -10.933 1.00 89.19 346 LEU A CA 1
ATOM 2767 C C . LEU A 1 346 ? 7.480 3.236 -10.037 1.00 89.19 346 LEU A C 1
ATOM 2769 O O . LEU A 1 346 ? 7.636 3.442 -8.832 1.00 89.19 346 LEU A O 1
ATOM 2773 N N . TYR A 1 347 ? 6.274 3.223 -10.606 1.00 92.25 347 TYR A N 1
ATOM 2774 C CA . TYR A 1 347 ? 5.039 3.448 -9.864 1.00 92.25 347 TYR A CA 1
ATOM 2775 C C . TYR A 1 347 ? 4.673 2.352 -8.873 1.00 92.25 347 TYR A C 1
ATOM 2777 O O . TYR A 1 347 ? 4.283 2.650 -7.737 1.00 92.25 347 TYR A O 1
ATOM 2785 N N . ASP A 1 348 ? 4.827 1.100 -9.273 1.00 90.06 348 ASP A N 1
ATOM 2786 C CA . ASP A 1 348 ? 4.510 -0.042 -8.425 1.00 90.06 348 ASP A CA 1
ATOM 2787 C C . ASP A 1 348 ? 5.486 -0.166 -7.253 1.00 90.06 348 ASP A C 1
ATOM 2789 O O . ASP A 1 348 ? 5.070 -0.493 -6.141 1.00 90.06 348 ASP A O 1
ATOM 2793 N N . ASN A 1 349 ? 6.755 0.190 -7.471 1.00 89.19 349 ASN A N 1
ATOM 2794 C CA . ASN A 1 349 ? 7.795 0.163 -6.442 1.00 89.19 349 ASN A CA 1
ATOM 2795 C C . ASN A 1 349 ? 7.837 1.422 -5.560 1.00 89.19 349 ASN A C 1
ATOM 2797 O O . ASN A 1 349 ? 8.592 1.472 -4.589 1.00 89.19 349 ASN A O 1
ATOM 2801 N N . THR A 1 350 ? 7.041 2.449 -5.865 1.00 92.19 350 THR A N 1
ATOM 2802 C CA . THR A 1 350 ? 7.022 3.687 -5.082 1.00 92.19 350 THR A CA 1
ATOM 2803 C C . THR A 1 350 ? 6.032 3.612 -3.924 1.00 92.19 350 THR A C 1
ATOM 2805 O O . THR A 1 350 ? 4.869 3.228 -4.077 1.00 92.19 350 THR A O 1
ATOM 2808 N N . LEU A 1 351 ? 6.480 4.055 -2.748 1.00 94.81 351 LEU A N 1
ATOM 2809 C CA . LEU A 1 351 ? 5.646 4.126 -1.557 1.00 94.81 351 LEU A CA 1
ATOM 2810 C C . LEU A 1 351 ? 4.664 5.303 -1.625 1.00 94.81 351 LEU A C 1
ATOM 2812 O O . LEU A 1 351 ? 5.061 6.467 -1.696 1.00 94.81 351 LEU A O 1
ATOM 2816 N N . PHE A 1 352 ? 3.378 4.988 -1.498 1.00 95.69 352 PHE A N 1
ATOM 2817 C CA . PHE A 1 352 ? 2.309 5.947 -1.227 1.00 95.69 352 PHE A CA 1
ATOM 2818 C C . PHE A 1 352 ? 1.653 5.609 0.105 1.00 95.69 352 PHE A C 1
ATOM 2820 O O . PHE A 1 352 ? 1.453 4.434 0.410 1.00 95.69 352 PHE A O 1
ATOM 2827 N N . CYS A 1 353 ? 1.288 6.630 0.873 1.00 96.81 353 CYS A N 1
ATOM 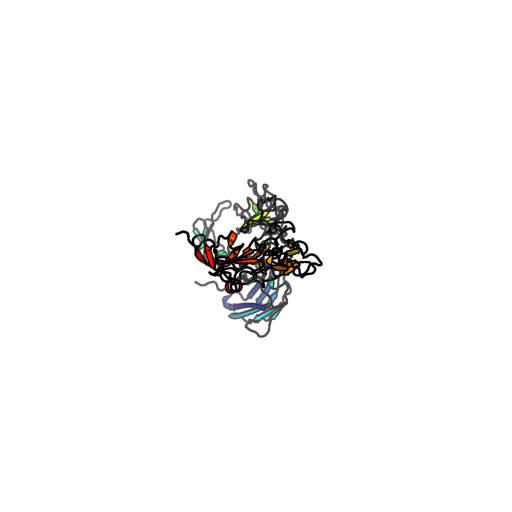2828 C CA . CYS A 1 353 ? 0.613 6.473 2.158 1.00 96.81 353 CYS A CA 1
ATOM 2829 C C . CYS A 1 353 ? -0.857 6.885 2.055 1.00 96.81 353 CYS A C 1
ATOM 2831 O O . CYS A 1 353 ? -1.259 7.620 1.151 1.00 96.81 353 CYS A O 1
ATOM 2833 N N . LEU A 1 354 ? -1.670 6.427 2.999 1.00 96.81 354 LEU A N 1
ATOM 2834 C CA . LEU A 1 354 ? -2.933 7.082 3.311 1.00 96.81 354 LEU A CA 1
ATOM 2835 C C . LEU A 1 354 ? -2.633 8.392 4.049 1.00 96.81 354 LEU A C 1
ATOM 2837 O O . LEU A 1 354 ? -1.748 8.426 4.903 1.00 96.81 354 LEU A O 1
ATOM 2841 N N . ASN A 1 355 ? -3.371 9.445 3.719 1.00 94.62 355 ASN A N 1
ATOM 2842 C CA . ASN A 1 355 ? -3.281 10.766 4.320 1.00 94.62 355 ASN A CA 1
ATOM 2843 C C . ASN A 1 355 ? -4.616 11.130 4.966 1.00 94.62 355 ASN A C 1
ATOM 2845 O O . ASN A 1 355 ? -5.666 11.101 4.319 1.00 94.62 355 ASN A O 1
ATOM 2849 N N . LYS A 1 356 ? -4.551 11.514 6.234 1.00 95.81 356 LYS A N 1
ATOM 2850 C CA . LYS A 1 356 ? -5.653 12.106 6.985 1.00 95.81 356 LYS A CA 1
ATOM 2851 C C . LYS A 1 356 ? -5.042 13.037 8.019 1.00 95.81 356 LYS A C 1
ATOM 2853 O O . LYS A 1 356 ? -4.347 12.564 8.917 1.00 95.81 356 LYS A O 1
ATOM 2858 N N . GLY A 1 357 ? -5.261 14.341 7.882 1.00 94.06 357 GLY A N 1
ATOM 2859 C CA . GLY A 1 357 ? -4.913 15.285 8.933 1.00 94.06 357 GLY A CA 1
ATOM 2860 C C . GLY A 1 357 ? -5.733 15.000 10.188 1.00 94.06 357 GLY A C 1
ATOM 2861 O O . GLY A 1 357 ? -6.842 14.476 10.107 1.00 94.06 357 GLY A O 1
ATOM 2862 N N . LYS A 1 358 ? -5.209 15.369 11.357 1.00 92.50 358 LYS A N 1
ATOM 2863 C CA . LYS A 1 358 ? -5.869 15.111 12.646 1.00 92.50 358 LYS A CA 1
ATOM 2864 C C . LYS A 1 358 ? -7.337 15.568 12.683 1.00 92.50 358 LYS A C 1
ATOM 2866 O O . LYS A 1 358 ? -8.173 14.893 13.277 1.00 92.50 358 LYS A O 1
ATOM 2871 N N . ASP A 1 359 ? -7.643 16.701 12.054 1.00 93.75 359 ASP A N 1
ATOM 2872 C CA . ASP A 1 359 ? -8.985 17.295 12.013 1.00 93.75 359 ASP A CA 1
ATOM 2873 C C . ASP A 1 359 ? -9.776 16.968 10.736 1.00 93.75 359 ASP A C 1
ATOM 2875 O O . ASP A 1 359 ? -10.924 17.395 10.596 1.00 93.75 359 ASP A O 1
ATOM 2879 N N . ASP A 1 360 ? -9.195 16.200 9.814 1.00 92.50 360 ASP A N 1
ATOM 2880 C CA . ASP A 1 360 ? -9.868 15.813 8.582 1.00 92.50 360 ASP A CA 1
ATOM 2881 C C . ASP A 1 360 ? -10.935 14.748 8.861 1.00 92.50 360 ASP A C 1
ATOM 2883 O O . ASP A 1 360 ? -10.756 13.828 9.662 1.00 92.50 360 ASP A O 1
ATOM 2887 N N . LEU A 1 361 ? -12.062 14.838 8.155 1.00 90.00 361 LEU A N 1
ATOM 2888 C CA . LEU A 1 361 ? -13.166 13.887 8.314 1.00 90.00 361 LEU A CA 1
ATOM 2889 C C . LEU A 1 361 ? -12.849 12.529 7.674 1.00 90.00 361 LEU A C 1
ATOM 2891 O O . LEU A 1 361 ? -13.177 11.479 8.232 1.00 90.00 361 LEU A O 1
ATOM 2895 N N . GLU A 1 362 ? -12.148 12.537 6.542 1.00 92.19 362 GLU A N 1
ATOM 2896 C CA . GLU A 1 362 ? -11.979 11.373 5.672 1.00 92.19 362 GLU A CA 1
ATOM 2897 C C . GLU A 1 362 ? -10.509 11.098 5.363 1.00 92.19 362 GLU A C 1
ATOM 2899 O O . GLU A 1 362 ? -9.706 12.014 5.192 1.00 92.19 362 GLU A O 1
ATOM 2904 N N . THR A 1 363 ? -10.179 9.813 5.258 1.00 93.25 363 THR A N 1
ATOM 2905 C CA . THR A 1 363 ? -8.879 9.348 4.773 1.00 93.25 363 THR A CA 1
ATOM 2906 C C . THR A 1 363 ? -8.829 9.437 3.252 1.00 93.25 363 THR A C 1
ATOM 2908 O O . THR A 1 363 ? -9.761 9.016 2.570 1.00 93.25 363 THR A O 1
ATOM 2911 N N . LYS A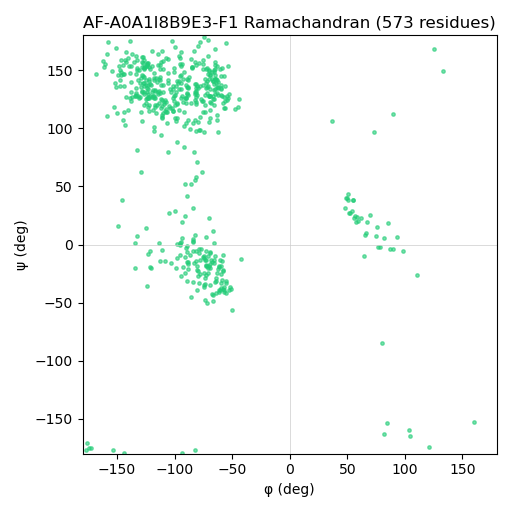 1 364 ? -7.715 9.931 2.708 1.00 92.94 364 LYS A N 1
ATOM 2912 C CA . LYS A 1 364 ? -7.455 10.022 1.265 1.00 92.94 364 LYS A CA 1
ATOM 2913 C C . LYS A 1 364 ? -6.161 9.298 0.918 1.00 92.94 364 LYS A C 1
ATOM 2915 O O . LYS A 1 364 ? -5.279 9.157 1.760 1.00 92.94 364 LYS A O 1
ATOM 2920 N N . LYS A 1 365 ? -6.003 8.861 -0.328 1.00 93.31 365 LYS A N 1
ATOM 2921 C CA . LYS A 1 365 ? -4.698 8.404 -0.824 1.00 93.31 365 LYS A CA 1
ATOM 2922 C C . LYS A 1 365 ? -3.793 9.621 -1.025 1.00 93.31 365 LYS A C 1
ATOM 2924 O O . LYS A 1 365 ? -4.241 10.640 -1.550 1.00 93.31 365 LYS A O 1
ATOM 2929 N N . ALA A 1 366 ? -2.539 9.538 -0.583 1.00 91.06 366 ALA A N 1
ATOM 2930 C CA . ALA A 1 366 ? -1.569 10.601 -0.815 1.00 91.06 366 ALA A CA 1
ATOM 2931 C C . ALA A 1 366 ? -1.385 10.831 -2.317 1.00 91.06 366 ALA A C 1
ATOM 2933 O O . ALA A 1 366 ? -1.285 9.873 -3.085 1.00 91.06 366 ALA A O 1
ATOM 2934 N N . ARG A 1 367 ? -1.331 12.104 -2.719 1.00 90.44 367 ARG A N 1
ATOM 2935 C CA . ARG A 1 367 ? -1.150 12.467 -4.123 1.00 90.44 367 ARG A CA 1
ATOM 2936 C C . ARG A 1 367 ? 0.261 12.179 -4.609 1.00 90.44 367 ARG A C 1
ATOM 2938 O O . ARG A 1 367 ? 0.442 11.541 -5.637 1.00 90.44 367 ARG A O 1
ATOM 2945 N N . ASP A 1 368 ? 1.249 12.644 -3.861 1.00 89.31 368 ASP A N 1
ATOM 2946 C CA . ASP A 1 368 ? 2.657 12.452 -4.179 1.00 89.31 368 ASP A CA 1
ATOM 2947 C C . ASP A 1 368 ? 3.236 11.246 -3.427 1.00 89.31 368 ASP A C 1
ATOM 2949 O O . ASP A 1 368 ? 2.686 10.782 -2.421 1.00 89.31 368 ASP A O 1
ATOM 2953 N N . LYS A 1 369 ? 4.380 10.757 -3.912 1.00 90.50 369 LYS A N 1
ATOM 2954 C CA . LYS A 1 369 ? 5.158 9.717 -3.235 1.00 90.50 369 LYS A CA 1
ATOM 2955 C C . LYS A 1 369 ? 5.589 10.132 -1.827 1.00 90.50 369 LYS A C 1
ATOM 2957 O O . LYS A 1 369 ? 5.836 11.308 -1.554 1.00 90.50 369 LYS A O 1
ATOM 2962 N N . CYS A 1 370 ? 5.764 9.147 -0.954 1.00 93.00 370 CYS A N 1
ATOM 2963 C CA . CYS A 1 370 ? 6.313 9.359 0.376 1.00 93.00 370 CYS A CA 1
ATOM 2964 C C . CYS A 1 370 ? 7.847 9.416 0.338 1.00 93.00 370 CYS A C 1
ATOM 2966 O O . CYS A 1 370 ? 8.506 8.394 0.161 1.00 93.00 370 CYS A O 1
ATOM 2968 N N . TYR A 1 371 ? 8.411 10.613 0.517 1.00 87.44 371 TYR A N 1
ATOM 2969 C CA . TYR A 1 37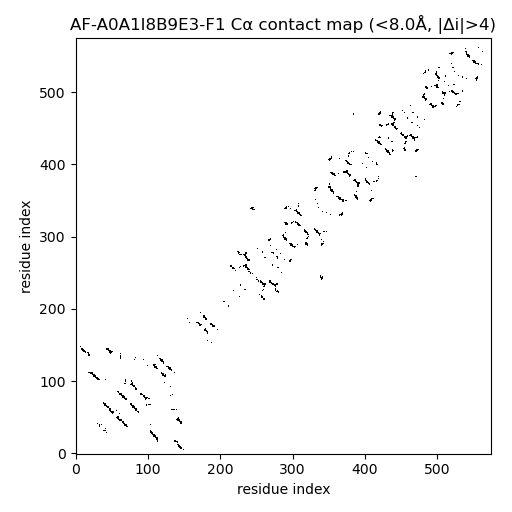1 ? 9.862 10.839 0.488 1.00 87.44 371 TYR A CA 1
ATOM 2970 C C . TYR A 1 371 ? 10.604 10.270 1.702 1.00 87.44 371 TYR A C 1
ATOM 2972 O O . TYR A 1 371 ? 11.780 9.948 1.583 1.00 87.44 371 TYR A O 1
ATOM 2980 N N . ASP A 1 372 ? 9.926 10.108 2.840 1.00 88.50 372 ASP A N 1
ATOM 2981 C CA . ASP A 1 372 ? 10.519 9.518 4.048 1.00 88.50 372 ASP A CA 1
ATOM 2982 C C . ASP A 1 372 ? 10.598 7.981 3.990 1.00 88.50 372 ASP A C 1
ATOM 2984 O O . ASP A 1 372 ? 11.104 7.355 4.922 1.00 88.50 372 ASP A O 1
ATOM 2988 N N . GLU A 1 373 ? 10.071 7.367 2.921 1.00 92.12 373 GLU A N 1
ATOM 2989 C CA . GLU A 1 373 ? 10.042 5.912 2.694 1.00 92.12 373 GLU A CA 1
ATOM 2990 C C . GLU A 1 373 ? 9.373 5.106 3.824 1.00 92.12 373 GLU A C 1
ATOM 2992 O O . GLU A 1 373 ? 9.609 3.907 4.007 1.00 92.12 373 GLU A O 1
ATOM 2997 N N . ILE A 1 374 ? 8.510 5.761 4.598 1.00 96.94 374 ILE A N 1
ATOM 2998 C CA . ILE A 1 374 ? 7.773 5.153 5.698 1.00 96.94 374 ILE A CA 1
ATOM 2999 C C . ILE A 1 374 ? 6.437 5.867 5.889 1.00 96.94 374 ILE A C 1
ATOM 3001 O O . ILE A 1 374 ? 6.366 7.092 5.862 1.00 96.94 374 ILE A O 1
ATOM 3005 N N . CYS A 1 375 ? 5.369 5.098 6.067 1.00 98.00 375 CYS A N 1
ATOM 3006 C CA . CYS A 1 375 ? 4.048 5.615 6.398 1.00 98.00 375 CYS A CA 1
ATOM 3007 C C . CYS A 1 375 ? 3.781 5.442 7.891 1.00 98.00 375 CYS A C 1
ATOM 3009 O O . CYS A 1 375 ? 4.251 4.470 8.488 1.00 98.00 375 CYS A O 1
ATOM 3011 N N . PHE A 1 376 ? 2.956 6.315 8.465 1.00 97.62 376 PHE A N 1
ATOM 3012 C CA . PHE A 1 376 ? 2.460 6.178 9.830 1.00 97.62 376 PHE A CA 1
ATOM 3013 C C . PHE A 1 376 ? 0.934 6.255 9.896 1.00 97.62 376 PHE A C 1
ATOM 3015 O O . PHE A 1 376 ? 0.275 6.892 9.069 1.00 97.62 376 PHE A O 1
ATOM 3022 N N . VAL A 1 377 ? 0.378 5.607 10.913 1.00 97.94 377 VAL A N 1
ATOM 3023 C CA . VAL A 1 377 ? -1.004 5.766 11.365 1.00 97.94 377 VAL A CA 1
ATOM 3024 C C . VAL A 1 377 ? -0.978 5.945 12.870 1.00 97.94 377 VAL A C 1
ATOM 3026 O O . VAL A 1 377 ? -0.358 5.152 13.572 1.00 97.94 377 VAL A O 1
ATOM 3029 N N . HIS A 1 378 ? -1.617 7.003 13.353 1.00 97.38 378 HIS A N 1
ATOM 3030 C CA . HIS A 1 378 ? -1.579 7.430 14.742 1.00 97.38 378 HIS A CA 1
ATOM 3031 C C . HIS A 1 378 ? -2.986 7.753 15.234 1.00 97.38 378 HIS A C 1
ATOM 3033 O O . HIS A 1 378 ? -3.701 8.546 14.623 1.00 97.38 378 HIS A O 1
ATOM 3039 N N . ARG A 1 379 ? -3.380 7.176 16.368 1.00 95.94 379 ARG A N 1
ATOM 3040 C CA . ARG A 1 379 ? -4.556 7.609 17.116 1.00 95.94 379 ARG A CA 1
ATOM 3041 C C . ARG A 1 379 ? -4.129 8.396 18.346 1.00 95.94 379 ARG A C 1
ATOM 3043 O O . ARG A 1 379 ? -3.510 7.855 19.255 1.00 95.94 379 ARG A O 1
ATOM 3050 N N . HIS A 1 380 ? -4.520 9.663 18.389 1.00 94.56 380 HIS A N 1
ATOM 3051 C CA . HIS A 1 380 ? -4.168 10.583 19.466 1.00 94.56 380 HIS A CA 1
ATOM 3052 C C . HIS A 1 380 ? -4.880 10.201 20.765 1.00 94.56 380 HIS A C 1
ATOM 3054 O O . HIS A 1 380 ? -6.108 10.154 20.806 1.00 94.56 380 HIS A O 1
ATOM 3060 N N . TRP A 1 381 ? -4.132 9.947 21.840 1.00 92.19 381 TRP A N 1
ATOM 3061 C CA . TRP A 1 381 ? -4.698 9.533 23.134 1.00 92.19 381 TRP A CA 1
ATOM 3062 C C . TRP A 1 381 ? -5.680 10.561 23.724 1.00 92.19 381 TRP A C 1
ATOM 3064 O O . TRP A 1 381 ? -6.725 10.195 24.274 1.00 92.19 381 TRP A O 1
ATOM 3074 N N . ASP A 1 382 ? -5.391 11.853 23.557 1.00 89.56 382 ASP A N 1
ATOM 3075 C CA . ASP A 1 382 ? -6.134 12.946 24.194 1.00 89.56 382 ASP A CA 1
ATOM 3076 C C . ASP A 1 382 ? -7.576 13.075 23.685 1.00 89.56 382 ASP A C 1
ATOM 3078 O O . ASP A 1 382 ? -8.512 13.203 24.477 1.00 89.56 382 ASP A O 1
ATOM 3082 N N . ASP A 1 383 ? -7.787 12.965 22.373 1.00 90.19 383 ASP A N 1
ATOM 3083 C CA . ASP A 1 383 ? -9.085 13.189 21.721 1.00 90.19 383 ASP A CA 1
ATOM 3084 C C . ASP A 1 383 ? -9.587 11.993 20.896 1.00 90.19 383 ASP A C 1
ATOM 3086 O O . ASP A 1 383 ? -10.742 11.972 20.477 1.00 90.19 383 ASP A O 1
ATOM 3090 N N . GLY A 1 384 ? -8.760 10.963 20.706 1.00 91.81 384 GLY A N 1
ATOM 3091 C CA . GLY A 1 384 ? -9.085 9.773 19.924 1.00 91.81 384 GLY A CA 1
ATOM 3092 C C . GLY A 1 384 ? -9.077 9.987 18.410 1.00 91.81 384 GLY A C 1
ATOM 3093 O O . GLY A 1 384 ? -9.486 9.074 17.684 1.00 91.81 384 GLY A O 1
ATOM 3094 N N . LYS A 1 385 ? -8.639 11.157 17.925 1.00 95.00 385 LYS A N 1
ATOM 3095 C CA . LYS A 1 385 ? -8.598 11.470 16.493 1.00 95.00 385 LYS A CA 1
ATOM 3096 C C . LYS A 1 385 ? -7.535 10.642 15.779 1.00 95.00 385 LYS A C 1
ATOM 3098 O O . LYS A 1 385 ? -6.489 10.326 16.348 1.00 95.00 385 LYS A O 1
ATOM 3103 N N . LEU A 1 386 ? -7.828 10.287 14.531 1.00 96.25 386 LEU A N 1
ATOM 3104 C CA . LEU A 1 386 ? -6.934 9.528 13.664 1.00 96.25 386 LEU A CA 1
ATOM 3105 C C . LEU A 1 386 ? -6.127 10.484 12.787 1.00 96.25 386 LEU A C 1
ATOM 3107 O O . LEU A 1 386 ? -6.696 11.364 12.150 1.00 96.25 386 LEU A O 1
ATOM 3111 N N . GLU A 1 387 ? -4.828 10.248 12.707 1.00 97.19 387 GLU A N 1
ATOM 3112 C CA . GLU A 1 387 ? -3.907 10.922 11.807 1.00 97.19 387 GLU A CA 1
ATOM 3113 C C . GLU A 1 387 ? -3.128 9.877 11.003 1.00 97.19 387 GLU A C 1
ATOM 3115 O O . GLU A 1 387 ? -2.692 8.855 11.536 1.00 97.19 387 GLU A O 1
ATOM 3120 N N . GLN A 1 388 ? -2.975 10.111 9.706 1.00 97.62 388 GLN A N 1
ATOM 3121 C CA . GLN A 1 388 ? -2.274 9.219 8.787 1.00 97.62 388 GLN A CA 1
ATOM 3122 C C . GLN A 1 388 ? -1.404 10.052 7.857 1.00 97.62 388 GLN A C 1
ATOM 3124 O O . GLN A 1 388 ? -1.849 11.096 7.372 1.00 97.62 388 GLN A O 1
ATOM 3129 N N . GLY A 1 389 ? -0.197 9.574 7.562 1.00 96.12 389 GLY A N 1
ATOM 3130 C CA . GLY A 1 389 ? 0.641 10.244 6.581 1.00 96.12 389 GLY A CA 1
ATOM 3131 C C . GLY A 1 389 ? 1.956 9.553 6.261 1.00 96.12 389 GLY A C 1
ATOM 3132 O O . GLY A 1 389 ? 2.213 8.417 6.661 1.00 96.12 389 GLY A O 1
ATOM 3133 N N . CYS A 1 390 ? 2.782 10.277 5.510 1.00 96.44 390 CYS A N 1
ATOM 3134 C CA . CYS A 1 390 ? 4.186 9.960 5.282 1.00 96.44 390 CYS A CA 1
ATOM 3135 C C . CYS A 1 390 ? 5.029 10.473 6.456 1.00 96.44 390 CYS A C 1
ATOM 3137 O O . CYS A 1 390 ? 4.790 11.577 6.945 1.00 96.44 390 CYS A O 1
ATOM 3139 N N . GLY A 1 391 ? 5.989 9.670 6.902 1.00 95.00 391 GLY A N 1
ATOM 3140 C CA . GLY A 1 391 ? 6.877 9.986 8.011 1.00 95.00 391 GLY A CA 1
ATOM 3141 C C . GLY A 1 391 ? 6.795 8.974 9.149 1.00 95.00 391 GLY A C 1
ATOM 3142 O O . GLY A 1 391 ? 6.161 7.919 9.061 1.00 95.00 391 GLY A O 1
ATOM 3143 N N . LYS A 1 392 ? 7.498 9.289 10.235 1.00 95.12 392 LYS A N 1
ATOM 3144 C CA . LYS A 1 392 ? 7.607 8.433 11.421 1.00 95.12 392 LYS A CA 1
ATOM 3145 C C . LYS A 1 392 ? 6.590 8.833 12.485 1.00 95.12 392 LYS A C 1
ATOM 3147 O O . LYS A 1 392 ? 6.117 9.965 12.518 1.00 95.12 392 LYS A O 1
ATOM 3152 N N . CYS A 1 393 ? 6.322 7.906 13.399 1.00 95.31 393 CYS A N 1
ATOM 3153 C CA . CYS A 1 393 ? 5.581 8.209 14.615 1.00 95.31 393 CYS A CA 1
ATOM 3154 C C . CYS A 1 393 ? 6.294 9.278 15.462 1.00 95.31 393 CYS A C 1
ATOM 3156 O O . CYS A 1 393 ? 7.529 9.262 15.523 1.00 95.31 393 CYS A O 1
ATOM 3158 N N . PRO A 1 394 ? 5.548 10.167 16.144 1.00 92.00 394 PRO A N 1
ATOM 3159 C CA . PRO A 1 394 ? 6.130 11.117 17.085 1.00 92.00 394 PRO A CA 1
ATOM 3160 C C . PRO A 1 394 ? 6.855 10.413 18.240 1.00 92.00 394 PRO A C 1
ATOM 3162 O O . PRO A 1 394 ? 6.485 9.311 18.652 1.00 92.00 394 PRO A O 1
ATOM 3165 N N . GLU A 1 395 ? 7.873 11.072 18.794 1.00 89.75 395 GLU A N 1
ATOM 3166 C CA . GLU A 1 395 ? 8.568 10.582 19.986 1.00 89.75 395 GLU A CA 1
ATOM 3167 C C . GLU A 1 395 ? 7.628 10.574 21.205 1.00 89.75 395 GLU A C 1
ATOM 3169 O O . GLU A 1 395 ? 6.784 11.455 21.360 1.00 89.75 395 GLU A O 1
ATOM 3174 N N . ASN A 1 396 ? 7.804 9.596 22.101 1.00 88.44 396 ASN A N 1
ATOM 3175 C CA . ASN A 1 396 ? 7.021 9.420 23.337 1.00 88.44 396 ASN A CA 1
ATOM 3176 C C . ASN A 1 396 ? 5.537 9.046 23.150 1.00 88.44 396 ASN A C 1
ATOM 3178 O O . ASN A 1 396 ? 4.746 9.183 24.083 1.00 88.44 396 ASN A O 1
ATOM 3182 N N . VAL A 1 397 ? 5.153 8.533 21.979 1.00 92.56 397 VAL A N 1
ATOM 3183 C CA . VAL A 1 397 ? 3.833 7.923 21.763 1.00 92.56 397 VAL A CA 1
ATOM 3184 C C . VAL A 1 397 ? 3.891 6.431 22.095 1.00 92.56 397 VAL A C 1
ATOM 3186 O O . VAL A 1 397 ? 4.888 5.760 21.827 1.00 92.56 397 VAL A O 1
ATOM 3189 N N . HIS A 1 398 ? 2.821 5.899 22.689 1.00 91.75 398 HIS A N 1
ATOM 3190 C CA . HIS A 1 398 ? 2.717 4.470 22.972 1.00 91.75 398 HIS A CA 1
ATOM 3191 C C . HIS A 1 398 ? 2.743 3.665 21.660 1.00 91.75 398 HIS A C 1
ATOM 3193 O O . HIS A 1 398 ? 2.042 4.003 20.707 1.00 91.75 39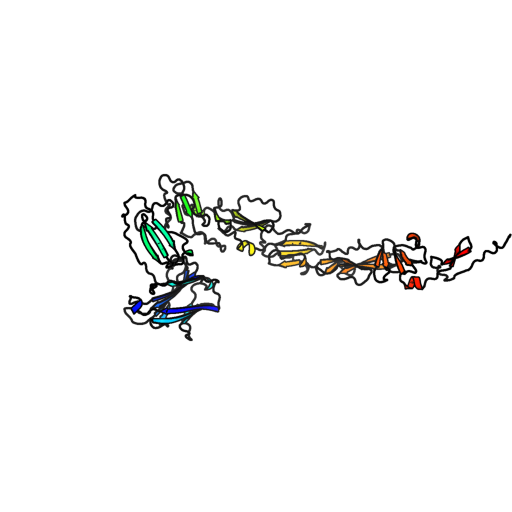8 HIS A O 1
ATOM 3199 N N . GLU A 1 399 ? 3.503 2.570 21.616 1.00 91.62 399 GLU A N 1
ATOM 3200 C CA . GLU A 1 399 ? 3.744 1.777 20.392 1.00 91.62 399 GLU A CA 1
ATOM 3201 C C . GLU A 1 399 ? 2.470 1.234 19.724 1.00 91.62 399 GLU A C 1
ATOM 3203 O O . GLU A 1 399 ? 2.455 0.923 18.541 1.00 91.62 399 GLU A O 1
ATOM 3208 N N . THR A 1 400 ? 1.381 1.117 20.481 1.00 93.19 400 THR A N 1
ATOM 3209 C CA . THR A 1 400 ? 0.086 0.636 19.979 1.00 93.19 400 THR A CA 1
ATOM 3210 C C . THR A 1 400 ? -0.807 1.739 19.420 1.00 93.19 400 THR A C 1
ATOM 3212 O O . THR A 1 400 ? -1.824 1.448 18.786 1.00 93.19 400 THR A O 1
ATOM 3215 N N . ASP A 1 401 ? -0.471 2.990 19.723 1.00 94.69 401 ASP A N 1
ATOM 3216 C CA . ASP A 1 401 ? -1.255 4.165 19.359 1.00 94.69 401 ASP A CA 1
ATOM 3217 C C . ASP A 1 401 ? -0.727 4.746 18.050 1.00 94.69 401 ASP A C 1
ATOM 3219 O O . ASP A 1 401 ? -1.504 5.316 17.291 1.00 94.69 401 ASP A O 1
ATOM 3223 N N . CYS A 1 402 ? 0.559 4.534 17.746 1.00 97.12 402 CYS A N 1
ATOM 3224 C CA . CYS A 1 402 ? 1.143 4.851 16.454 1.00 97.12 402 CYS A CA 1
ATOM 3225 C C . CYS A 1 402 ? 1.952 3.686 15.878 1.00 97.12 402 CYS A C 1
ATOM 3227 O O . CYS A 1 402 ? 2.884 3.190 16.506 1.00 97.12 402 CYS A O 1
ATOM 3229 N N . ILE A 1 403 ? 1.620 3.292 14.650 1.00 97.19 403 ILE A N 1
ATOM 3230 C CA . ILE A 1 403 ? 2.289 2.222 13.907 1.00 97.19 403 ILE A CA 1
ATOM 3231 C C . ILE A 1 403 ? 2.909 2.798 12.638 1.00 97.19 403 ILE A C 1
ATOM 3233 O O . ILE A 1 403 ? 2.317 3.655 11.981 1.00 97.19 403 ILE A O 1
ATOM 3237 N N . THR A 1 404 ? 4.087 2.288 12.273 1.00 97.31 404 THR A N 1
ATOM 3238 C CA . THR A 1 404 ? 4.746 2.600 10.999 1.00 97.31 404 THR A CA 1
ATOM 3239 C C . THR A 1 404 ? 4.847 1.381 10.090 1.00 97.31 404 THR A C 1
ATOM 3241 O O . THR A 1 404 ? 4.847 0.241 10.557 1.00 97.31 404 THR A O 1
ATOM 3244 N N . CYS A 1 405 ? 4.925 1.606 8.779 1.00 96.50 405 CYS A N 1
ATOM 3245 C CA . CYS A 1 405 ? 5.003 0.543 7.779 1.00 96.50 405 CYS A CA 1
ATOM 3246 C C . CYS A 1 405 ? 5.607 1.050 6.453 1.00 96.50 405 CYS A C 1
ATOM 3248 O O . CYS A 1 405 ? 5.721 2.255 6.237 1.00 96.50 405 CYS A O 1
ATOM 3250 N N . LYS A 1 406 ? 6.037 0.127 5.579 1.00 95.88 406 LYS A N 1
ATOM 3251 C CA . LYS A 1 406 ? 6.840 0.427 4.370 1.00 95.88 406 LYS A CA 1
ATOM 3252 C C . LYS A 1 406 ? 6.240 -0.088 3.058 1.00 95.88 406 LYS A C 1
ATOM 3254 O O . LYS A 1 406 ? 6.935 -0.167 2.053 1.00 95.88 406 LYS A O 1
ATOM 3259 N N . THR A 1 407 ? 4.971 -0.485 3.061 1.00 94.12 407 THR A N 1
ATOM 3260 C CA . THR A 1 407 ? 4.278 -0.960 1.855 1.00 94.12 407 THR A CA 1
ATOM 3261 C C . THR A 1 407 ? 3.196 0.028 1.430 1.00 94.12 407 THR A C 1
ATOM 3263 O O . THR A 1 407 ? 2.730 0.846 2.221 1.00 94.12 407 THR A O 1
ATOM 3266 N N . LYS A 1 408 ? 2.807 0.003 0.155 1.00 93.75 408 LYS A N 1
ATOM 3267 C CA . LYS A 1 408 ? 1.835 0.951 -0.404 1.00 93.75 408 LYS A CA 1
ATOM 3268 C C . LYS A 1 408 ? 0.509 0.906 0.370 1.00 93.75 408 LYS A C 1
ATOM 3270 O O . LYS A 1 408 ? -0.055 -0.166 0.559 1.00 93.75 408 LYS A O 1
ATOM 3275 N N . PHE A 1 409 ? 0.042 2.068 0.829 1.00 94.75 409 PHE A N 1
ATOM 3276 C CA . PHE A 1 409 ? -1.191 2.274 1.603 1.00 94.75 409 PHE A CA 1
ATOM 3277 C C . PHE A 1 409 ? -1.315 1.413 2.873 1.00 94.75 409 PHE A C 1
ATOM 3279 O O . PHE A 1 409 ? -2.413 1.090 3.311 1.00 94.75 409 PHE A O 1
ATOM 3286 N N . CYS A 1 410 ? -0.193 1.047 3.490 1.00 95.81 410 CYS A N 1
ATOM 3287 C CA . CYS A 1 410 ? -0.160 0.111 4.615 1.00 95.81 410 CYS A CA 1
ATOM 3288 C C . CYS A 1 410 ? -0.685 0.662 5.948 1.00 95.81 410 CYS A C 1
ATOM 3290 O O . CYS A 1 410 ? -0.944 -0.101 6.882 1.00 95.81 410 CYS A O 1
ATOM 3292 N N . ASN A 1 411 ? -0.783 1.984 6.069 1.00 97.44 411 ASN A N 1
ATOM 3293 C CA . ASN A 1 411 ? -1.068 2.697 7.307 1.00 97.44 411 ASN A CA 1
ATOM 3294 C C . ASN A 1 411 ? -2.577 2.810 7.563 1.00 97.44 411 ASN A C 1
ATOM 3296 O O . ASN A 1 411 ? -3.105 3.897 7.768 1.00 97.44 411 ASN A O 1
ATOM 3300 N N . GLU A 1 412 ? -3.285 1.685 7.522 1.00 97.06 412 GLU A N 1
ATOM 3301 C CA . GLU A 1 412 ? -4.726 1.606 7.772 1.00 97.06 412 GLU A CA 1
ATOM 3302 C C . GLU A 1 412 ? -5.082 1.863 9.244 1.00 97.06 412 GLU A C 1
ATOM 3304 O O . GLU A 1 412 ? -4.343 1.487 10.155 1.00 97.06 412 GLU A O 1
ATOM 3309 N N . GLU A 1 413 ? -6.270 2.427 9.491 1.00 95.69 413 GLU A N 1
ATOM 3310 C CA . GLU A 1 413 ? -6.794 2.655 10.847 1.00 95.69 413 GLU A CA 1
ATOM 3311 C C . GLU A 1 413 ? -6.852 1.369 11.692 1.00 95.69 413 GLU A C 1
ATOM 3313 O O . GLU A 1 413 ? -6.634 1.408 12.903 1.00 95.69 413 GLU A O 1
ATOM 3318 N N . SER A 1 414 ? -7.078 0.224 11.043 1.00 94.94 414 SER A N 1
ATOM 3319 C CA . SER A 1 414 ? -7.161 -1.101 11.665 1.00 94.94 414 SER A CA 1
ATOM 3320 C C . SER A 1 414 ? -5.887 -1.525 12.409 1.00 94.94 414 SER A C 1
ATOM 3322 O O . SER A 1 414 ? -5.928 -2.431 13.243 1.00 94.94 414 SER A O 1
ATOM 3324 N N . LYS A 1 415 ? -4.744 -0.888 12.116 1.00 95.62 415 LYS A N 1
ATOM 3325 C CA . LYS A 1 415 ? -3.439 -1.224 12.701 1.00 95.62 415 LYS A CA 1
ATOM 3326 C C . LYS A 1 415 ? -3.233 -0.650 14.098 1.00 95.62 415 LYS A C 1
ATOM 3328 O O . LYS A 1 415 ? -2.471 -1.229 14.869 1.00 95.62 415 LYS A O 1
ATOM 3333 N N . VAL A 1 416 ? -3.886 0.461 14.427 1.00 96.06 416 VAL A N 1
ATOM 3334 C CA . VAL A 1 416 ? -3.775 1.091 15.750 1.00 96.06 416 VAL A CA 1
ATOM 3335 C C . VAL A 1 416 ? -4.881 0.614 16.676 1.00 96.06 416 VAL A C 1
ATOM 3337 O O . VAL A 1 416 ? -5.961 0.198 16.250 1.00 96.06 416 VAL A O 1
ATOM 3340 N N . LYS A 1 417 ? -4.620 0.680 17.983 1.00 94.44 417 LYS A N 1
ATOM 3341 C CA . LYS A 1 417 ? -5.645 0.374 18.979 1.00 94.44 417 LYS A CA 1
ATOM 3342 C C . LYS A 1 417 ? -6.777 1.399 18.918 1.00 94.44 417 LYS A C 1
ATOM 3344 O O . LYS A 1 417 ? -6.610 2.561 18.540 1.00 94.44 417 LYS A O 1
ATOM 3349 N N . LYS A 1 418 ? -7.959 0.931 19.295 1.00 94.25 418 LYS A N 1
ATOM 3350 C CA . LYS A 1 418 ? -9.139 1.756 19.518 1.00 94.25 418 LYS A CA 1
ATOM 3351 C C . LYS A 1 418 ? -9.191 2.168 20.982 1.00 94.25 418 LYS A C 1
ATOM 3353 O O . LYS A 1 418 ? -8.764 1.407 21.854 1.00 94.25 418 LYS A O 1
ATOM 3358 N N . PHE A 1 419 ? -9.740 3.347 21.253 1.00 95.81 419 PHE A N 1
ATOM 3359 C CA . PHE A 1 419 ? -9.941 3.829 22.613 1.00 95.81 419 PHE A CA 1
ATOM 3360 C C . PHE A 1 419 ? -11.410 3.749 23.014 1.00 95.81 419 PHE A C 1
ATOM 3362 O O . PHE A 1 419 ? -12.306 4.036 22.219 1.00 95.81 419 PHE A O 1
ATOM 3369 N N . CYS A 1 420 ? -11.643 3.388 24.270 1.00 95.69 420 CYS A N 1
ATOM 3370 C CA . CYS A 1 420 ? -12.951 3.417 24.914 1.00 95.69 420 CYS A CA 1
ATOM 3371 C C . CYS A 1 420 ? -12.859 4.272 26.177 1.00 95.69 420 CYS A C 1
ATOM 3373 O O . CYS A 1 420 ? -11.791 4.371 26.782 1.00 95.69 420 CYS A O 1
ATOM 3375 N N . TRP A 1 421 ? -13.973 4.858 26.604 1.00 94.31 421 TRP A N 1
ATOM 3376 C CA . TRP A 1 421 ? -14.074 5.429 27.945 1.00 94.31 421 TRP A CA 1
ATOM 3377 C C . TRP A 1 421 ? -14.009 4.311 28.990 1.00 94.31 421 TRP A C 1
ATOM 3379 O O . TRP A 1 421 ? -14.594 3.248 28.780 1.00 94.31 421 TRP A O 1
ATOM 3389 N N . ASP A 1 422 ? -13.316 4.547 30.103 1.00 93.81 422 ASP A N 1
ATOM 3390 C CA . ASP A 1 422 ? -13.180 3.581 31.200 1.00 93.81 422 ASP A CA 1
ATOM 3391 C C . ASP A 1 422 ? -13.139 4.275 32.556 1.00 93.81 422 ASP A C 1
ATOM 3393 O O . ASP A 1 422 ? -12.130 4.875 32.927 1.00 93.81 422 ASP A O 1
ATOM 3397 N N . ASP A 1 423 ? -14.217 4.158 33.326 1.00 88.06 423 ASP A N 1
ATOM 3398 C CA . ASP A 1 423 ? -14.337 4.844 34.611 1.00 88.06 423 ASP A CA 1
ATOM 3399 C C . ASP A 1 423 ? -13.405 4.292 35.698 1.00 88.06 423 ASP A C 1
ATOM 3401 O O . ASP A 1 423 ? -13.149 4.999 36.679 1.00 88.06 423 ASP A O 1
ATOM 3405 N N . ASN A 1 424 ? -12.884 3.076 35.521 1.00 84.88 424 ASN A N 1
ATOM 3406 C CA . ASN A 1 424 ? -12.011 2.395 36.479 1.00 84.88 424 ASN A CA 1
ATOM 3407 C C . ASN A 1 424 ? -10.523 2.675 36.225 1.00 84.88 424 ASN A C 1
ATOM 3409 O O . ASN A 1 424 ? -9.684 2.369 37.072 1.00 84.88 424 ASN A O 1
ATOM 3413 N N . SER A 1 425 ? -10.195 3.279 35.082 1.00 87.12 425 SER A N 1
ATOM 3414 C CA . SER A 1 425 ? -8.842 3.724 34.748 1.00 87.12 425 SER A CA 1
ATOM 3415 C C . SER A 1 425 ? -8.539 5.123 35.308 1.00 87.12 425 SER A C 1
ATOM 3417 O O . SER A 1 425 ? -9.441 5.951 35.477 1.00 87.12 425 SER A O 1
ATOM 3419 N N . SER A 1 426 ? -7.259 5.416 35.567 1.00 84.56 426 SER A N 1
ATOM 3420 C CA . SER A 1 426 ? -6.802 6.748 36.005 1.00 84.56 426 SER A CA 1
ATOM 3421 C C . SER A 1 426 ? -7.118 7.838 34.981 1.00 84.56 426 SER A C 1
ATOM 3423 O O . SER A 1 426 ? -7.547 8.930 35.346 1.00 84.56 426 SER A O 1
ATOM 3425 N N . ASP A 1 427 ? -6.963 7.507 33.700 1.00 83.94 427 ASP A N 1
ATOM 3426 C CA . ASP A 1 427 ? -7.039 8.454 32.581 1.00 83.94 427 ASP A CA 1
ATOM 3427 C C . ASP A 1 427 ? -8.449 8.524 31.981 1.00 83.94 427 ASP A C 1
ATOM 3429 O O . ASP A 1 427 ? -8.683 9.169 30.959 1.00 83.94 427 ASP A O 1
ATOM 3433 N N . LYS A 1 428 ? -9.399 7.824 32.610 1.00 91.19 428 LYS A N 1
ATOM 3434 C CA . LYS A 1 428 ? -10.780 7.660 32.153 1.00 91.19 428 LYS A CA 1
ATOM 3435 C C . LYS A 1 428 ? -10.919 7.041 30.757 1.00 91.19 428 LYS A C 1
ATOM 3437 O O . LYS A 1 428 ? -11.979 7.149 30.142 1.00 91.19 428 LYS A O 1
ATOM 3442 N N . LYS A 1 429 ? -9.883 6.355 30.267 1.00 94.00 429 LYS A N 1
ATOM 3443 C CA . LYS A 1 429 ? -9.840 5.671 28.971 1.00 94.00 429 LYS A CA 1
ATOM 3444 C C . LYS A 1 429 ? -9.031 4.380 29.043 1.00 94.00 429 LYS A C 1
ATOM 3446 O O . LYS A 1 429 ? -8.085 4.257 29.815 1.00 94.00 429 LYS A O 1
ATOM 3451 N N . CYS A 1 430 ? -9.351 3.450 28.153 1.00 94.12 430 CYS A N 1
ATOM 3452 C CA . CYS A 1 430 ? -8.618 2.203 27.964 1.00 94.12 430 CYS A CA 1
ATOM 3453 C C . CYS A 1 430 ? -8.346 1.939 26.474 1.00 94.12 430 CYS A C 1
ATOM 3455 O O . CYS A 1 430 ? -9.029 2.473 25.595 1.00 94.12 430 CYS A O 1
ATOM 3457 N N . ARG A 1 431 ? -7.334 1.105 26.197 1.00 93.69 431 ARG A N 1
ATOM 3458 C CA . ARG A 1 431 ? -6.957 0.646 24.849 1.00 93.69 431 ARG A CA 1
ATOM 3459 C C . ARG A 1 431 ? -7.537 -0.736 24.587 1.00 93.69 431 ARG A C 1
ATOM 3461 O O . ARG A 1 431 ? -7.420 -1.626 25.426 1.00 93.69 431 ARG A O 1
ATOM 3468 N N . THR A 1 432 ? -8.091 -0.944 23.402 1.00 94.38 432 THR A N 1
ATOM 3469 C CA . THR A 1 432 ? -8.579 -2.252 22.954 1.00 94.38 432 THR A CA 1
ATOM 3470 C C . THR A 1 432 ? -8.291 -2.466 21.471 1.00 94.38 432 THR A C 1
ATOM 3472 O O . THR A 1 432 ? -7.885 -1.535 20.770 1.00 94.38 432 THR A O 1
ATOM 3475 N N . SER A 1 433 ? -8.401 -3.699 20.977 1.00 94.12 433 SER A N 1
ATOM 3476 C CA . SER A 1 433 ? -8.136 -3.983 19.562 1.00 94.12 433 SER A CA 1
ATOM 3477 C C . SER A 1 433 ? -9.153 -3.277 18.667 1.00 94.12 433 SER A C 1
ATOM 3479 O O . SER A 1 433 ? -10.252 -2.937 19.106 1.00 94.12 433 SER A O 1
ATOM 3481 N N . PHE A 1 434 ? -8.792 -3.043 17.405 1.00 93.00 434 PHE A N 1
ATOM 3482 C CA . PHE A 1 434 ? -9.660 -2.314 16.481 1.00 93.00 434 PHE A CA 1
ATOM 3483 C C . PHE A 1 434 ? -11.059 -2.950 16.371 1.00 93.00 434 PHE A C 1
ATOM 3485 O O . PHE A 1 434 ? -12.059 -2.241 16.486 1.00 93.00 434 PHE A O 1
ATOM 3492 N N . ASP A 1 435 ? -11.133 -4.283 16.305 1.00 93.88 435 ASP A N 1
ATOM 3493 C CA . ASP A 1 435 ? -12.391 -5.037 16.165 1.00 93.88 435 ASP A CA 1
ATOM 3494 C C . ASP A 1 435 ? -13.080 -5.410 17.489 1.00 93.88 435 ASP A C 1
ATOM 3496 O O . ASP A 1 435 ? -14.200 -5.933 17.469 1.00 93.88 435 ASP A O 1
ATOM 3500 N N . ASP A 1 436 ? -12.437 -5.140 18.631 1.00 95.38 436 ASP A N 1
ATOM 3501 C CA . ASP A 1 436 ? -12.998 -5.425 19.958 1.00 95.38 436 ASP A CA 1
ATOM 3502 C C . ASP A 1 436 ? -14.152 -4.468 20.289 1.00 95.38 436 ASP A C 1
ATOM 3504 O O . ASP A 1 436 ? -14.479 -3.559 19.531 1.00 95.38 436 ASP A O 1
ATOM 3508 N N . TYR A 1 437 ? -14.810 -4.651 21.427 1.00 95.00 437 TYR A N 1
ATOM 3509 C CA . TYR A 1 437 ? -15.924 -3.797 21.828 1.00 95.00 437 TYR A CA 1
ATOM 3510 C C . TYR A 1 437 ? -15.495 -2.754 22.860 1.00 95.00 437 TYR A C 1
ATOM 3512 O O . TYR A 1 437 ? -14.613 -2.987 23.684 1.00 95.00 437 TYR A O 1
ATOM 3520 N N . CYS A 1 438 ? -16.145 -1.598 22.820 1.00 95.12 438 CYS A N 1
ATOM 3521 C CA . CYS A 1 438 ? -16.281 -0.719 23.971 1.00 95.12 438 CYS A CA 1
ATOM 3522 C C . CYS A 1 438 ? -17.632 -1.011 24.612 1.00 95.12 438 CYS A C 1
ATOM 3524 O O . CYS A 1 438 ? -18.615 -1.198 23.892 1.00 95.12 438 CYS A O 1
ATOM 3526 N N . PHE A 1 439 ? -17.709 -1.010 25.937 1.00 93.19 439 PHE A N 1
ATOM 3527 C CA . PHE A 1 439 ? -18.965 -1.243 26.633 1.00 93.19 439 PHE A CA 1
ATOM 3528 C C . PHE A 1 439 ? -19.325 -0.089 27.554 1.00 93.19 439 PHE A C 1
ATOM 3530 O O . PHE A 1 439 ? -18.467 0.629 28.075 1.00 93.19 439 PHE A O 1
ATOM 3537 N N . ALA A 1 440 ? -20.621 0.072 27.765 1.00 91.19 440 ALA A N 1
ATOM 3538 C CA . ALA A 1 440 ? -21.150 0.891 28.828 1.00 91.19 440 ALA A CA 1
ATOM 3539 C C . ALA A 1 440 ? -22.317 0.160 29.495 1.00 91.19 440 ALA A C 1
ATOM 3541 O O . ALA A 1 440 ? -23.248 -0.326 28.850 1.00 91.19 440 ALA A O 1
ATOM 3542 N N . GLU A 1 441 ? -22.220 0.050 30.809 1.00 86.88 441 GLU A N 1
ATOM 3543 C CA . GLU A 1 441 ? -23.061 -0.766 31.664 1.00 86.88 441 GLU A CA 1
ATOM 3544 C C . GLU A 1 441 ? -23.721 0.103 32.721 1.00 86.88 441 GLU A C 1
ATOM 3546 O O . GLU A 1 441 ? -23.090 0.961 33.335 1.00 86.88 441 GLU A O 1
ATOM 3551 N N . ARG A 1 442 ? -25.003 -0.128 32.978 1.00 79.44 442 ARG A N 1
ATOM 3552 C CA . ARG A 1 442 ? -25.687 0.592 34.047 1.00 79.44 442 ARG A CA 1
ATOM 3553 C C . ARG A 1 442 ? -25.399 -0.031 35.392 1.00 79.44 442 ARG A C 1
ATOM 3555 O O . ARG A 1 442 ? -25.556 -1.232 35.588 1.00 79.44 442 ARG A O 1
ATOM 3562 N N . LYS A 1 443 ? -25.101 0.831 36.352 1.00 76.75 443 LYS A N 1
ATOM 3563 C CA . LYS A 1 443 ? -24.969 0.481 37.755 1.00 76.75 443 LYS A CA 1
ATOM 3564 C C . LYS A 1 443 ? -26.037 1.217 38.548 1.00 76.75 443 LYS A C 1
ATOM 3566 O O . LYS A 1 443 ? -26.098 2.446 38.545 1.00 76.75 443 LYS A O 1
ATOM 3571 N N . GLN A 1 444 ? -26.894 0.454 39.218 1.00 72.50 444 GLN A N 1
ATOM 3572 C CA . GLN A 1 444 ? -27.834 1.019 40.173 1.00 72.50 444 GLN A CA 1
ATOM 3573 C C . GLN A 1 444 ? -27.070 1.385 41.445 1.00 72.50 444 GLN A C 1
ATOM 3575 O O . GLN A 1 444 ? -26.554 0.504 42.130 1.00 72.50 444 GLN A O 1
ATOM 3580 N N . ASN A 1 445 ? -26.988 2.680 41.744 1.00 68.81 445 ASN A N 1
ATOM 3581 C CA . ASN A 1 445 ? -26.332 3.152 42.960 1.00 68.81 445 ASN A CA 1
ATOM 3582 C C . ASN A 1 445 ? -27.323 3.145 44.122 1.00 68.81 445 ASN A C 1
ATOM 3584 O O . ASN A 1 445 ? -27.000 2.631 45.184 1.00 68.81 445 ASN A O 1
ATOM 3588 N N . ASN A 1 446 ? -28.542 3.648 43.885 1.00 66.00 446 ASN A N 1
ATOM 3589 C CA . ASN A 1 446 ? -29.647 3.719 44.845 1.00 66.00 446 ASN A CA 1
ATOM 3590 C C . ASN A 1 446 ? -31.004 3.488 44.137 1.00 66.00 446 ASN A C 1
ATOM 3592 O O . ASN A 1 446 ? -31.068 3.295 42.924 1.00 66.00 446 ASN A O 1
ATOM 3596 N N . LYS A 1 447 ? -32.127 3.540 44.875 1.00 62.03 447 LYS A N 1
ATOM 3597 C CA . LYS A 1 447 ? -33.487 3.272 44.345 1.00 62.03 447 LYS A CA 1
ATOM 3598 C C . LYS A 1 447 ? -33.909 4.176 43.167 1.00 62.03 447 LYS A C 1
ATOM 3600 O O . LYS A 1 447 ? -34.778 3.775 42.399 1.00 62.03 447 LYS A O 1
ATOM 3605 N N . PHE A 1 448 ? -33.302 5.357 43.019 1.00 59.41 448 PHE A N 1
ATOM 3606 C CA . PHE A 1 448 ? -33.673 6.365 42.013 1.00 59.41 448 PHE A CA 1
ATOM 3607 C C . PHE A 1 448 ? -32.484 6.955 41.238 1.00 59.41 448 PHE A C 1
ATOM 3609 O O . PHE A 1 448 ? -32.670 7.907 40.489 1.00 59.41 448 PHE A O 1
ATOM 3616 N N . GLU A 1 449 ? -31.271 6.425 41.420 1.00 63.44 449 GLU A N 1
ATOM 3617 C CA . GLU A 1 449 ? -30.061 6.995 40.822 1.00 63.44 449 GLU A CA 1
ATOM 3618 C C . GLU A 1 449 ? -29.206 5.898 40.188 1.00 63.44 449 GLU A C 1
ATOM 3620 O O . GLU A 1 449 ? -28.869 4.891 40.826 1.00 63.44 449 GLU A O 1
ATOM 3625 N N . TYR A 1 450 ? -28.859 6.120 38.923 1.00 70.56 450 TYR A N 1
ATOM 3626 C CA . TYR A 1 450 ? -28.070 5.215 38.104 1.00 70.56 450 TYR A CA 1
ATOM 3627 C C . TYR A 1 450 ? -26.812 5.934 37.642 1.00 70.56 450 TYR A C 1
ATOM 3629 O O . TYR A 1 450 ? -26.868 7.088 37.222 1.00 70.56 450 TYR A O 1
ATOM 3637 N N . SER A 1 451 ? -25.683 5.238 37.687 1.00 75.94 451 SER A N 1
ATOM 3638 C CA . SER A 1 451 ? -24.481 5.650 36.969 1.00 75.94 451 SER A CA 1
ATOM 3639 C C . SER A 1 451 ? -24.220 4.698 35.814 1.00 75.94 451 SER A C 1
ATOM 3641 O O . SER A 1 451 ? -24.652 3.546 35.823 1.00 75.94 451 SER A O 1
ATOM 3643 N N . VAL A 1 452 ? -23.467 5.171 34.832 1.00 84.50 452 VAL A N 1
ATOM 3644 C CA . VAL A 1 452 ? -22.952 4.338 33.751 1.00 84.50 452 VAL A CA 1
ATOM 3645 C C . VAL A 1 452 ? -21.500 4.019 34.079 1.00 84.50 452 VAL A C 1
ATOM 3647 O O . VAL A 1 452 ? -20.724 4.937 34.307 1.00 84.50 452 VAL A O 1
ATOM 3650 N N . ASN A 1 453 ? -21.168 2.735 34.145 1.00 88.06 453 ASN A N 1
ATOM 3651 C CA . ASN A 1 453 ? -19.811 2.216 34.195 1.00 88.06 453 ASN A CA 1
ATOM 3652 C C . ASN A 1 453 ? -19.345 1.945 32.764 1.00 88.06 453 ASN A C 1
ATOM 3654 O O . ASN A 1 453 ? -20.019 1.237 32.017 1.00 88.06 453 ASN A O 1
ATOM 3658 N N . LYS A 1 454 ? -18.209 2.507 32.376 1.00 92.19 454 LYS A N 1
ATOM 3659 C CA . LYS A 1 454 ? -17.654 2.377 31.026 1.00 92.19 454 LYS A CA 1
ATOM 3660 C C . LYS A 1 454 ? -16.398 1.516 31.054 1.00 92.19 454 LYS A C 1
ATOM 3662 O O . LYS A 1 454 ? -15.686 1.517 32.056 1.00 92.19 454 LYS A O 1
ATOM 3667 N N . GLY A 1 455 ? -16.109 0.819 29.960 1.00 93.06 455 GLY A N 1
ATOM 3668 C CA . GLY A 1 455 ? -14.844 0.107 29.814 1.00 93.06 455 GLY A CA 1
ATOM 3669 C C . GLY A 1 455 ? -14.602 -0.497 28.433 1.00 93.06 455 GLY A C 1
ATOM 3670 O O . GLY A 1 455 ? -15.378 -0.314 27.490 1.00 93.06 455 GLY A O 1
ATOM 3671 N N . CYS A 1 456 ? -13.495 -1.232 28.333 1.00 94.38 456 CYS A N 1
ATOM 3672 C CA . CYS A 1 456 ? -13.092 -1.997 27.155 1.00 94.38 456 CYS A CA 1
ATOM 3673 C C . CYS A 1 456 ? -13.545 -3.457 27.264 1.00 94.38 456 CYS A C 1
ATOM 3675 O O . CYS A 1 456 ? -13.486 -4.058 28.335 1.00 94.38 456 CYS A O 1
ATOM 3677 N N . GLY A 1 457 ? -13.909 -4.052 26.133 1.00 91.00 457 GLY A N 1
ATOM 3678 C CA . GLY A 1 457 ? -14.291 -5.453 26.012 1.00 91.00 457 GLY A CA 1
ATOM 3679 C C . GLY A 1 457 ? -15.793 -5.673 25.854 1.00 91.00 457 GLY A C 1
ATOM 3680 O O . GLY A 1 457 ? -16.562 -4.770 25.523 1.00 91.00 457 GLY A O 1
ATOM 3681 N N . ASN A 1 458 ? -16.195 -6.926 26.055 1.00 88.94 458 ASN A N 1
ATOM 3682 C CA . ASN A 1 458 ? -17.572 -7.371 25.878 1.00 88.94 458 ASN A CA 1
ATOM 3683 C C . ASN A 1 458 ? -18.443 -7.055 27.093 1.00 88.94 458 ASN A C 1
ATOM 3685 O O . ASN A 1 458 ? -17.976 -7.027 28.231 1.00 88.94 458 ASN A O 1
ATOM 3689 N N . CYS A 1 459 ? -19.742 -6.927 26.840 1.00 85.25 459 CYS A N 1
ATOM 3690 C CA . CYS A 1 459 ? -20.735 -6.875 27.897 1.00 85.25 459 CYS A CA 1
ATOM 3691 C C . CYS A 1 459 ? -20.774 -8.173 28.706 1.00 85.25 459 CYS A C 1
ATOM 3693 O O . CYS A 1 459 ? -20.889 -9.266 28.152 1.00 85.25 459 CYS A O 1
ATOM 3695 N N . SER A 1 460 ? -20.723 -8.033 30.027 1.00 80.31 460 SER A N 1
ATOM 3696 C CA . SER A 1 460 ? -20.820 -9.132 30.993 1.00 80.31 460 SER A CA 1
ATOM 3697 C C . SER A 1 460 ? -22.229 -9.300 31.572 1.00 80.31 460 SER A C 1
ATOM 3699 O O . SER A 1 460 ? -22.509 -10.316 32.207 1.00 80.31 460 SER A O 1
ATOM 3701 N N . THR A 1 461 ? -23.129 -8.335 31.353 1.00 81.12 461 THR A N 1
ATOM 3702 C CA . THR A 1 461 ? -24.493 -8.346 31.896 1.00 81.12 461 THR A CA 1
ATOM 3703 C C . THR A 1 461 ? -25.534 -7.921 30.864 1.00 81.12 461 THR A C 1
ATOM 3705 O O . THR A 1 461 ? -25.227 -7.301 29.847 1.00 81.12 461 THR A O 1
ATOM 3708 N N . LEU A 1 462 ? -26.803 -8.215 31.162 1.00 77.69 462 LEU A N 1
ATOM 3709 C CA . LEU A 1 462 ? -27.953 -7.741 30.385 1.00 77.69 462 LEU A CA 1
ATOM 3710 C C . LEU A 1 462 ? -28.154 -6.217 30.482 1.00 77.69 462 LEU A C 1
ATOM 3712 O O . LEU A 1 462 ? -28.886 -5.645 29.686 1.00 77.69 462 LEU A O 1
ATOM 3716 N N . ALA A 1 463 ? -27.511 -5.559 31.452 1.00 77.00 463 ALA A N 1
ATOM 3717 C CA . ALA A 1 463 ? -27.595 -4.118 31.691 1.00 77.00 463 ALA A CA 1
ATOM 3718 C C . ALA A 1 463 ? -26.627 -3.297 30.822 1.00 77.00 463 ALA A C 1
ATOM 3720 O O . ALA A 1 463 ? -26.496 -2.081 31.001 1.00 77.00 463 ALA A O 1
ATOM 3721 N N . CYS A 1 464 ? -25.898 -3.975 29.940 1.00 85.06 464 CYS A N 1
ATOM 3722 C CA . CYS A 1 464 ? -24.767 -3.444 29.214 1.00 85.06 464 CYS A CA 1
ATOM 3723 C C . CYS A 1 464 ? -25.065 -3.326 27.720 1.00 85.06 464 CYS A C 1
ATOM 3725 O O . CYS A 1 464 ? -25.686 -4.202 27.118 1.00 85.06 464 CYS A O 1
ATOM 3727 N N . LYS A 1 465 ? -24.574 -2.243 27.117 1.00 87.25 465 LYS A N 1
ATOM 3728 C CA . LYS A 1 465 ? -24.509 -2.072 25.667 1.00 87.25 465 LYS A CA 1
ATOM 3729 C C . LYS A 1 465 ? -23.059 -1.993 25.223 1.00 87.25 465 LYS A C 1
ATOM 3731 O O . LYS A 1 465 ? -22.240 -1.340 25.868 1.00 87.25 465 LYS A O 1
ATOM 3736 N N . SER A 1 466 ? -22.769 -2.629 24.097 1.00 91.06 466 SER A N 1
ATOM 3737 C CA . SER A 1 466 ? -21.457 -2.606 23.462 1.00 91.06 466 SER A CA 1
ATOM 3738 C C . SER A 1 466 ? -21.525 -1.968 22.083 1.00 91.06 466 SER A C 1
ATOM 3740 O O . SER A 1 466 ? -22.511 -2.130 21.368 1.00 91.06 466 SER A O 1
ATOM 3742 N N . CYS A 1 467 ? -20.455 -1.295 21.691 1.00 92.00 467 CYS A N 1
ATOM 3743 C CA . CYS A 1 467 ? -20.301 -0.657 20.391 1.00 92.00 467 CYS A CA 1
ATOM 3744 C C . CYS A 1 467 ? -18.869 -0.852 19.880 1.00 92.00 467 CYS A C 1
ATOM 3746 O O . CYS A 1 467 ? -17.969 -1.217 20.643 1.00 92.00 467 CYS A O 1
ATOM 3748 N N . LYS A 1 468 ? -18.672 -0.685 18.570 1.00 93.06 468 LYS A N 1
ATOM 3749 C CA . LYS A 1 468 ? -17.386 -0.954 17.910 1.00 93.06 468 LYS A CA 1
ATOM 3750 C C . LYS A 1 468 ? -16.660 0.313 17.480 1.00 93.06 468 LYS A C 1
ATOM 3752 O O . LYS A 1 468 ? -15.478 0.225 17.168 1.00 93.06 468 LYS A O 1
ATOM 3757 N N . GLU A 1 469 ? -17.306 1.469 17.461 1.00 92.88 469 GLU A N 1
ATOM 3758 C CA . GLU A 1 469 ? -16.649 2.710 17.064 1.00 92.88 469 GLU A CA 1
ATOM 3759 C C . GLU A 1 469 ? -15.725 3.250 18.169 1.00 92.88 469 GLU A C 1
ATOM 3761 O O . GLU A 1 469 ? -15.827 2.903 19.345 1.00 92.88 469 GLU A O 1
ATOM 3766 N N . ASN A 1 470 ? -14.768 4.098 17.798 1.00 93.56 470 ASN A N 1
ATOM 3767 C CA . ASN A 1 470 ? -13.857 4.719 18.757 1.00 93.56 470 ASN A CA 1
ATOM 3768 C C . ASN A 1 470 ? -14.609 5.669 19.705 1.00 93.56 470 ASN A C 1
ATOM 3770 O O . ASN A 1 470 ? -15.392 6.498 19.248 1.00 93.56 470 ASN A O 1
ATOM 3774 N N . LEU A 1 471 ? -14.355 5.561 21.014 1.00 93.25 471 LEU A N 1
ATOM 3775 C CA . LEU A 1 471 ? -14.990 6.360 22.074 1.00 93.25 471 LEU A CA 1
ATOM 3776 C C . LEU A 1 471 ? -16.534 6.360 22.032 1.00 93.25 471 LEU A C 1
ATOM 3778 O O . LEU A 1 471 ? -17.176 7.291 22.520 1.00 93.25 471 LEU A O 1
ATOM 3782 N N . CYS A 1 472 ? -17.137 5.303 21.484 1.00 92.44 472 CYS A N 1
ATOM 3783 C CA . CYS A 1 472 ? -18.583 5.186 21.277 1.00 92.44 472 CYS A CA 1
ATOM 3784 C C . CYS A 1 472 ? -19.390 4.988 22.572 1.00 92.44 472 CYS A C 1
ATOM 3786 O O . CYS A 1 472 ? -20.599 5.208 22.603 1.00 92.44 472 CYS A O 1
ATOM 3788 N N . ASN A 1 473 ? -18.732 4.576 23.658 1.00 93.00 473 ASN A N 1
ATOM 3789 C CA . ASN A 1 473 ? -19.354 4.237 24.935 1.00 93.00 473 ASN A CA 1
ATOM 3790 C C . ASN A 1 473 ? -19.477 5.453 25.877 1.00 93.00 473 ASN A C 1
ATOM 3792 O O . ASN A 1 473 ? -19.232 5.359 27.079 1.00 93.00 473 ASN A O 1
ATOM 3796 N N . ASP A 1 474 ? -19.849 6.619 25.343 1.00 88.75 474 ASP A N 1
ATOM 3797 C CA . ASP A 1 474 ? -19.935 7.874 26.107 1.00 88.75 474 ASP A CA 1
ATOM 3798 C C . ASP A 1 474 ? -21.069 7.894 27.156 1.00 88.75 474 ASP A C 1
ATOM 3800 O O . ASP A 1 474 ? -21.067 8.726 28.070 1.00 88.75 474 ASP A O 1
ATOM 3804 N N . GLY A 1 475 ? -21.986 6.926 27.075 1.00 82.12 475 GLY A N 1
ATOM 3805 C CA . GLY A 1 475 ? -23.105 6.725 27.990 1.00 82.12 475 GLY A CA 1
ATOM 3806 C C . GLY A 1 475 ? -24.387 7.463 27.599 1.00 82.12 475 GLY A C 1
ATOM 3807 O O . GLY A 1 475 ? -25.401 7.252 28.254 1.00 82.12 475 GLY A O 1
ATOM 3808 N N . LYS A 1 476 ? -24.388 8.282 26.537 1.00 80.25 476 LYS A N 1
ATOM 3809 C CA . LYS A 1 476 ? -25.570 9.072 26.139 1.00 80.25 476 LYS A CA 1
ATOM 3810 C C . LYS A 1 476 ? -26.673 8.233 25.499 1.00 80.25 476 LYS A C 1
ATOM 3812 O O . LYS A 1 476 ? -27.842 8.573 25.615 1.00 80.25 476 LYS A O 1
ATOM 3817 N N . ASN A 1 477 ? -26.306 7.129 24.851 1.00 69.50 477 ASN A N 1
ATOM 3818 C CA . ASN A 1 477 ? -27.235 6.252 24.123 1.00 69.50 477 ASN A CA 1
ATOM 3819 C C . ASN A 1 477 ? -27.753 5.073 24.966 1.00 69.50 477 ASN A C 1
ATOM 3821 O O . ASN A 1 477 ? -28.205 4.049 24.442 1.00 69.50 477 ASN A O 1
ATOM 3825 N N . ILE A 1 478 ? -27.657 5.195 26.287 1.00 73.12 478 ILE A N 1
ATOM 3826 C CA . ILE A 1 478 ? -28.135 4.201 27.237 1.00 73.12 478 ILE A CA 1
ATOM 3827 C C . ILE A 1 478 ? -29.405 4.773 27.880 1.00 73.12 478 ILE A C 1
ATOM 3829 O O . ILE A 1 478 ? -29.300 5.793 28.555 1.00 73.12 478 ILE A O 1
ATOM 3833 N N . PRO A 1 479 ? -30.587 4.167 27.655 1.00 67.25 479 PRO A N 1
ATOM 3834 C CA . PRO A 1 479 ? -31.851 4.664 28.209 1.00 67.25 479 PRO A CA 1
ATOM 3835 C C . PRO A 1 479 ? -31.856 4.838 29.742 1.00 67.25 479 PRO A C 1
ATOM 3837 O O . PRO A 1 479 ? -30.938 4.421 30.439 1.00 67.25 479 PRO A O 1
ATOM 3840 N N . ASN A 1 480 ? -32.937 5.411 30.278 1.00 68.25 480 ASN A N 1
ATOM 3841 C CA . ASN A 1 480 ? -33.283 5.513 31.711 1.00 68.25 480 ASN A CA 1
ATOM 3842 C C . ASN A 1 480 ? -33.217 4.188 32.484 1.00 68.25 480 ASN A C 1
ATOM 3844 O O . ASN A 1 480 ? -32.492 4.007 33.467 1.00 68.25 480 ASN A O 1
ATOM 3848 N N . ASN A 1 481 ? -33.976 3.218 31.977 1.00 75.12 481 ASN A N 1
ATOM 3849 C CA . ASN A 1 481 ? -34.223 1.922 32.602 1.00 75.12 481 ASN A CA 1
ATOM 3850 C C . ASN A 1 481 ? -34.192 0.775 31.565 1.00 75.12 481 ASN A C 1
ATOM 3852 O O . ASN A 1 481 ? -34.030 1.023 30.365 1.00 75.12 481 ASN A O 1
ATOM 3856 N N . PHE A 1 482 ? -34.306 -0.469 32.021 1.00 84.44 482 PHE A N 1
ATOM 3857 C CA . PHE A 1 482 ? -34.681 -1.600 31.178 1.00 84.44 482 PHE A CA 1
ATOM 3858 C C . PHE A 1 482 ? -35.496 -2.613 31.992 1.00 84.44 482 PHE A C 1
ATOM 3860 O O . PHE A 1 482 ? -35.274 -2.802 33.193 1.00 84.44 482 PHE A O 1
ATOM 3867 N N . CYS A 1 483 ? -36.441 -3.261 31.324 1.00 87.62 483 CYS A N 1
ATOM 3868 C CA . CYS A 1 483 ? -37.311 -4.282 31.901 1.00 87.62 483 CYS A CA 1
ATOM 3869 C C . CYS A 1 483 ? -36.991 -5.644 31.287 1.00 87.62 483 CYS A C 1
ATOM 3871 O O . CYS A 1 483 ? -36.534 -5.714 30.149 1.00 87.62 483 CYS A O 1
ATOM 3873 N N . LEU A 1 484 ? -37.263 -6.737 31.998 1.00 89.50 484 LEU A N 1
ATOM 3874 C CA . LEU A 1 484 ? -37.213 -8.067 31.397 1.00 89.50 484 LEU A CA 1
ATOM 3875 C C . LEU A 1 484 ? -38.284 -8.180 30.319 1.00 89.50 484 LEU A C 1
ATOM 3877 O O . LEU A 1 484 ? -39.392 -7.666 30.480 1.00 89.50 484 LEU A O 1
ATOM 3881 N N . ASN A 1 485 ? -37.935 -8.870 29.242 1.00 89.81 485 ASN A N 1
ATOM 3882 C CA . ASN A 1 485 ? -38.873 -9.302 28.224 1.00 89.81 485 ASN A CA 1
ATOM 3883 C C . ASN A 1 485 ? -39.618 -10.568 28.682 1.00 89.81 485 ASN A C 1
ATOM 3885 O O . ASN A 1 485 ? -39.255 -11.200 29.678 1.00 89.81 485 ASN A O 1
ATOM 3889 N N . SER A 1 486 ? -40.642 -10.985 27.938 1.00 87.56 486 SER A N 1
ATOM 3890 C CA . SER A 1 486 ? -41.539 -12.075 28.354 1.00 87.56 486 SER A CA 1
ATOM 3891 C C . SER A 1 486 ? -40.855 -13.450 28.361 1.00 87.56 486 SER A C 1
ATOM 3893 O O . SER A 1 486 ? -41.318 -14.389 29.011 1.00 87.56 486 SER A O 1
ATOM 3895 N N . ASP A 1 487 ? -39.703 -13.570 27.695 1.00 84.94 487 ASP A N 1
ATOM 3896 C CA . ASP A 1 487 ? -38.831 -14.747 27.767 1.00 84.94 487 ASP A CA 1
ATOM 3897 C C . ASP A 1 487 ? -38.067 -14.866 29.106 1.00 84.94 487 ASP A C 1
ATOM 3899 O O . ASP A 1 487 ? -37.504 -15.924 29.403 1.00 84.94 487 ASP A O 1
ATOM 3903 N N . GLY A 1 488 ? -38.051 -13.802 29.920 1.00 82.12 488 GLY A N 1
ATOM 3904 C CA . GLY A 1 488 ? -37.317 -13.694 31.181 1.00 82.12 488 GLY A CA 1
ATOM 3905 C C . GLY A 1 488 ? -35.790 -13.698 31.041 1.00 82.12 488 GLY A C 1
ATOM 3906 O O . GLY A 1 488 ? -35.097 -13.841 32.047 1.00 82.12 488 GLY A O 1
ATOM 3907 N N . LYS A 1 489 ? -35.260 -13.590 29.817 1.00 83.19 489 LYS A N 1
ATOM 3908 C CA . LYS A 1 489 ? -33.826 -13.674 29.495 1.00 83.19 489 LYS A CA 1
ATOM 3909 C C . LYS A 1 489 ? -33.315 -12.452 28.742 1.00 83.19 489 LYS A C 1
ATOM 3911 O O . LYS A 1 489 ? -32.169 -12.067 28.949 1.00 83.19 489 LYS A O 1
ATOM 3916 N N . SER A 1 490 ? -34.125 -11.872 27.864 1.00 85.12 490 SER A N 1
ATOM 3917 C CA . SER A 1 490 ? -33.805 -10.637 27.155 1.00 85.12 490 SER A CA 1
ATOM 3918 C C . SER A 1 490 ? -34.372 -9.421 27.889 1.00 85.12 490 SER A C 1
ATOM 3920 O O . SER A 1 490 ? -35.186 -9.547 28.807 1.00 85.12 490 SER A O 1
ATOM 3922 N N . VAL A 1 491 ? -33.897 -8.235 27.510 1.00 86.62 491 VAL A N 1
ATOM 3923 C CA . VAL A 1 491 ? -34.288 -6.961 28.123 1.00 86.62 491 VAL A CA 1
ATOM 3924 C C . VAL A 1 491 ? -34.889 -6.016 27.092 1.00 86.62 491 VAL A C 1
ATOM 3926 O O . VAL A 1 491 ? -34.552 -6.067 25.910 1.00 86.62 491 VAL A O 1
ATOM 3929 N N . ILE A 1 492 ? -35.780 -5.153 27.563 1.00 86.69 492 ILE A N 1
ATOM 3930 C CA . ILE A 1 492 ? -36.453 -4.099 26.814 1.00 86.69 492 ILE A CA 1
ATOM 3931 C C . ILE A 1 492 ? -35.916 -2.769 27.332 1.00 86.69 492 ILE A C 1
ATOM 3933 O O . ILE A 1 492 ? -35.988 -2.498 28.530 1.00 86.69 492 ILE A O 1
ATOM 3937 N N . ASP A 1 493 ? -35.391 -1.944 26.435 1.00 84.69 493 ASP A N 1
ATOM 3938 C CA . ASP A 1 493 ? -34.949 -0.589 26.750 1.00 84.69 493 ASP A CA 1
ATOM 3939 C C . ASP A 1 493 ? -36.147 0.315 27.074 1.00 84.69 493 ASP A C 1
ATOM 3941 O O . ASP A 1 493 ? -37.095 0.398 26.293 1.00 84.69 493 ASP A O 1
ATOM 3945 N N . CYS A 1 494 ? -36.096 1.006 28.216 1.00 80.50 494 CYS A N 1
ATOM 3946 C CA . CYS A 1 494 ? -37.204 1.817 28.713 1.00 80.50 494 CYS A CA 1
ATOM 3947 C C . CYS A 1 494 ? -36.754 3.231 29.087 1.00 80.50 494 CYS A C 1
ATOM 3949 O O . CYS A 1 494 ? -35.765 3.418 29.799 1.00 80.50 494 CYS A O 1
ATOM 3951 N N . ASP A 1 495 ? -37.537 4.232 28.689 1.00 78.12 495 ASP A N 1
ATOM 3952 C CA . ASP A 1 495 ? -37.354 5.611 29.160 1.00 78.12 495 ASP A CA 1
ATOM 3953 C C . ASP A 1 495 ? -37.922 5.815 30.577 1.00 78.12 495 ASP A C 1
ATOM 3955 O O . ASP A 1 495 ? -37.452 6.677 31.321 1.00 78.12 495 ASP A O 1
ATOM 3959 N N . ASP A 1 496 ? -38.902 4.990 30.967 1.00 73.38 496 ASP A N 1
ATOM 3960 C CA . ASP A 1 496 ? -39.573 5.008 32.273 1.00 73.38 496 ASP A CA 1
ATOM 3961 C C . ASP A 1 496 ? -38.897 4.055 33.280 1.00 73.38 496 ASP A C 1
ATOM 3963 O O . ASP A 1 496 ? -38.491 2.947 32.931 1.00 73.38 496 ASP A O 1
ATOM 3967 N N . TYR A 1 497 ? -38.821 4.456 34.551 1.00 80.06 497 TYR A N 1
ATOM 3968 C CA . TYR A 1 497 ? -38.247 3.676 35.660 1.00 80.06 497 TYR A CA 1
ATOM 3969 C C . TYR A 1 497 ? -39.159 2.557 36.182 1.00 80.06 497 TYR A C 1
ATOM 3971 O O . TYR A 1 497 ? -38.782 1.813 37.094 1.00 80.06 497 TYR A O 1
ATOM 3979 N N . GLU A 1 498 ? -40.367 2.466 35.638 1.00 88.38 498 GLU A N 1
ATOM 3980 C CA . GLU A 1 498 ? -41.361 1.460 35.985 1.00 88.38 498 GLU A CA 1
ATOM 3981 C C . GLU A 1 498 ? -41.342 0.311 34.972 1.00 88.38 498 GLU A C 1
ATOM 3983 O O . GLU A 1 498 ? -41.179 0.526 33.770 1.00 88.38 498 GLU A O 1
ATOM 3988 N N . CYS A 1 499 ? -41.505 -0.906 35.482 1.00 91.50 499 CYS A N 1
ATOM 3989 C CA . CYS A 1 499 ? -41.710 -2.116 34.699 1.00 91.50 499 CYS A CA 1
ATOM 3990 C C . CYS A 1 499 ? -42.978 -2.813 35.178 1.00 91.50 499 CYS A C 1
ATOM 3992 O O . CYS A 1 499 ? -43.317 -2.737 36.365 1.00 91.50 499 CYS A O 1
ATOM 3994 N N . TYR A 1 500 ? -43.615 -3.569 34.289 1.00 93.62 500 TYR A N 1
ATOM 3995 C CA . TYR A 1 500 ? -44.753 -4.406 34.649 1.00 93.62 500 TYR A CA 1
ATOM 3996 C C . TYR A 1 500 ? -44.575 -5.863 34.215 1.00 93.62 500 TYR A C 1
ATOM 3998 O O . TYR A 1 500 ? -43.787 -6.184 33.315 1.00 93.62 500 TYR A O 1
ATOM 4006 N N . ILE A 1 501 ? -45.331 -6.741 34.873 1.00 94.94 501 ILE A N 1
ATOM 4007 C CA . ILE A 1 501 ? -45.567 -8.127 34.464 1.00 94.94 501 ILE A CA 1
ATOM 4008 C C . ILE A 1 501 ? -47.006 -8.537 34.802 1.00 94.94 501 ILE A C 1
ATOM 4010 O O . ILE A 1 501 ? -47.500 -8.221 35.888 1.00 94.94 501 ILE A O 1
ATOM 4014 N N . ASN A 1 502 ? -47.687 -9.222 33.883 1.00 93.12 502 ASN A N 1
ATOM 4015 C CA . ASN A 1 502 ? -49.024 -9.787 34.105 1.00 93.12 502 ASN A CA 1
ATOM 4016 C C . ASN A 1 502 ? -48.974 -11.308 34.365 1.00 93.12 502 ASN A C 1
ATOM 4018 O O . ASN A 1 502 ? -47.914 -11.932 34.293 1.00 93.12 502 ASN A O 1
ATOM 4022 N N . LEU A 1 503 ? -50.125 -11.915 34.678 1.00 89.38 503 LEU A N 1
ATOM 4023 C CA . LEU A 1 503 ? -50.229 -13.368 34.906 1.00 89.38 503 LEU A CA 1
ATOM 4024 C C . LEU A 1 503 ? -49.892 -14.230 33.685 1.00 89.38 503 LEU A C 1
ATOM 4026 O O . LEU A 1 503 ? -49.462 -15.367 33.860 1.00 89.38 503 LEU A O 1
ATOM 4030 N N . ASP A 1 504 ? -50.037 -13.689 32.479 1.00 89.94 504 ASP A N 1
ATOM 4031 C CA . ASP A 1 504 ? -49.646 -14.358 31.236 1.00 89.94 504 ASP A CA 1
ATOM 4032 C C . ASP A 1 504 ? -48.141 -14.206 30.941 1.00 89.94 504 ASP A C 1
ATOM 4034 O O . ASP A 1 504 ? -47.663 -14.576 29.868 1.00 89.94 504 ASP A O 1
ATOM 4038 N N . PHE A 1 505 ? -47.375 -13.667 31.899 1.00 90.12 505 PHE A N 1
ATOM 4039 C CA . PHE A 1 505 ? -45.949 -13.357 31.800 1.00 90.12 505 PHE A CA 1
ATOM 4040 C C . PHE A 1 505 ? -45.590 -12.378 30.676 1.00 90.12 505 PHE A C 1
ATOM 4042 O O . PHE A 1 505 ? -44.429 -12.302 30.270 1.00 90.12 505 PHE A O 1
ATOM 4049 N N . GLN A 1 506 ? -46.559 -11.604 30.193 1.00 91.94 506 GLN A N 1
ATOM 4050 C CA . GLN A 1 506 ? -46.295 -10.447 29.354 1.00 91.94 506 GLN A CA 1
ATOM 4051 C C . GLN A 1 506 ? -45.686 -9.342 30.206 1.00 91.94 506 GLN A C 1
ATOM 4053 O O . GLN A 1 506 ? -46.071 -9.113 31.355 1.00 91.94 506 GLN A O 1
ATOM 4058 N N . THR A 1 507 ? -44.721 -8.655 29.620 1.00 93.06 507 THR A N 1
ATOM 4059 C CA . THR A 1 507 ? -43.840 -7.716 30.306 1.00 93.06 507 THR A CA 1
ATOM 4060 C C . THR A 1 507 ? -43.643 -6.471 29.465 1.00 93.06 507 THR A C 1
ATOM 4062 O O . THR A 1 507 ? -43.650 -6.550 28.236 1.00 93.06 507 THR A O 1
ATOM 4065 N N . GLY A 1 508 ? -43.342 -5.343 30.097 1.00 90.94 508 GLY A N 1
ATOM 4066 C CA . GLY A 1 508 ? -42.960 -4.149 29.356 1.00 90.94 508 GLY A CA 1
ATOM 4067 C C . GLY A 1 508 ? -42.570 -2.976 30.238 1.00 90.94 508 GLY A C 1
ATOM 4068 O O . GLY A 1 508 ? -42.530 -3.076 31.466 1.00 90.94 508 GLY A O 1
ATOM 4069 N N . CYS A 1 509 ? -42.286 -1.862 29.569 1.00 91.50 509 CYS A N 1
ATOM 4070 C CA . CYS A 1 509 ? -41.982 -0.583 30.195 1.00 91.50 509 CYS A CA 1
ATOM 4071 C C . CYS A 1 509 ? -43.248 0.094 30.745 1.00 91.50 509 CYS A C 1
ATOM 4073 O O . CYS A 1 509 ? -44.343 -0.041 30.191 1.00 91.50 509 CYS A O 1
ATOM 4075 N N . GLY A 1 510 ? -43.081 0.894 31.793 1.00 90.19 510 GLY A N 1
ATOM 4076 C CA . GLY A 1 510 ? -44.161 1.597 32.476 1.00 90.19 510 GLY A CA 1
ATOM 4077 C C . GLY A 1 510 ? -44.887 0.712 33.489 1.00 90.19 510 GLY A C 1
ATOM 4078 O O . GLY A 1 510 ? -44.393 -0.332 33.906 1.00 90.19 510 GLY A O 1
ATOM 4079 N N . ASN A 1 511 ? -46.078 1.148 33.885 1.00 91.88 511 ASN A N 1
ATOM 4080 C CA . ASN A 1 511 ? -46.918 0.455 34.856 1.00 91.88 511 ASN A CA 1
ATOM 4081 C C . ASN A 1 511 ? -48.178 -0.138 34.199 1.00 91.88 511 ASN A C 1
ATOM 4083 O O . ASN A 1 511 ? -48.529 0.188 33.058 1.00 91.88 511 ASN A O 1
ATOM 4087 N N . CYS A 1 512 ? -48.865 -1.017 34.919 1.00 91.50 512 CYS A N 1
ATOM 4088 C CA . CYS A 1 512 ? -50.049 -1.737 34.479 1.00 91.50 512 CYS A CA 1
ATOM 4089 C C . CYS A 1 512 ? -51.198 -0.791 34.085 1.00 91.50 512 CYS A C 1
ATOM 4091 O O . CYS A 1 512 ? -51.965 -1.100 33.171 1.00 91.50 512 CYS A O 1
ATOM 4093 N N . ASP A 1 513 ? -51.322 0.362 34.752 1.00 88.50 513 ASP A N 1
ATOM 4094 C CA . ASP A 1 513 ? -52.377 1.349 34.488 1.00 88.50 513 ASP A CA 1
ATOM 4095 C C . ASP A 1 513 ? -52.130 2.107 33.180 1.00 88.50 513 ASP A C 1
ATOM 4097 O O . ASP A 1 513 ? -53.017 2.177 32.327 1.00 88.50 513 ASP A O 1
ATOM 4101 N N . LYS A 1 514 ? -50.906 2.609 32.973 1.00 88.75 514 LYS A N 1
ATOM 4102 C CA . LYS A 1 514 ? -50.480 3.281 31.733 1.00 88.75 514 LYS A CA 1
ATOM 4103 C C . LYS A 1 514 ? -50.662 2.376 30.517 1.00 88.75 514 LYS A C 1
ATOM 4105 O O . LYS A 1 514 ? -51.104 2.842 29.469 1.00 88.75 514 LYS A O 1
ATOM 4110 N N . ASN A 1 515 ? -50.365 1.088 30.675 1.00 89.31 515 ASN A N 1
ATOM 4111 C CA . ASN A 1 515 ? -50.484 0.087 29.617 1.00 89.31 515 ASN A CA 1
ATOM 4112 C C . ASN A 1 515 ? -51.904 -0.494 29.465 1.00 89.31 515 ASN A C 1
ATOM 4114 O O . ASN A 1 515 ? -52.118 -1.347 28.610 1.00 89.31 515 ASN A O 1
ATOM 4118 N N . LYS A 1 516 ? -52.888 -0.027 30.251 1.00 91.69 516 LYS A N 1
ATOM 4119 C CA . LYS A 1 516 ? -54.292 -0.483 30.204 1.00 91.69 516 LYS A CA 1
ATOM 4120 C C . LYS A 1 516 ? -54.445 -2.005 30.363 1.00 91.69 516 LYS A C 1
ATOM 4122 O O . LYS A 1 516 ? -55.304 -2.623 29.734 1.00 91.69 516 LYS A O 1
ATOM 4127 N N . ILE A 1 517 ? -53.622 -2.604 31.225 1.00 89.81 517 ILE A N 1
ATOM 4128 C CA . ILE A 1 517 ? -53.653 -4.041 31.512 1.00 89.81 517 ILE A CA 1
ATOM 4129 C C . ILE A 1 517 ? -54.827 -4.339 32.453 1.00 89.81 517 ILE A C 1
ATOM 4131 O O . ILE A 1 517 ? -54.817 -3.957 33.631 1.00 89.81 517 ILE A O 1
ATOM 4135 N N . ASN A 1 518 ? -55.849 -5.005 31.908 1.00 84.88 518 ASN A N 1
ATOM 4136 C CA . ASN A 1 518 ? -57.113 -5.310 32.592 1.00 84.88 518 ASN A CA 1
ATOM 4137 C C . ASN A 1 518 ? -57.077 -6.607 33.414 1.00 84.88 518 ASN A C 1
ATOM 4139 O O . ASN A 1 518 ? -58.005 -6.881 34.173 1.00 84.88 518 ASN A O 1
ATOM 4143 N N . GLU A 1 519 ? -56.013 -7.389 33.285 1.00 88.06 519 GLU A N 1
ATOM 4144 C CA . GLU A 1 519 ? -55.793 -8.620 34.039 1.00 88.06 519 GLU A CA 1
ATOM 4145 C C . GLU A 1 519 ? -54.835 -8.397 35.223 1.00 88.06 519 GLU A C 1
ATOM 4147 O O . GLU A 1 519 ? -54.244 -7.317 35.348 1.00 88.06 519 GLU A O 1
ATOM 4152 N N . PRO A 1 520 ? -54.687 -9.381 36.129 1.00 91.44 520 PRO A N 1
ATOM 4153 C CA . PRO A 1 520 ? -53.795 -9.260 37.274 1.00 91.44 520 PRO A CA 1
ATOM 4154 C C . PRO A 1 520 ? -52.352 -8.981 36.852 1.00 91.44 520 PRO A C 1
ATOM 4156 O O . PRO A 1 520 ? -51.742 -9.738 36.097 1.00 91.44 520 PRO A O 1
ATOM 4159 N N . CYS A 1 521 ? -51.835 -7.862 37.351 1.00 93.38 521 CYS A N 1
ATOM 4160 C CA . CYS A 1 521 ? -50.571 -7.281 36.937 1.00 93.38 521 CYS A CA 1
ATOM 4161 C C . CYS A 1 521 ? -49.846 -6.654 38.135 1.00 93.38 521 CYS A C 1
ATOM 4163 O O . CYS A 1 521 ? -50.475 -6.168 39.085 1.00 93.38 521 CYS A O 1
ATOM 4165 N N . VAL A 1 522 ? -48.515 -6.719 38.105 1.00 93.31 522 VAL A N 1
ATOM 4166 C CA . VAL A 1 522 ? -47.619 -6.192 39.136 1.00 93.31 522 VAL A CA 1
ATOM 4167 C C . VAL A 1 522 ? -46.715 -5.137 38.529 1.00 93.31 522 VAL A C 1
ATOM 4169 O O . VAL A 1 522 ? -45.992 -5.410 37.572 1.00 93.31 522 VAL A O 1
ATOM 4172 N N . ASP A 1 523 ? -46.709 -3.972 39.166 1.00 91.56 523 ASP A N 1
ATOM 4173 C CA . ASP A 1 523 ? -45.739 -2.914 38.925 1.00 91.56 523 ASP A CA 1
ATOM 4174 C C . ASP A 1 523 ? -44.501 -3.116 39.792 1.00 91.56 523 ASP A C 1
ATOM 4176 O O . ASP A 1 523 ? -44.585 -3.505 40.964 1.00 91.56 523 ASP A O 1
ATOM 4180 N N . CYS A 1 524 ? -43.338 -2.786 39.249 1.00 88.56 524 CYS A N 1
ATOM 4181 C CA . CYS A 1 524 ? -42.106 -2.733 40.012 1.00 88.56 524 CYS A CA 1
ATOM 4182 C C . CYS A 1 524 ? -41.205 -1.586 39.544 1.00 88.56 524 CYS A C 1
ATOM 4184 O O . CYS A 1 524 ? -41.345 -1.055 38.443 1.00 88.56 524 CYS A O 1
ATOM 4186 N N . LYS A 1 525 ? -40.286 -1.183 40.427 1.00 86.38 525 LYS A N 1
ATOM 4187 C CA . LYS A 1 525 ? -39.307 -0.116 40.184 1.00 86.38 525 LYS A CA 1
ATOM 4188 C C . LYS A 1 525 ? -37.903 -0.678 40.338 1.00 86.38 525 LYS A C 1
ATOM 4190 O O . LYS A 1 525 ? -37.601 -1.253 41.386 1.00 86.38 525 LYS A O 1
ATOM 4195 N N . GLY A 1 526 ? -37.060 -0.472 39.332 1.00 76.94 526 GLY A N 1
ATOM 4196 C CA . GLY A 1 526 ? -35.678 -0.954 39.301 1.00 76.94 526 GLY A CA 1
ATOM 4197 C C . GLY A 1 526 ? -35.363 -1.790 38.061 1.00 76.94 526 GLY A C 1
ATOM 4198 O O . GLY A 1 526 ? -36.261 -2.204 37.331 1.00 76.94 526 GLY A O 1
ATOM 4199 N N . LEU A 1 527 ? -34.074 -2.049 37.845 1.00 79.81 527 LEU A N 1
ATOM 4200 C CA . LEU A 1 527 ? -33.577 -2.788 36.682 1.00 79.81 527 LEU A CA 1
ATOM 4201 C C . LEU A 1 527 ? -34.070 -4.238 36.713 1.00 79.81 527 LEU A C 1
ATOM 4203 O O . LEU A 1 527 ? -33.884 -4.917 37.724 1.00 79.81 527 LEU A O 1
ATOM 4207 N N . ASN A 1 528 ? -34.657 -4.730 35.616 1.00 83.38 528 ASN A N 1
ATOM 4208 C CA . ASN A 1 528 ? -35.117 -6.125 35.496 1.00 83.38 528 ASN A CA 1
ATOM 4209 C C . ASN A 1 528 ? -36.023 -6.613 36.643 1.00 83.38 528 ASN A C 1
ATOM 4211 O O . ASN A 1 528 ? -36.047 -7.801 36.964 1.00 83.38 528 ASN A O 1
ATOM 4215 N N . CYS A 1 529 ? -36.760 -5.717 37.302 1.00 86.88 529 CYS A N 1
ATOM 4216 C CA . CYS A 1 529 ? -37.503 -6.078 38.509 1.00 86.88 529 CYS A CA 1
ATOM 4217 C C . CYS A 1 529 ? -38.724 -6.976 38.233 1.00 86.88 529 CYS A C 1
ATOM 4219 O O . CYS A 1 529 ? -39.211 -7.656 39.139 1.00 86.88 529 CYS A O 1
ATOM 4221 N N . ASN A 1 530 ? -39.221 -6.983 36.994 1.00 91.75 530 ASN A N 1
ATOM 4222 C CA . ASN A 1 530 ? -40.444 -7.649 36.552 1.00 91.75 530 ASN A CA 1
ATOM 4223 C C . ASN A 1 530 ? -40.204 -9.145 36.277 1.00 91.75 530 ASN A C 1
ATOM 4225 O O . ASN A 1 530 ? -40.437 -9.654 35.185 1.00 91.75 530 ASN A O 1
ATOM 4229 N N . THR A 1 531 ? -39.692 -9.846 37.287 1.00 91.56 531 THR A N 1
ATOM 4230 C CA . THR A 1 531 ? -39.398 -11.284 37.241 1.00 91.56 531 THR A CA 1
ATOM 4231 C C . THR A 1 531 ? -40.665 -12.122 37.414 1.00 91.56 531 THR A C 1
ATOM 4233 O O . THR A 1 531 ? -41.620 -11.685 38.049 1.00 91.56 531 THR A O 1
ATOM 4236 N N . LYS A 1 532 ? -40.673 -13.371 36.933 1.00 91.06 532 LYS A N 1
ATOM 4237 C CA . LYS A 1 532 ? -41.801 -14.299 37.172 1.00 91.06 532 LYS A CA 1
ATOM 4238 C C . LYS A 1 532 ? -42.084 -14.505 38.666 1.00 91.06 532 LYS A C 1
ATOM 4240 O O . LYS A 1 532 ? -43.229 -14.482 39.101 1.00 91.06 532 LYS A O 1
ATOM 4245 N N . ASP A 1 533 ? -41.032 -14.540 39.477 1.00 90.44 533 ASP A N 1
ATOM 4246 C CA . ASP A 1 533 ? -41.131 -14.617 40.934 1.00 90.44 533 ASP A CA 1
ATOM 4247 C C . ASP A 1 533 ? -41.985 -13.501 41.560 1.00 90.44 533 ASP A C 1
ATOM 4249 O O . ASP A 1 533 ? -42.621 -13.729 42.592 1.00 90.44 533 ASP A O 1
ATOM 4253 N N . ILE A 1 534 ? -41.988 -12.287 40.990 1.00 89.56 534 ILE A N 1
ATOM 4254 C CA . ILE A 1 534 ? -42.730 -11.161 41.572 1.00 89.56 534 ILE A CA 1
ATOM 4255 C C . ILE A 1 534 ? -44.240 -11.307 41.374 1.00 89.56 534 ILE A C 1
ATOM 4257 O O . ILE A 1 534 ? -44.999 -10.909 42.261 1.00 89.56 534 ILE A O 1
ATOM 4261 N N . ILE A 1 535 ? -44.664 -11.886 40.244 1.00 90.12 535 ILE A N 1
ATOM 4262 C CA . ILE A 1 535 ? -46.073 -12.129 39.928 1.00 90.12 535 ILE A CA 1
ATOM 4263 C C . ILE A 1 535 ? -46.576 -13.390 40.636 1.00 90.12 535 ILE A C 1
ATOM 4265 O O . ILE A 1 535 ? -47.657 -13.359 41.219 1.00 90.12 535 ILE A O 1
ATOM 4269 N N . ASP A 1 536 ? -45.752 -14.438 40.719 1.00 88.38 536 ASP A N 1
ATOM 4270 C CA . ASP A 1 536 ? -46.097 -15.690 41.406 1.00 88.38 536 ASP A CA 1
ATOM 4271 C C . ASP A 1 536 ? -46.284 -15.495 42.920 1.00 88.38 536 ASP A C 1
ATOM 4273 O O . ASP A 1 536 ? -47.107 -16.156 43.554 1.00 88.38 536 ASP A O 1
ATOM 4277 N N . LYS A 1 537 ? -45.538 -14.557 43.520 1.00 87.75 537 LYS A N 1
ATOM 4278 C CA . LYS A 1 537 ? -45.640 -14.208 44.949 1.00 87.75 537 LYS A CA 1
ATOM 4279 C C . LYS A 1 537 ? -46.663 -13.101 45.231 1.00 87.75 537 LYS A C 1
ATOM 4281 O O . LYS A 1 537 ? -46.820 -12.707 46.391 1.00 87.75 537 LYS A O 1
ATOM 4286 N N . ALA A 1 538 ? -47.321 -12.552 44.210 1.00 88.50 538 ALA A N 1
ATOM 4287 C CA . ALA A 1 538 ? -48.286 -11.474 44.384 1.00 88.50 538 ALA A CA 1
ATOM 4288 C C . ALA A 1 538 ? -49.648 -12.004 44.853 1.00 88.50 538 ALA A C 1
ATOM 4290 O O . ALA A 1 538 ? -50.194 -12.962 44.312 1.00 88.50 538 ALA A O 1
ATOM 4291 N N . LEU A 1 539 ? -50.225 -11.335 45.854 1.00 87.25 539 LEU A N 1
ATOM 4292 C CA . LEU A 1 539 ? -51.594 -11.587 46.292 1.00 87.25 539 LEU A CA 1
ATOM 4293 C C . LEU A 1 539 ? -52.551 -10.691 45.502 1.00 87.25 539 LEU A C 1
ATOM 4295 O O . LEU A 1 539 ? -52.395 -9.468 45.509 1.00 87.25 539 LEU A O 1
ATOM 4299 N N . PHE A 1 540 ? -53.554 -11.301 44.871 1.00 87.94 540 PHE A N 1
ATOM 4300 C CA . PHE A 1 540 ? -54.638 -10.608 44.177 1.00 87.94 540 PHE A CA 1
ATOM 4301 C C . PHE A 1 540 ? -55.960 -10.889 44.882 1.00 87.94 540 PHE A C 1
ATOM 4303 O O . PHE A 1 540 ? -56.380 -12.040 45.002 1.00 87.94 540 PHE A O 1
ATOM 4310 N N . CYS A 1 541 ? -56.607 -9.827 45.344 1.00 85.25 541 CYS A N 1
ATOM 4311 C CA . CYS A 1 541 ? -57.869 -9.883 46.066 1.00 85.25 541 CYS A CA 1
ATOM 4312 C C . CYS A 1 541 ? -59.039 -9.844 45.059 1.00 85.25 541 CYS A C 1
ATOM 4314 O O . CYS A 1 541 ? -58.966 -9.124 44.064 1.00 85.25 541 CYS A O 1
ATOM 4316 N N . ASN A 1 542 ? -60.122 -10.594 45.283 1.00 84.06 542 ASN A N 1
ATOM 4317 C CA . ASN A 1 542 ? -61.339 -10.442 44.473 1.00 84.06 542 ASN A CA 1
ATOM 4318 C C . ASN A 1 542 ? -62.014 -9.097 44.784 1.00 84.06 542 ASN A C 1
ATOM 4320 O O . ASN A 1 542 ? -61.987 -8.633 45.921 1.00 84.06 542 ASN A O 1
ATOM 4324 N N . VAL A 1 543 ? -62.633 -8.487 43.776 1.00 79.81 543 VAL A N 1
ATOM 4325 C CA . VAL A 1 543 ? -63.326 -7.199 43.867 1.00 79.81 543 VAL A CA 1
ATOM 4326 C C . VAL A 1 543 ? -64.761 -7.394 43.388 1.00 79.81 543 VAL A C 1
ATOM 4328 O O . VAL A 1 543 ? -64.980 -7.978 42.326 1.00 79.81 543 VAL A O 1
ATOM 4331 N N . LYS A 1 544 ? -65.738 -6.911 44.160 1.00 78.00 544 LYS A N 1
ATOM 4332 C CA . LYS A 1 544 ? -67.138 -6.849 43.722 1.00 78.00 544 LYS A CA 1
ATOM 4333 C C . LYS A 1 544 ? -67.405 -5.540 42.998 1.00 78.00 544 LYS A C 1
ATOM 4335 O O . LYS A 1 544 ? -66.972 -4.488 43.462 1.00 78.00 544 LYS A O 1
ATOM 4340 N N . ASP A 1 545 ? -68.099 -5.615 41.868 1.00 74.62 545 ASP A N 1
ATOM 4341 C CA . ASP A 1 545 ? -68.653 -4.425 41.226 1.00 74.62 545 ASP A CA 1
ATOM 4342 C C . ASP A 1 545 ? -69.938 -3.944 41.930 1.00 74.62 545 ASP A C 1
ATOM 4344 O O . ASP A 1 545 ? -70.453 -4.588 42.848 1.00 74.62 545 ASP A O 1
ATOM 4348 N N . GLU A 1 546 ? -70.461 -2.792 41.504 1.00 70.56 546 GLU A N 1
ATOM 4349 C CA . GLU A 1 546 ? -71.670 -2.173 42.073 1.00 70.56 546 GLU A CA 1
ATOM 4350 C C . GLU A 1 546 ? -72.934 -3.045 41.930 1.00 70.56 546 GLU A C 1
ATOM 4352 O O . GLU A 1 546 ? -73.895 -2.861 42.682 1.00 70.56 546 GLU A O 1
ATOM 4357 N N . ASN A 1 547 ? -72.904 -4.021 41.014 1.00 74.25 547 ASN A N 1
ATOM 4358 C CA . ASN A 1 547 ? -73.969 -4.986 40.749 1.00 74.25 547 ASN A CA 1
ATOM 4359 C C . ASN A 1 547 ? -73.778 -6.304 41.522 1.00 74.25 547 ASN A C 1
ATOM 4361 O O . ASN A 1 547 ? -74.578 -7.226 41.373 1.00 74.25 547 ASN A O 1
ATOM 4365 N N . GLY A 1 548 ? -72.734 -6.407 42.351 1.00 70.50 548 GLY A N 1
ATOM 4366 C CA . GLY A 1 548 ? -72.438 -7.586 43.160 1.00 70.50 548 GLY A CA 1
ATOM 4367 C C . GLY A 1 548 ? -71.706 -8.706 42.418 1.00 70.50 548 GLY A C 1
ATOM 4368 O O . GLY A 1 548 ? -71.475 -9.756 43.024 1.00 70.50 548 GLY A O 1
ATOM 4369 N N . ASN A 1 549 ? -71.301 -8.503 41.159 1.00 78.00 549 ASN A N 1
ATOM 4370 C CA . ASN A 1 549 ? -70.514 -9.494 40.432 1.00 78.00 549 ASN A CA 1
ATOM 4371 C C . ASN A 1 549 ? -69.085 -9.513 40.972 1.00 78.00 549 ASN A C 1
ATOM 4373 O O . ASN A 1 549 ? -68.412 -8.482 41.054 1.00 78.00 549 ASN A O 1
ATOM 4377 N N . GLU A 1 550 ? -68.605 -10.704 41.317 1.00 77.44 550 GLU A N 1
ATOM 4378 C CA . GLU A 1 550 ? -67.223 -10.914 41.729 1.00 77.44 550 GLU A CA 1
ATOM 4379 C C . GLU A 1 550 ? -66.318 -11.019 40.504 1.00 77.44 550 GLU A C 1
ATOM 4381 O O . GLU A 1 550 ? -66.532 -11.844 39.617 1.00 77.44 550 GLU A O 1
ATOM 4386 N N . LYS A 1 551 ? -65.262 -10.210 40.478 1.00 79.00 551 LYS A N 1
ATOM 4387 C CA . LYS A 1 551 ? -64.162 -10.340 39.523 1.00 79.00 551 LYS A CA 1
ATOM 4388 C C . LYS A 1 551 ? -62.835 -10.397 40.263 1.00 79.00 551 LYS A C 1
ATOM 4390 O O . LYS A 1 551 ? -62.682 -9.821 41.338 1.00 79.00 551 LYS A O 1
ATOM 4395 N N . LYS A 1 552 ? -61.848 -11.080 39.688 1.00 77.50 552 LYS A N 1
ATOM 4396 C CA . LYS A 1 552 ? -60.490 -11.077 40.240 1.00 77.50 552 LYS A CA 1
ATOM 4397 C C . LYS A 1 552 ? -59.917 -9.660 40.154 1.00 77.50 552 LYS A C 1
ATOM 4399 O O . LYS A 1 552 ? -60.035 -9.012 39.114 1.00 77.50 552 LYS A O 1
ATOM 4404 N N . GLY A 1 553 ? -59.311 -9.171 41.232 1.00 81.31 553 GLY A N 1
ATOM 4405 C CA . GLY A 1 553 ? -58.619 -7.886 41.224 1.00 81.31 553 GLY A CA 1
ATOM 4406 C C . GLY A 1 553 ? -57.428 -7.913 40.277 1.00 81.31 553 GLY A C 1
ATOM 4407 O O . GLY A 1 553 ? -56.689 -8.894 40.209 1.00 81.31 553 GLY A O 1
ATOM 4408 N N . ASN A 1 554 ? -57.248 -6.823 39.540 1.00 84.88 554 ASN A N 1
ATOM 4409 C CA . ASN A 1 554 ? -56.210 -6.680 38.523 1.00 84.88 554 ASN A CA 1
ATOM 4410 C C . ASN A 1 554 ? -54.888 -6.104 39.071 1.00 84.88 554 ASN A C 1
ATOM 4412 O O . ASN A 1 554 ? -53.917 -5.975 38.326 1.00 84.88 554 ASN A O 1
ATOM 4416 N N . ARG A 1 555 ? -54.825 -5.748 40.359 1.00 86.69 555 ARG A N 1
ATOM 4417 C CA . ARG A 1 555 ? -53.642 -5.159 41.005 1.00 86.69 555 ARG A CA 1
ATOM 4418 C C . ARG A 1 555 ? -53.273 -5.925 42.268 1.00 86.69 555 ARG A C 1
ATOM 4420 O O . ARG A 1 555 ? -54.142 -6.437 42.974 1.00 86.69 555 ARG A O 1
ATOM 4427 N N . LYS A 1 556 ? -51.970 -6.001 42.536 1.00 85.19 556 LYS A N 1
ATOM 4428 C CA . LYS A 1 556 ? -51.421 -6.624 43.742 1.00 85.19 556 LYS A CA 1
ATOM 4429 C C . LYS A 1 556 ? -51.889 -5.870 44.990 1.00 85.19 556 LYS A C 1
ATOM 4431 O O . LYS A 1 556 ? -51.828 -4.644 45.031 1.00 85.19 556 LYS A O 1
ATOM 4436 N N . CYS A 1 557 ? -52.299 -6.605 46.020 1.00 81.12 557 CYS A N 1
ATOM 4437 C CA . CYS A 1 557 ? -52.677 -6.017 47.303 1.00 81.12 557 CYS A CA 1
ATOM 4438 C C . CYS A 1 557 ? -51.416 -5.454 48.004 1.00 81.12 557 CYS A C 1
ATOM 4440 O O . CYS A 1 557 ? -50.361 -6.098 48.011 1.00 81.12 557 CYS A O 1
ATOM 4442 N N . LEU A 1 558 ? -51.507 -4.223 48.527 1.00 67.31 558 LEU A N 1
ATOM 4443 C CA . LEU A 1 558 ? -50.407 -3.531 49.218 1.00 67.31 558 LEU A CA 1
ATOM 4444 C C . LEU A 1 558 ? -50.016 -4.268 50.517 1.00 67.31 558 LEU A C 1
ATOM 4446 O O . LEU A 1 558 ? -50.710 -5.192 50.934 1.00 67.31 558 LEU A O 1
ATOM 4450 N N . ASP A 1 559 ? -48.883 -3.878 51.110 1.00 60.28 559 ASP A N 1
ATOM 4451 C CA . ASP A 1 559 ? -48.006 -4.605 52.056 1.00 60.28 559 ASP A CA 1
ATOM 4452 C C . ASP A 1 559 ? -48.631 -5.443 53.199 1.00 60.28 559 ASP A C 1
ATOM 4454 O O . ASP A 1 559 ? -47.941 -6.273 53.790 1.00 60.28 559 ASP A O 1
ATOM 4458 N N . GLU A 1 560 ? -49.923 -5.319 53.489 1.00 59.62 560 GLU A N 1
ATOM 4459 C CA . GLU A 1 560 ? -50.620 -6.058 54.545 1.00 59.62 560 GLU A CA 1
ATOM 4460 C C . GLU A 1 560 ? -50.914 -7.530 54.198 1.00 59.62 560 GLU A C 1
ATOM 4462 O O . GLU A 1 560 ? -51.263 -8.293 55.092 1.00 59.62 560 GLU A O 1
ATOM 4467 N N . LYS A 1 561 ? -50.735 -7.974 52.939 1.00 67.44 561 LYS A N 1
ATOM 4468 C CA . LYS A 1 561 ? -50.980 -9.369 52.478 1.00 67.44 561 LYS A CA 1
ATOM 4469 C C . LYS A 1 561 ? -52.335 -9.951 52.921 1.00 67.44 561 LYS A C 1
ATOM 4471 O O . LYS A 1 561 ? -52.459 -11.159 53.129 1.00 67.44 561 LYS A O 1
ATOM 4476 N N . LEU A 1 562 ? -53.355 -9.111 53.055 1.00 76.69 562 LEU A N 1
ATOM 4477 C CA . LEU A 1 562 ? -54.674 -9.513 53.528 1.00 76.69 562 LEU A CA 1
ATOM 4478 C C . LEU A 1 562 ? -55.736 -9.136 52.497 1.00 76.69 562 LEU A C 1
ATOM 4480 O O . LEU A 1 562 ? -55.805 -7.999 52.038 1.00 76.69 562 LEU A O 1
ATOM 4484 N N . CYS A 1 563 ? -56.582 -10.106 52.154 1.00 77.31 563 CYS A N 1
ATOM 4485 C CA . CYS A 1 563 ? -57.865 -9.849 51.512 1.00 77.31 563 CYS A CA 1
ATOM 4486 C C . CYS A 1 563 ? -58.898 -9.656 52.626 1.00 77.31 563 CYS A C 1
ATOM 4488 O O . CYS A 1 563 ? -58.997 -10.509 53.508 1.00 77.31 563 CYS A O 1
ATOM 4490 N N . PHE A 1 564 ? -59.693 -8.591 52.579 1.00 72.75 564 PHE A N 1
ATOM 4491 C CA . PHE A 1 564 ? -60.838 -8.431 53.474 1.00 72.75 564 PHE A CA 1
ATOM 4492 C C . PHE A 1 564 ? -62.144 -8.496 52.683 1.00 72.75 564 PHE A C 1
ATOM 4494 O O . PHE A 1 564 ? -62.195 -8.152 51.504 1.00 72.75 564 PHE A O 1
ATOM 4501 N N . ILE A 1 565 ? -63.205 -8.950 53.345 1.00 70.25 565 ILE A N 1
ATOM 4502 C CA . ILE A 1 565 ? -64.566 -8.944 52.812 1.00 70.25 565 ILE A CA 1
ATOM 4503 C C . ILE A 1 565 ? -65.314 -7.853 53.571 1.00 70.25 565 ILE A C 1
ATOM 4505 O O . ILE A 1 565 ? -65.503 -7.968 54.781 1.00 70.25 565 ILE A O 1
ATOM 4509 N N . SER A 1 566 ? -65.724 -6.790 52.881 1.00 65.50 566 SER A N 1
ATOM 4510 C CA . SER A 1 566 ? -66.683 -5.833 53.428 1.00 65.50 566 SER A CA 1
ATOM 4511 C C . SER A 1 566 ? -68.097 -6.292 53.078 1.00 65.50 566 SER A C 1
ATOM 4513 O O . SER A 1 566 ? -68.403 -6.625 51.933 1.00 65.50 566 SER A O 1
ATOM 4515 N N . VAL A 1 567 ? -68.965 -6.342 54.084 1.00 62.25 567 VAL A N 1
ATOM 4516 C CA . VAL A 1 567 ? -70.395 -6.597 53.906 1.00 62.25 567 VAL A CA 1
ATOM 4517 C C . VAL A 1 567 ? -71.105 -5.281 54.179 1.00 62.25 567 VAL A C 1
ATOM 4519 O O . VAL A 1 567 ? -71.042 -4.769 55.295 1.00 62.25 567 VAL A O 1
ATOM 4522 N N . ASP A 1 568 ? -71.747 -4.714 53.159 1.00 58.00 568 ASP A N 1
ATOM 4523 C CA . ASP A 1 568 ? -72.571 -3.521 53.329 1.00 58.00 568 ASP A CA 1
ATOM 4524 C C . ASP A 1 568 ? -73.922 -3.933 53.928 1.00 58.00 568 ASP A C 1
ATOM 4526 O O . ASP A 1 568 ? -74.810 -4.438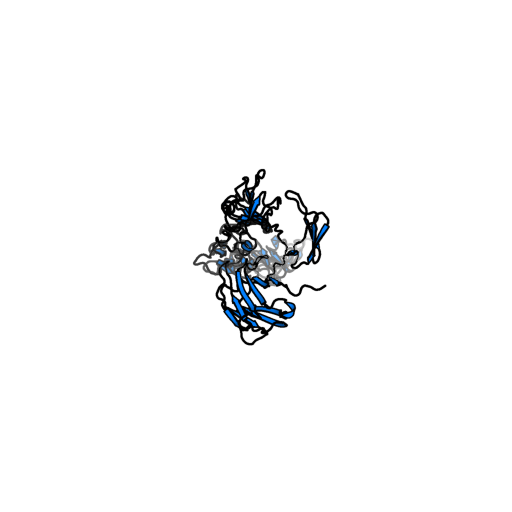 53.239 1.00 58.00 568 ASP A O 1
ATOM 4530 N N . LEU A 1 569 ? -74.054 -3.773 55.246 1.00 59.47 569 LEU A N 1
ATOM 4531 C CA . LEU A 1 569 ? -75.248 -4.172 55.996 1.00 59.47 569 LEU A CA 1
ATOM 4532 C C . LEU A 1 569 ? -76.481 -3.300 55.672 1.00 59.47 569 LEU A C 1
ATOM 4534 O O . LEU A 1 569 ? -77.579 -3.643 56.101 1.00 59.47 569 LEU A O 1
ATOM 4538 N N . ASN A 1 570 ? -76.332 -2.217 54.894 1.00 57.47 570 ASN A N 1
ATOM 4539 C CA . ASN A 1 570 ? -77.420 -1.292 54.551 1.00 57.47 570 ASN A CA 1
ATOM 4540 C C . ASN A 1 570 ? -78.112 -1.574 53.201 1.00 57.47 570 ASN A C 1
ATOM 4542 O O . ASN A 1 570 ? -79.065 -0.878 52.858 1.00 57.47 570 ASN A O 1
ATOM 4546 N N . LYS A 1 571 ? -77.697 -2.604 52.447 1.00 52.00 571 LYS A N 1
ATOM 4547 C CA . LYS A 1 571 ? -78.419 -3.108 51.254 1.00 52.00 571 LYS A CA 1
ATOM 4548 C C . LYS A 1 571 ? -79.271 -4.354 51.551 1.00 52.00 571 LYS A C 1
ATOM 4550 O O . LYS A 1 571 ? -79.497 -5.190 50.681 1.00 52.00 571 LYS A O 1
ATOM 4555 N N . GLY A 1 572 ? -79.748 -4.490 52.787 1.00 46.44 572 GLY A N 1
ATOM 4556 C CA . GLY A 1 572 ? -80.765 -5.474 53.149 1.00 46.44 572 GLY A CA 1
ATOM 4557 C C . GLY A 1 572 ? -82.171 -4.943 52.863 1.00 46.44 572 GLY A C 1
ATOM 4558 O O . GLY A 1 572 ? -82.664 -4.119 53.620 1.00 46.44 572 GLY A O 1
ATOM 4559 N N . ASN A 1 573 ? -82.785 -5.439 51.787 1.00 45.41 573 ASN A N 1
ATOM 4560 C CA . ASN A 1 573 ? -84.228 -5.554 51.538 1.00 45.41 573 ASN A CA 1
ATOM 4561 C C . ASN A 1 573 ? -85.163 -4.429 52.033 1.00 45.41 573 ASN A C 1
ATOM 4563 O O . ASN A 1 573 ? -85.606 -4.423 53.182 1.00 45.41 573 ASN A O 1
ATOM 4567 N N . LEU A 1 574 ? -85.652 -3.632 51.082 1.00 43.16 574 LEU A N 1
ATOM 4568 C CA . LEU A 1 574 ? -87.094 -3.410 50.952 1.00 43.16 574 LEU A CA 1
ATOM 4569 C C . LEU A 1 574 ? -87.502 -3.948 49.573 1.00 43.16 574 LEU A C 1
ATOM 4571 O O . LEU A 1 574 ? -87.289 -3.265 48.578 1.00 43.16 574 LEU A O 1
ATOM 4575 N N . GLU A 1 575 ? -88.012 -5.185 49.607 1.00 37.56 575 GLU A N 1
ATOM 4576 C CA . GLU A 1 575 ? -88.714 -5.973 48.566 1.00 37.56 575 GLU A CA 1
ATOM 4577 C C . GLU A 1 575 ? -88.028 -6.251 47.218 1.00 37.56 575 GLU A C 1
ATOM 4579 O O . GLU A 1 575 ? -87.794 -5.323 46.414 1.00 37.56 575 GLU A O 1
#

Organism: Meloidogyne hapla (NCBI:txid6305)

Mean predicted aligned error: 19.99 Å

Solvent-accessible surface area (backbone atoms only — not comparable to full-atom values): 33510 Å² total; per-residue (Å²): 139,75,79,72,82,80,72,70,70,47,76,46,75,52,97,58,62,46,51,73,75,36,71,48,80,48,75,51,70,42,71,35,56,88,74,66,80,42,88,64,48,70,48,38,42,38,34,23,21,82,61,52,101,84,44,88,80,39,35,30,32,63,36,36,42,37,41,36,46,51,48,102,85,78,77,61,32,29,28,40,35,34,31,30,55,86,85,48,72,73,46,81,75,45,79,44,73,26,86,79,55,58,64,57,38,76,48,36,40,38,40,32,33,48,94,67,28,39,36,35,27,52,69,83,45,96,60,67,51,76,46,71,59,84,56,72,67,53,52,35,41,36,41,38,31,55,74,94,74,88,81,83,81,86,76,87,61,73,77,69,89,54,93,90,61,88,82,65,75,46,79,44,84,49,95,67,28,36,41,32,28,37,85,90,38,81,76,45,76,47,69,55,90,60,66,73,89,73,64,85,76,88,84,92,82,67,96,79,79,88,81,92,58,94,60,50,76,51,87,49,97,56,99,68,65,68,73,44,58,97,89,53,51,32,15,11,24,30,39,77,66,54,77,50,90,79,62,88,71,50,76,69,62,80,58,51,43,30,34,39,36,68,63,90,54,55,63,45,46,42,47,60,35,82,37,43,69,53,42,38,69,72,58,60,68,57,33,28,38,14,24,53,50,101,64,33,33,41,69,32,90,38,83,40,34,13,23,29,33,36,36,76,88,73,43,78,48,38,19,59,62,71,86,81,78,78,90,69,85,54,41,39,41,45,76,37,77,54,44,49,43,38,40,69,68,55,57,74,74,46,40,31,22,31,32,20,54,63,87,49,91,61,80,40,71,36,42,54,62,34,88,71,64,26,19,14,21,34,39,42,84,91,80,63,40,53,30,27,27,64,33,75,66,68,87,94,59,57,74,55,31,34,44,70,41,74,50,66,54,58,34,45,76,74,76,21,48,30,46,17,33,11,71,86,39,96,81,43,45,39,79,38,55,45,88,43,34,18,15,27,29,64,40,78,78,53,97,87,44,72,47,73,48,28,26,66,35,78,61,90,51,91,64,36,49,65,41,61,56,70,53,62,29,76,53,82,91,56,65,76,29,37,20,28,31,62,82,71,76,51,70,39,84,15,79,44,63,32,16,16,25,34,81,87,45,49,45,37,67,31,38,40,74,86,69,67,53,81,51,44,30,40,67,37,73,48,74,50,50,41,40,70,68,57,53,74,70,47,53,62,40,73,40,68,48,98,86,66,54,77,41,76,31,36,48,55,58,66,97,77,80,69,78,81,85,86,78,74,80,86,78,68,78,88,129

Sequence (575 aa):
MGTDEKNQIFKHELDYLPFNGSVFCLEGFVLPTSKVGTNDVIFEIFLMHESNDVSSKFGDILLNMKFNFISINYGTPLLEMESQLFDGDWNTIQQHNNPIGQPGVEFKVAIHVEEYKFGIQVNDGMEYIYYNYTAPPWMVNWIIKEKYFCDKEEKTLNPPLVKGQKFSMVFLINEGKFEIYYADEEIYKYEHKLPVWAIQYIVAGCGHACIKAEAYRAEAKWPHTMDCPQGVTKCYVSGDVKKGDGTLEGTRSRQSSQGCGECPVPSIPCRSCSTRKCNHDSFFIAVNYCWENEEVAKACKGKSECYYAVIDDNIVEQGCNEGINWNETNVQIIKCSMPICNTKDLYDNTLFCLNKGKDDLETKKARDKCYDEICFVHRHWDDGKLEQGCGKCPENVHETDCITCKTKFCNEESKVKKFCWDDNSSDKKCRTSFDDYCFAERKQNNKFEYSVNKGCGNCSTLACKSCKENLCNDGKNIPNNFCLNSDGKSVIDCDDYECYINLDFQTGCGNCDKNKINEPCVDCKGLNCNTKDIIDKALFCNVKDENGNEKKGNRKCLDEKLCFISVDLNKGNLE

Radius of gyration: 45.83 Å; Cα contacts (8 Å, |Δi|>4): 1251; chains: 1; bounding box: 142×59×122 Å